Protein AF-A0AAD4G7G6-F1 (afdb_monomer_lite)

pLDDT: mean 73.54, std 20.73, range [22.58, 97.88]

Secondary structure (DSSP, 8-state):
-HHHHHHHHHTS--TT-EEETTEEE----TT-EEEEGGGTEEEEHHHHHHHHHHHHHT----GGG---SSSEEETTEEEETTTTEEE--HHHHHHHHHHHHHH--TT-EEEHHHHHHHHHHHHHHTTT-TT-GGGGHHHHHHHTT---TTSEEEPPHHHHHHHHHHHHHHHH---EE--HHHHTTT--S----------------S----STTTT-HHHHHHHHHHHHHTPPSP--PPP--HHHHHHHHHHHHT---HHHHHHHHHHHHHHHTT-----SSEEEEEES--TT--SS--EEEEEE--TTS--HHHHHHHHHHHHHHHSTT---SS--TTS-PPPHHHHHHHHHHHH-TT--HHHHHHHHHHHHHHTT--HHHHHHHHT-SSGGGHHHHTT-HHHHHHHHH-PPPPP-

Radius of gyration: 29.93 Å; chains: 1; bounding box: 80×58×83 Å

InterPro domains:
  IPR011010 DNA breaking-rejoining enzyme, catalytic core [SSF56349] (236-392)
  IPR013762 Integrase-like, catalytic domain superfamily [G3DSA:1.10.443.10] (236-400)
  IPR052925 Phage Integrase-like Recombinase [PTHR34605] (215-407)

Structure (mmCIF, N/CA/C/O backbone):
data_AF-A0AAD4G7G6-F1
#
_entry.id   AF-A0AAD4G7G6-F1
#
loop_
_atom_site.group_PDB
_atom_site.id
_atom_site.type_symbol
_atom_site.label_atom_id
_atom_site.label_alt_id
_atom_site.label_comp_id
_atom_site.label_asym_id
_atom_site.label_entity_id
_atom_site.label_seq_id
_atom_site.pdbx_PDB_ins_code
_atom_site.Cartn_x
_atom_site.Cartn_y
_atom_site.Cartn_z
_atom_site.occupancy
_atom_site.B_iso_or_equiv
_atom_site.auth_seq_id
_atom_site.auth_comp_id
_atom_site.auth_asym_id
_atom_site.auth_atom_id
_atom_site.pdbx_PDB_model_num
ATOM 1 N N . MET A 1 1 ? -0.158 5.950 -28.546 1.00 71.12 1 MET A N 1
ATOM 2 C CA . MET A 1 1 ? 0.795 4.850 -28.262 1.00 71.12 1 MET A CA 1
ATOM 3 C C . MET A 1 1 ? 0.152 3.533 -27.817 1.00 71.12 1 MET A C 1
ATOM 5 O O . MET A 1 1 ? 0.529 2.503 -28.357 1.00 71.12 1 MET A O 1
ATOM 9 N N . SER A 1 2 ? -0.831 3.497 -26.907 1.00 77.06 2 SER A N 1
ATOM 10 C CA . SER A 1 2 ? -1.337 2.230 -26.328 1.00 77.06 2 SER A CA 1
ATOM 11 C C . SER A 1 2 ? -1.834 1.177 -27.335 1.00 77.06 2 SER A C 1
ATOM 13 O O . SER A 1 2 ? -1.520 0.001 -27.172 1.00 77.06 2 SER A O 1
ATOM 15 N N . LEU A 1 3 ? -2.556 1.577 -28.391 1.00 83.56 3 LEU A N 1
ATOM 16 C CA . LEU A 1 3 ? -3.006 0.653 -29.444 1.00 83.56 3 LEU A CA 1
ATOM 17 C C . LEU A 1 3 ? -1.832 0.090 -30.263 1.00 83.56 3 LEU A C 1
ATOM 19 O O . LEU A 1 3 ? -1.790 -1.103 -30.537 1.00 83.56 3 LEU A O 1
ATOM 23 N N . VAL A 1 4 ? -0.849 0.927 -30.601 1.00 85.56 4 VAL A N 1
ATOM 24 C CA . VAL A 1 4 ? 0.355 0.516 -31.344 1.00 85.56 4 VAL A CA 1
ATOM 25 C C . VAL A 1 4 ? 1.158 -0.511 -30.544 1.00 85.56 4 VAL A C 1
ATOM 27 O O . VAL A 1 4 ? 1.571 -1.533 -31.083 1.00 85.56 4 VAL A O 1
ATOM 30 N N . ILE A 1 5 ? 1.307 -0.290 -29.235 1.00 85.44 5 ILE A N 1
ATOM 31 C CA . ILE A 1 5 ? 1.969 -1.238 -28.328 1.00 85.44 5 ILE A CA 1
ATOM 32 C C . ILE A 1 5 ? 1.173 -2.540 -28.202 1.00 85.44 5 ILE A C 1
ATOM 34 O O . ILE A 1 5 ? 1.760 -3.619 -28.158 1.00 85.44 5 ILE A O 1
ATOM 38 N N . TRP A 1 6 ? -0.160 -2.469 -28.189 1.00 87.88 6 TRP A N 1
ATOM 39 C CA . TRP A 1 6 ? -0.999 -3.665 -28.215 1.00 87.88 6 TRP A CA 1
ATOM 40 C C . TRP A 1 6 ? -0.767 -4.482 -29.495 1.00 87.88 6 TRP A C 1
ATOM 42 O O . TRP A 1 6 ? -0.528 -5.683 -29.408 1.00 87.88 6 TRP A O 1
ATOM 52 N N . ILE A 1 7 ? -0.740 -3.838 -30.667 1.00 85.31 7 ILE A N 1
ATOM 53 C CA . ILE A 1 7 ? -0.442 -4.500 -31.949 1.00 85.31 7 ILE A CA 1
ATOM 54 C C . ILE A 1 7 ? 0.959 -5.123 -31.912 1.00 85.31 7 ILE A C 1
ATOM 56 O O . ILE A 1 7 ? 1.126 -6.292 -32.259 1.00 85.31 7 ILE A O 1
ATOM 60 N N . ALA A 1 8 ? 1.958 -4.378 -31.439 1.00 87.50 8 ALA A N 1
ATOM 61 C CA . ALA A 1 8 ? 3.325 -4.866 -31.301 1.00 87.50 8 ALA A CA 1
ATOM 62 C C . ALA A 1 8 ? 3.398 -6.161 -30.471 1.00 87.50 8 ALA A C 1
ATOM 64 O O . ALA A 1 8 ? 4.030 -7.130 -30.889 1.00 87.50 8 ALA A O 1
ATOM 65 N N . ILE A 1 9 ? 2.709 -6.211 -29.328 1.00 85.25 9 ILE A N 1
ATOM 66 C CA . ILE A 1 9 ? 2.754 -7.356 -28.407 1.00 85.25 9 ILE A CA 1
ATOM 67 C C . ILE A 1 9 ? 1.906 -8.531 -28.906 1.00 85.25 9 ILE A C 1
ATOM 69 O O . ILE A 1 9 ? 2.376 -9.665 -28.883 1.00 85.25 9 ILE A O 1
ATOM 73 N N . TYR A 1 10 ? 0.664 -8.285 -29.324 1.00 87.56 10 TYR A N 1
ATOM 74 C CA . TYR A 1 10 ? -0.320 -9.350 -29.562 1.00 87.56 10 TYR A CA 1
ATOM 75 C C . TYR A 1 10 ? -0.447 -9.770 -31.026 1.00 87.56 10 TYR A C 1
ATOM 77 O O . TYR A 1 10 ? -0.895 -10.879 -31.292 1.00 87.56 10 TYR A O 1
ATOM 85 N N . VAL A 1 11 ? -0.055 -8.909 -31.969 1.00 86.75 11 VAL A N 1
ATOM 86 C CA . VAL A 1 11 ? -0.132 -9.194 -33.412 1.00 86.75 11 VAL A CA 1
ATOM 87 C C . VAL A 1 11 ? 1.255 -9.454 -33.990 1.00 86.75 11 VAL A C 1
ATOM 89 O O . VAL A 1 11 ? 1.435 -10.381 -34.773 1.00 86.75 11 VAL A O 1
ATOM 92 N N . LYS A 1 12 ? 2.251 -8.646 -33.605 1.00 86.19 12 LYS A N 1
ATOM 93 C CA . LYS A 1 12 ? 3.649 -8.816 -34.040 1.00 86.19 12 LYS A CA 1
ATOM 94 C C . LYS A 1 12 ? 4.487 -9.664 -33.081 1.00 86.19 12 LYS A C 1
ATOM 96 O O . LYS A 1 12 ? 5.656 -9.898 -33.363 1.00 86.19 12 LYS A O 1
ATOM 101 N N . PHE A 1 13 ? 3.899 -10.138 -31.980 1.00 88.00 13 PHE A N 1
ATOM 102 C CA . PHE A 1 13 ? 4.538 -11.019 -30.996 1.00 88.00 13 PHE A CA 1
ATOM 103 C C . PHE A 1 13 ? 5.866 -10.481 -30.430 1.00 88.00 13 PHE A C 1
ATOM 105 O O . PHE A 1 13 ? 6.757 -11.249 -30.060 1.00 88.00 13 PHE A O 1
ATOM 112 N N . LEU A 1 14 ? 5.998 -9.155 -30.306 1.00 87.69 14 LEU A N 1
ATOM 113 C CA . LEU A 1 14 ? 7.155 -8.500 -29.691 1.00 87.69 14 LEU A CA 1
ATOM 114 C C . LEU A 1 14 ? 7.093 -8.635 -28.166 1.00 87.69 14 LEU A C 1
ATOM 116 O O . LEU A 1 14 ? 6.662 -7.743 -27.430 1.00 87.69 14 LEU A O 1
ATOM 120 N N . ALA A 1 15 ? 7.513 -9.806 -27.690 1.00 78.69 15 ALA A N 1
ATOM 121 C CA . ALA A 1 15 ? 7.515 -10.146 -26.279 1.00 78.69 15 ALA A CA 1
ATOM 122 C C . ALA A 1 15 ? 8.395 -9.190 -25.460 1.00 78.69 15 ALA A C 1
ATOM 124 O O . ALA A 1 15 ? 9.472 -8.766 -25.880 1.00 78.69 15 ALA A O 1
ATOM 125 N N . HIS A 1 16 ? 7.949 -8.913 -24.233 1.00 82.25 16 HIS A N 1
ATOM 126 C CA . HIS A 1 16 ? 8.643 -8.067 -23.255 1.00 82.25 16 HIS A CA 1
ATOM 127 C C . HIS A 1 16 ? 8.787 -6.589 -23.640 1.00 82.25 16 HIS A C 1
ATOM 129 O O . HIS A 1 16 ? 9.499 -5.865 -22.944 1.00 82.25 16 HIS A O 1
ATOM 135 N N . LEU A 1 17 ? 8.099 -6.115 -24.682 1.00 82.44 17 LEU A N 1
ATOM 136 C CA . LEU A 1 17 ? 7.983 -4.685 -24.947 1.00 82.44 17 LEU A CA 1
ATOM 137 C C . LEU A 1 17 ? 7.253 -3.994 -23.786 1.00 82.44 17 LEU A C 1
ATOM 139 O O . LEU A 1 17 ? 6.213 -4.462 -23.308 1.00 82.44 17 LEU A O 1
ATOM 143 N N . LYS A 1 18 ? 7.825 -2.892 -23.309 1.00 80.19 18 LYS A N 1
ATOM 144 C CA . LYS A 1 18 ? 7.266 -2.028 -22.272 1.00 80.19 18 LYS A CA 1
ATOM 145 C C . LYS A 1 18 ? 7.080 -0.633 -22.841 1.00 80.19 18 LYS A C 1
ATOM 147 O O . LYS A 1 18 ? 7.835 -0.215 -23.711 1.00 80.19 18 LYS A O 1
ATOM 152 N N . ALA A 1 19 ? 6.079 0.065 -22.326 1.00 76.69 19 ALA A N 1
ATOM 153 C CA . ALA A 1 19 ? 5.813 1.450 -22.665 1.00 76.69 19 ALA A CA 1
ATOM 154 C C . ALA A 1 19 ? 5.515 2.238 -21.390 1.00 76.69 19 ALA A C 1
ATOM 156 O O . ALA A 1 19 ? 4.780 1.760 -20.518 1.00 76.69 19 ALA A O 1
ATOM 157 N N . TYR A 1 20 ? 6.083 3.433 -21.287 1.00 72.06 20 TYR A N 1
ATOM 158 C CA . TYR A 1 20 ? 5.800 4.398 -20.238 1.00 72.06 20 TYR A CA 1
ATOM 159 C C . TYR A 1 20 ? 5.608 5.774 -20.871 1.00 72.06 20 TYR A C 1
ATOM 161 O O . TYR A 1 20 ? 6.558 6.367 -21.364 1.00 72.06 20 TYR A O 1
ATOM 169 N N . VAL A 1 21 ? 4.368 6.269 -20.844 1.00 74.62 21 VAL A N 1
ATOM 170 C CA . VAL A 1 21 ? 3.959 7.492 -21.555 1.00 74.62 21 VAL A CA 1
ATOM 171 C C . VAL A 1 21 ? 4.319 7.374 -23.044 1.00 74.62 21 VAL A C 1
ATOM 173 O O . VAL A 1 21 ? 3.666 6.592 -23.741 1.00 74.62 21 VAL A O 1
ATOM 176 N N . ASP A 1 22 ? 5.366 8.064 -23.494 1.00 74.44 22 ASP A N 1
ATOM 177 C CA . ASP A 1 22 ? 5.825 8.082 -24.885 1.00 74.44 22 ASP A CA 1
ATOM 178 C C . ASP A 1 22 ? 7.075 7.213 -25.117 1.00 74.44 22 ASP A C 1
ATOM 180 O O . ASP A 1 22 ? 7.408 6.904 -26.260 1.00 74.44 22 ASP A O 1
ATOM 184 N N . ASP A 1 23 ? 7.719 6.730 -24.048 1.00 76.88 23 ASP A N 1
ATOM 185 C CA . ASP A 1 23 ? 8.935 5.921 -24.131 1.00 76.88 23 ASP A CA 1
ATOM 186 C C . ASP A 1 23 ? 8.603 4.434 -24.252 1.00 76.88 23 ASP A C 1
ATOM 188 O O . ASP A 1 23 ? 7.831 3.881 -23.462 1.00 76.88 23 ASP A O 1
ATOM 192 N N . SER A 1 24 ? 9.229 3.755 -25.214 1.00 82.94 24 SER A N 1
ATOM 193 C CA . SER A 1 24 ? 9.120 2.305 -25.407 1.00 82.94 24 SER A CA 1
ATOM 194 C C . SER A 1 24 ? 10.483 1.644 -25.233 1.00 82.94 24 SER A C 1
ATOM 196 O O . SER A 1 24 ? 11.472 2.116 -25.780 1.00 82.94 24 SER A O 1
ATOM 198 N N . TYR A 1 25 ? 10.546 0.548 -24.477 1.00 84.31 25 TYR A N 1
ATOM 199 C CA . TYR A 1 25 ? 11.803 -0.138 -24.170 1.00 84.31 25 TYR A CA 1
ATOM 200 C C . TYR A 1 25 ? 11.618 -1.654 -24.073 1.00 84.31 25 TYR A C 1
ATOM 202 O O . TYR A 1 25 ? 10.544 -2.167 -23.747 1.00 84.31 25 TYR A O 1
ATOM 210 N N . SER A 1 26 ? 12.681 -2.393 -24.378 1.00 87.50 26 SER A N 1
ATOM 211 C CA . SER A 1 26 ? 12.734 -3.851 -24.281 1.00 87.50 26 SER A CA 1
ATOM 212 C C . SER A 1 26 ? 14.184 -4.312 -24.110 1.00 87.50 26 SER A C 1
ATOM 214 O O . SER A 1 26 ? 15.081 -3.495 -23.930 1.00 87.50 26 SER A O 1
ATOM 216 N N . PHE A 1 27 ? 14.406 -5.622 -24.156 1.00 88.88 27 PHE A N 1
ATOM 217 C CA . PHE A 1 27 ? 15.732 -6.227 -24.151 1.00 88.88 27 PHE A CA 1
ATOM 218 C C . PHE A 1 27 ? 15.837 -7.273 -25.260 1.00 88.88 27 PHE A C 1
ATOM 220 O O . PHE A 1 27 ? 14.840 -7.878 -25.675 1.00 88.88 27 PHE A O 1
ATOM 227 N N . GLU A 1 28 ? 17.062 -7.518 -25.699 1.00 89.88 28 GLU A N 1
ATOM 228 C CA . GLU A 1 28 ? 17.402 -8.500 -26.718 1.00 89.88 28 GLU A CA 1
ATOM 229 C C . GLU A 1 28 ? 18.791 -9.068 -26.425 1.00 89.88 28 GLU A C 1
ATOM 231 O O . GLU A 1 28 ? 19.580 -8.438 -25.719 1.00 89.88 28 GLU A O 1
ATOM 236 N N . ARG A 1 29 ? 19.087 -10.263 -26.938 1.00 90.44 29 ARG A N 1
ATOM 237 C CA . ARG A 1 29 ? 20.449 -10.797 -26.869 1.00 90.44 29 ARG A CA 1
ATOM 238 C C . ARG A 1 29 ? 21.372 -10.017 -27.809 1.00 90.44 29 ARG A C 1
ATOM 240 O O . ARG A 1 29 ? 20.962 -9.661 -28.910 1.00 90.44 29 ARG A O 1
ATOM 247 N N . ALA A 1 30 ? 22.623 -9.807 -27.401 1.00 88.81 30 ALA A N 1
ATOM 248 C CA . ALA A 1 30 ? 23.607 -9.045 -28.179 1.00 88.81 30 ALA A CA 1
ATOM 249 C C . ALA A 1 30 ? 23.897 -9.647 -29.570 1.00 88.81 30 ALA A C 1
ATOM 251 O O . ALA A 1 30 ? 24.231 -8.922 -30.500 1.00 88.81 30 ALA A O 1
ATOM 252 N N . ASP A 1 31 ? 23.733 -10.964 -29.725 1.00 92.69 31 ASP A N 1
ATOM 253 C CA . ASP A 1 31 ? 23.892 -11.681 -30.995 1.00 92.69 31 ASP A CA 1
ATOM 254 C C . ASP A 1 31 ? 22.656 -11.594 -31.910 1.00 92.69 31 ASP A C 1
ATOM 256 O O . ASP A 1 31 ? 22.734 -11.926 -33.093 1.00 92.69 31 ASP A O 1
ATOM 260 N N . ASN A 1 32 ? 21.514 -11.122 -31.405 1.00 94.75 32 ASN A N 1
ATOM 261 C CA . ASN A 1 32 ? 20.256 -11.080 -32.144 1.00 94.75 32 ASN A CA 1
ATOM 262 C C . ASN A 1 32 ? 19.974 -9.682 -32.715 1.00 94.75 32 ASN A C 1
ATOM 264 O O . ASN A 1 32 ? 19.102 -8.938 -32.252 1.00 94.75 32 ASN A O 1
ATOM 268 N N . MET A 1 33 ? 20.725 -9.347 -33.760 1.00 96.12 33 MET A N 1
ATOM 269 C CA . MET A 1 33 ? 20.655 -8.068 -34.464 1.00 96.12 33 MET A CA 1
ATOM 270 C C . MET A 1 33 ? 19.923 -8.205 -35.805 1.00 96.12 33 MET A C 1
ATOM 272 O O . MET A 1 33 ? 19.897 -9.268 -36.431 1.00 96.12 33 MET A O 1
ATOM 276 N N . LYS A 1 34 ? 19.322 -7.111 -36.273 1.00 97.62 34 LYS A N 1
ATOM 277 C CA . LYS A 1 34 ? 18.680 -7.013 -37.585 1.00 97.62 34 LYS A CA 1
ATOM 278 C C . LYS A 1 34 ? 19.015 -5.661 -38.214 1.00 97.62 34 LYS A C 1
ATOM 280 O O . LYS A 1 34 ? 19.033 -4.633 -37.542 1.00 97.62 34 LYS A O 1
ATOM 285 N N . PHE A 1 35 ? 19.322 -5.677 -39.505 1.00 97.56 35 PHE A N 1
ATOM 286 C CA . PHE A 1 35 ? 19.605 -4.463 -40.258 1.00 97.56 35 PHE A CA 1
ATOM 287 C C . PHE A 1 35 ? 18.307 -3.698 -40.525 1.00 97.56 35 PHE A C 1
ATOM 289 O O . PHE A 1 35 ? 17.315 -4.293 -40.957 1.00 97.56 35 PHE A O 1
ATOM 296 N N . TYR A 1 36 ? 18.322 -2.390 -40.273 1.00 97.88 36 TYR A N 1
ATOM 297 C CA . TYR A 1 36 ? 17.206 -1.487 -40.516 1.00 97.88 36 TYR A CA 1
ATOM 298 C C . TYR A 1 36 ? 17.554 -0.522 -41.665 1.00 97.88 36 TYR A C 1
ATOM 300 O O . TYR A 1 36 ? 18.318 0.426 -41.454 1.00 97.88 36 TYR A O 1
ATOM 308 N N . PRO A 1 37 ? 17.017 -0.749 -42.882 1.00 96.06 37 PRO A N 1
ATOM 309 C CA . PRO A 1 37 ? 17.389 0.021 -44.068 1.00 96.06 37 PRO A CA 1
ATOM 310 C C . PRO A 1 37 ? 17.162 1.537 -43.975 1.00 96.06 37 PRO A C 1
ATOM 312 O O . PRO A 1 37 ? 18.062 2.258 -44.401 1.00 96.06 37 PRO A O 1
ATOM 315 N N . PRO A 1 38 ? 16.049 2.054 -43.402 1.00 96.50 38 PRO A N 1
ATOM 316 C CA . PRO A 1 38 ? 15.795 3.499 -43.374 1.00 96.50 38 PRO A CA 1
ATOM 317 C C . PRO A 1 38 ? 16.870 4.321 -42.656 1.00 96.50 38 PRO A C 1
ATOM 319 O O . PRO A 1 38 ? 17.096 5.468 -43.027 1.00 96.50 38 PRO A O 1
ATOM 322 N N . TYR A 1 39 ? 17.563 3.732 -41.677 1.00 97.06 39 TYR A N 1
ATOM 323 C CA . TYR A 1 39 ? 18.690 4.366 -40.979 1.00 97.06 39 TYR A CA 1
ATOM 324 C C . TYR A 1 39 ? 20.051 3.769 -41.345 1.00 97.06 39 TYR A C 1
ATOM 326 O O . TYR A 1 39 ? 21.056 4.137 -40.749 1.00 97.06 39 TYR A O 1
ATOM 334 N N . ASN A 1 40 ? 20.103 2.832 -42.300 1.00 96.50 40 ASN A N 1
ATOM 335 C CA . ASN A 1 40 ? 21.328 2.139 -42.710 1.00 96.50 40 ASN A CA 1
ATOM 336 C C . ASN A 1 40 ? 22.147 1.591 -41.516 1.00 96.50 40 ASN A C 1
ATOM 338 O O . ASN A 1 40 ? 23.372 1.717 -41.462 1.00 96.50 40 ASN A O 1
ATOM 342 N N . LYS A 1 41 ? 21.464 1.013 -40.518 1.00 96.44 41 LYS A N 1
ATOM 343 C CA . LYS A 1 41 ? 22.069 0.664 -39.224 1.00 96.44 41 LYS A CA 1
ATOM 344 C C . LYS A 1 41 ? 21.537 -0.650 -38.671 1.00 96.44 41 LYS A C 1
ATOM 346 O O . LYS A 1 41 ? 20.385 -1.020 -38.890 1.00 96.44 41 LYS A O 1
ATOM 351 N N . TRP A 1 42 ? 22.389 -1.363 -37.942 1.00 96.94 42 TRP A N 1
ATOM 352 C CA . TRP A 1 42 ? 22.007 -2.572 -37.217 1.00 96.94 42 TRP A CA 1
ATOM 353 C C . TRP A 1 42 ? 21.444 -2.214 -35.846 1.00 96.94 42 TRP A C 1
ATOM 355 O O . TRP A 1 42 ? 22.093 -1.516 -35.068 1.00 96.94 42 TRP A O 1
ATOM 365 N N . PHE A 1 43 ? 20.261 -2.742 -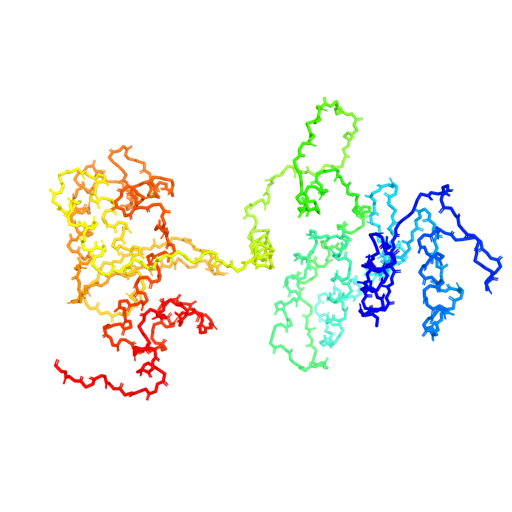35.544 1.00 96.75 43 PHE A N 1
ATOM 366 C CA . PHE A 1 43 ? 19.613 -2.621 -34.242 1.00 96.75 43 PHE A CA 1
ATOM 367 C C . PHE A 1 43 ? 19.289 -4.011 -33.685 1.00 96.75 43 PHE A C 1
ATOM 369 O O . PHE A 1 43 ? 19.215 -4.983 -34.443 1.00 96.75 43 PHE A O 1
ATOM 376 N N . PRO A 1 44 ? 19.031 -4.129 -32.374 1.00 95.75 44 PRO A N 1
ATOM 377 C CA . PRO A 1 44 ? 18.390 -5.306 -31.807 1.00 95.75 44 PRO A CA 1
ATOM 378 C C . PRO A 1 44 ? 17.156 -5.723 -32.613 1.00 95.75 44 PRO A C 1
ATOM 380 O O . PRO A 1 44 ? 16.366 -4.874 -33.047 1.00 95.75 44 PRO A O 1
ATOM 383 N N . ARG A 1 45 ? 16.957 -7.030 -32.815 1.00 94.69 45 ARG A N 1
ATOM 384 C CA . ARG A 1 45 ? 15.879 -7.541 -33.676 1.00 94.69 45 ARG A CA 1
ATOM 385 C C . ARG A 1 45 ? 14.501 -7.005 -33.285 1.00 94.69 45 ARG A C 1
ATOM 387 O O . ARG A 1 45 ? 13.813 -6.464 -34.146 1.00 94.69 45 ARG A O 1
ATOM 394 N N . LYS A 1 46 ? 14.124 -7.064 -32.002 1.00 93.19 46 LYS A N 1
ATOM 395 C CA . LYS A 1 46 ? 12.837 -6.517 -31.526 1.00 93.19 46 LYS A CA 1
ATOM 396 C C . LYS A 1 46 ? 12.680 -5.017 -31.766 1.00 93.19 46 LYS A C 1
ATOM 398 O O . LYS A 1 46 ? 11.574 -4.572 -32.051 1.00 93.19 46 LYS A O 1
ATOM 403 N N . GLN A 1 47 ? 13.760 -4.244 -31.639 1.00 94.50 47 GLN A N 1
ATOM 404 C CA . GLN A 1 47 ? 13.729 -2.808 -31.922 1.00 94.50 47 GLN A CA 1
ATOM 405 C C . GLN A 1 47 ? 13.501 -2.572 -33.415 1.00 94.50 47 GLN A C 1
ATOM 407 O O . GLN A 1 47 ? 12.623 -1.804 -33.784 1.00 94.50 47 GLN A O 1
ATOM 412 N N . THR A 1 48 ? 14.209 -3.308 -34.272 1.00 96.06 48 THR A N 1
ATOM 413 C CA . THR A 1 48 ? 14.017 -3.243 -35.728 1.00 96.06 48 THR A CA 1
ATOM 414 C C . THR A 1 48 ? 12.598 -3.631 -36.134 1.00 96.06 48 THR A C 1
ATOM 416 O O . THR A 1 48 ? 11.980 -2.965 -36.956 1.00 96.06 48 THR A O 1
ATOM 419 N N . ASP A 1 49 ? 12.053 -4.699 -35.553 1.00 94.81 49 ASP A N 1
ATOM 420 C CA . ASP A 1 49 ? 10.695 -5.160 -35.850 1.00 94.81 49 ASP A CA 1
ATOM 421 C C . ASP A 1 49 ? 9.626 -4.162 -35.368 1.00 94.81 49 ASP A C 1
ATOM 423 O O . ASP A 1 49 ? 8.570 -4.042 -35.992 1.00 94.81 49 ASP A O 1
ATOM 427 N N . LEU A 1 50 ? 9.908 -3.408 -34.300 1.00 94.56 50 LEU A N 1
ATOM 428 C CA . LEU A 1 50 ? 9.062 -2.305 -33.848 1.00 94.56 50 LEU A CA 1
ATOM 429 C C . LEU A 1 50 ? 9.124 -1.108 -34.807 1.00 94.56 50 LEU A C 1
ATOM 431 O O . LEU A 1 50 ? 8.075 -0.566 -35.145 1.00 94.56 50 LEU A O 1
ATOM 435 N N . LEU A 1 51 ? 10.317 -0.736 -35.283 1.00 95.12 51 LEU A N 1
ATOM 436 C CA . LEU A 1 51 ? 10.489 0.330 -36.278 1.00 95.12 51 LEU A CA 1
ATOM 437 C C . LEU A 1 51 ? 9.761 -0.010 -37.584 1.00 95.12 51 LEU A C 1
ATOM 439 O O . LEU A 1 51 ? 8.985 0.793 -38.085 1.00 95.12 51 LEU A O 1
ATOM 443 N N . LEU A 1 52 ? 9.898 -1.245 -38.075 1.00 94.94 52 LEU A N 1
ATOM 444 C CA . LEU A 1 52 ? 9.168 -1.717 -39.258 1.00 94.94 52 LEU A CA 1
ATOM 445 C C . LEU A 1 52 ? 7.643 -1.706 -39.063 1.00 94.94 52 LEU A C 1
ATOM 447 O O . LEU A 1 52 ? 6.897 -1.473 -40.014 1.00 94.94 52 LEU A O 1
ATOM 451 N N . LEU A 1 53 ? 7.156 -1.968 -37.843 1.00 93.31 53 LEU A N 1
ATOM 452 C CA . LEU A 1 53 ? 5.737 -1.804 -37.526 1.00 93.31 53 LEU A CA 1
ATOM 453 C C . LEU A 1 53 ? 5.324 -0.332 -37.615 1.00 93.31 53 LEU A C 1
ATOM 455 O O . LEU A 1 53 ? 4.258 -0.053 -38.157 1.00 93.31 53 LEU A O 1
ATOM 459 N N . TRP A 1 54 ? 6.137 0.581 -37.080 1.00 94.31 54 TRP A N 1
ATOM 460 C CA . TRP A 1 54 ? 5.893 2.022 -37.143 1.00 94.31 54 TRP A CA 1
ATOM 461 C C . TRP A 1 54 ? 5.871 2.530 -38.583 1.00 94.31 54 TRP A C 1
ATOM 463 O O . TRP A 1 54 ? 4.924 3.226 -38.942 1.00 94.31 54 TRP A O 1
ATOM 473 N N . ASP A 1 55 ? 6.804 2.081 -39.424 1.00 95.00 55 ASP A N 1
ATOM 474 C CA . ASP A 1 55 ? 6.808 2.388 -40.859 1.00 95.00 55 ASP A CA 1
ATOM 475 C C . ASP A 1 55 ? 5.513 1.914 -41.528 1.00 95.00 55 ASP A C 1
ATOM 477 O O . ASP A 1 55 ? 4.859 2.665 -42.248 1.00 95.00 55 ASP A O 1
ATOM 481 N N . GLY A 1 56 ? 5.093 0.679 -41.231 1.00 93.25 56 GLY A N 1
ATOM 482 C CA . GLY A 1 56 ? 3.889 0.082 -41.808 1.00 93.25 56 GLY A CA 1
ATOM 483 C C . GLY A 1 56 ? 2.583 0.797 -41.447 1.00 93.25 56 GLY A C 1
ATOM 484 O O . GLY A 1 56 ? 1.603 0.657 -42.174 1.00 93.25 56 GLY A O 1
ATOM 485 N N . ILE A 1 57 ? 2.552 1.557 -40.347 1.00 92.00 57 ILE A N 1
ATOM 486 C CA . ILE A 1 57 ? 1.384 2.350 -39.924 1.00 92.00 57 ILE A CA 1
ATOM 487 C C . ILE A 1 57 ? 1.579 3.861 -40.122 1.00 92.00 57 ILE A C 1
ATOM 489 O O . ILE A 1 57 ? 0.702 4.634 -39.737 1.00 92.00 57 ILE A O 1
ATOM 493 N N . GLY A 1 58 ? 2.717 4.289 -40.677 1.00 91.94 58 GLY A N 1
ATOM 494 C CA . GLY A 1 58 ? 3.057 5.701 -40.861 1.00 91.94 58 GLY A CA 1
ATOM 495 C C . GLY A 1 58 ? 3.287 6.476 -39.557 1.00 91.94 58 GLY A C 1
ATOM 496 O O . GLY A 1 58 ? 3.018 7.675 -39.506 1.00 91.94 58 GLY A O 1
ATOM 497 N N . LEU A 1 59 ? 3.742 5.816 -38.484 1.00 89.69 59 LEU A N 1
ATOM 498 C CA . LEU A 1 59 ? 4.086 6.493 -37.231 1.00 89.69 59 LEU A CA 1
ATOM 499 C C . LEU A 1 59 ? 5.481 7.136 -37.362 1.00 89.69 59 LEU A C 1
ATOM 501 O O . LEU A 1 59 ? 6.433 6.413 -37.644 1.00 89.69 59 LEU A O 1
ATOM 505 N N . PRO A 1 60 ? 5.638 8.454 -37.135 1.00 91.81 60 PRO A N 1
ATOM 506 C CA . PRO A 1 60 ? 6.931 9.118 -37.262 1.00 91.81 60 PRO A CA 1
ATOM 507 C C . PRO A 1 60 ? 7.895 8.697 -36.149 1.00 91.81 60 PRO A C 1
ATOM 509 O O . PRO A 1 60 ? 7.506 8.552 -34.987 1.00 91.81 60 PRO A O 1
ATOM 512 N N . HIS A 1 61 ? 9.169 8.546 -36.504 1.00 93.00 61 HIS A N 1
ATOM 513 C CA . HIS A 1 61 ? 10.250 8.214 -35.581 1.00 93.00 61 HIS A CA 1
ATOM 514 C C . HIS A 1 61 ? 11.588 8.780 -36.084 1.00 93.00 61 HIS A C 1
ATOM 516 O O . HIS A 1 61 ? 11.762 8.996 -37.284 1.00 93.00 61 HIS A O 1
ATOM 522 N N . ASP A 1 62 ? 12.509 9.049 -35.151 1.00 93.25 62 ASP A N 1
ATOM 523 C CA . ASP A 1 62 ? 13.811 9.674 -35.432 1.00 93.25 62 ASP A CA 1
ATOM 524 C C . ASP A 1 62 ? 14.972 8.793 -34.945 1.00 93.25 62 ASP A C 1
ATOM 526 O O . ASP A 1 62 ? 14.930 8.285 -33.816 1.00 93.25 62 ASP A O 1
ATOM 530 N N . GLU A 1 63 ? 16.042 8.688 -35.745 1.00 93.69 63 GLU A N 1
ATOM 531 C CA . GLU A 1 63 ? 17.220 7.859 -35.444 1.00 93.69 63 GLU A CA 1
ATOM 532 C C . GLU A 1 63 ? 17.892 8.220 -34.108 1.00 93.69 63 GLU A C 1
ATOM 534 O O . GLU A 1 63 ? 18.166 7.303 -33.331 1.00 93.69 63 GLU A O 1
ATOM 539 N N . PRO A 1 64 ? 18.108 9.506 -33.749 1.00 93.50 64 PRO A N 1
ATOM 540 C CA . PRO A 1 64 ? 18.787 9.853 -32.498 1.00 93.50 64 PRO A CA 1
ATOM 541 C C . PRO A 1 64 ? 18.054 9.382 -31.235 1.00 93.50 64 PRO A C 1
ATOM 543 O O . PRO A 1 64 ? 18.664 9.269 -30.175 1.00 93.50 64 PRO A O 1
ATOM 546 N N . LYS A 1 65 ? 16.748 9.097 -31.336 1.00 90.25 65 LYS A N 1
ATOM 547 C CA . LYS A 1 65 ? 15.931 8.568 -30.233 1.00 90.25 65 LYS A CA 1
ATOM 548 C C . LYS A 1 65 ? 15.988 7.038 -30.141 1.00 90.25 65 LYS A C 1
ATOM 550 O O . LYS A 1 65 ? 15.544 6.473 -29.145 1.00 90.25 65 LYS A O 1
ATOM 555 N N . GLN A 1 66 ? 16.540 6.361 -31.151 1.00 93.19 66 GLN A N 1
ATOM 556 C CA . GLN A 1 66 ? 16.655 4.904 -31.210 1.00 93.19 66 GLN A CA 1
ATOM 557 C C . GLN A 1 66 ? 17.946 4.438 -30.532 1.00 93.19 66 GLN A C 1
ATOM 559 O O . GLN A 1 66 ? 18.926 4.069 -31.178 1.00 93.19 66 GLN A O 1
ATOM 564 N N . VAL A 1 67 ? 17.950 4.452 -29.202 1.00 92.56 67 VAL A N 1
ATOM 565 C CA . VAL A 1 67 ? 19.116 4.070 -28.393 1.00 92.56 67 VAL A CA 1
ATOM 566 C C . VAL A 1 67 ? 19.086 2.588 -28.005 1.00 92.56 67 VAL A C 1
ATOM 568 O O . VAL A 1 67 ? 18.032 2.039 -27.690 1.00 92.56 67 VAL A O 1
ATOM 571 N N . PHE A 1 68 ? 20.251 1.936 -28.017 1.00 92.81 68 PHE A N 1
ATOM 572 C CA . PHE A 1 68 ? 20.452 0.584 -27.489 1.00 92.81 68 PHE A CA 1
ATOM 573 C C . PHE A 1 68 ? 21.891 0.405 -26.993 1.00 92.81 68 PHE A C 1
ATOM 575 O O . PHE A 1 68 ? 22.794 1.123 -27.419 1.00 92.81 68 PHE A O 1
ATOM 582 N N . GLY A 1 69 ? 22.103 -0.548 -26.087 1.00 91.62 69 GLY A N 1
ATOM 583 C CA . GLY A 1 69 ? 23.415 -0.859 -25.528 1.00 91.62 69 GLY A CA 1
ATOM 584 C C . GLY A 1 69 ? 23.311 -1.746 -24.290 1.00 91.62 69 GLY A C 1
ATOM 585 O O . GLY A 1 69 ? 22.212 -2.040 -23.818 1.00 91.62 69 GLY A O 1
ATOM 586 N N . ASP A 1 70 ? 24.463 -2.141 -23.746 1.00 87.94 70 ASP A N 1
ATOM 587 C CA . ASP A 1 70 ? 24.545 -2.968 -22.532 1.00 87.94 70 ASP A CA 1
ATOM 588 C C . ASP A 1 70 ? 24.078 -2.234 -21.269 1.00 87.94 70 ASP A C 1
ATOM 590 O O . ASP A 1 70 ? 23.793 -2.850 -20.242 1.00 87.94 70 ASP A O 1
ATOM 594 N N . THR A 1 71 ? 24.037 -0.904 -21.315 1.00 88.44 71 THR A N 1
ATOM 595 C CA . THR A 1 71 ? 23.537 -0.034 -20.253 1.00 88.44 71 THR A CA 1
ATOM 596 C C . THR A 1 71 ? 22.882 1.185 -20.891 1.00 88.44 71 THR A C 1
ATOM 598 O O . THR A 1 71 ? 23.445 1.771 -21.814 1.00 88.44 71 THR A O 1
ATOM 601 N N . LEU A 1 72 ? 21.693 1.560 -20.418 1.00 86.81 72 LEU A N 1
ATOM 602 C CA . LEU A 1 72 ? 20.912 2.670 -20.972 1.00 86.81 72 LEU A CA 1
ATOM 603 C C . LEU A 1 72 ? 20.363 3.572 -19.876 1.00 86.81 72 LEU A C 1
ATOM 605 O O . LEU A 1 72 ? 19.988 3.099 -18.805 1.00 86.81 72 LEU A O 1
ATOM 609 N N . GLU A 1 73 ? 20.251 4.863 -20.174 1.00 83.12 73 GLU A N 1
ATOM 610 C CA . GLU A 1 73 ? 19.480 5.780 -19.344 1.00 83.12 73 GLU A CA 1
ATOM 611 C C . GLU A 1 73 ? 17.981 5.616 -19.643 1.00 83.12 73 GLU A C 1
ATOM 613 O O . GLU A 1 73 ? 17.523 5.876 -20.752 1.00 83.12 73 GLU A O 1
ATOM 618 N N . VAL A 1 74 ? 17.207 5.166 -18.654 1.00 77.62 74 VAL A N 1
ATOM 619 C CA . VAL A 1 74 ? 15.756 4.957 -18.750 1.00 77.62 74 VAL A CA 1
ATOM 620 C C . VAL A 1 74 ? 15.072 5.783 -17.669 1.00 77.62 74 VAL A C 1
ATOM 622 O O . VAL A 1 74 ? 15.279 5.553 -16.477 1.00 77.62 74 VAL A O 1
ATOM 625 N N . ILE A 1 75 ? 14.252 6.758 -18.078 1.00 75.12 75 ILE A N 1
ATOM 626 C CA . ILE A 1 75 ? 13.541 7.685 -17.172 1.00 75.12 75 ILE A CA 1
ATOM 627 C C . ILE A 1 75 ? 14.534 8.405 -16.220 1.00 75.12 75 ILE A C 1
ATOM 629 O O . ILE A 1 75 ? 14.248 8.689 -15.054 1.00 75.12 75 ILE A O 1
ATOM 633 N N . GLY A 1 76 ? 15.742 8.685 -16.722 1.00 77.19 76 GLY A N 1
ATOM 634 C CA . GLY A 1 76 ? 16.799 9.359 -15.971 1.00 77.19 76 GLY A CA 1
ATOM 635 C C . GLY A 1 76 ? 17.623 8.465 -15.032 1.00 77.19 76 GLY A C 1
ATOM 636 O O . GLY A 1 76 ? 18.351 8.977 -14.183 1.00 77.19 76 GLY A O 1
ATOM 637 N N . PHE A 1 77 ? 17.507 7.138 -15.142 1.00 82.44 77 PHE A N 1
ATOM 638 C CA . PHE A 1 77 ? 18.315 6.182 -14.377 1.00 82.44 77 PHE A CA 1
ATOM 639 C C . PHE A 1 77 ? 19.173 5.325 -15.290 1.00 82.44 77 PHE A C 1
ATOM 641 O O . PHE A 1 77 ? 18.712 4.881 -16.332 1.00 82.44 77 PHE A O 1
ATOM 648 N N . ILE A 1 78 ? 20.388 5.012 -14.857 1.00 83.94 78 ILE A N 1
ATOM 649 C CA . ILE A 1 78 ? 21.306 4.141 -15.589 1.00 83.94 78 ILE A CA 1
ATOM 650 C C . ILE A 1 78 ? 20.919 2.689 -15.290 1.00 83.94 78 ILE A C 1
ATOM 652 O O . ILE A 1 78 ? 21.091 2.212 -14.168 1.00 83.94 78 ILE A O 1
ATOM 656 N N . VAL A 1 79 ? 20.367 1.990 -16.277 1.00 83.44 79 VAL A N 1
ATOM 657 C CA . VAL A 1 79 ? 19.888 0.609 -16.163 1.00 83.44 79 VAL A CA 1
ATOM 658 C C . VAL A 1 79 ? 20.869 -0.332 -16.851 1.00 83.44 79 VAL A C 1
ATOM 660 O O . VAL A 1 79 ? 21.042 -0.270 -18.067 1.00 83.44 79 VAL A O 1
ATOM 663 N N . GLY A 1 80 ? 21.478 -1.224 -16.069 1.00 83.94 80 GLY A N 1
ATOM 664 C CA . GLY A 1 80 ? 22.363 -2.285 -16.544 1.00 83.94 80 GLY A CA 1
ATOM 665 C C . GLY A 1 80 ? 21.683 -3.649 -16.410 1.00 83.94 80 GLY A C 1
ATOM 666 O O . GLY A 1 80 ? 21.780 -4.255 -15.340 1.00 83.94 80 GLY A O 1
ATOM 667 N N . PRO A 1 81 ? 20.991 -4.164 -17.445 1.00 78.31 81 PRO A N 1
ATOM 668 C CA . PRO A 1 81 ? 20.279 -5.441 -17.363 1.00 78.31 81 PRO A CA 1
ATOM 669 C C . PRO A 1 81 ? 21.209 -6.630 -17.091 1.00 78.31 81 PRO A C 1
ATOM 671 O O . PRO A 1 81 ? 20.834 -7.524 -16.343 1.00 78.31 81 PRO A O 1
ATOM 674 N N . ASN A 1 82 ? 22.438 -6.619 -17.616 1.00 82.31 82 ASN A N 1
ATOM 675 C CA . ASN A 1 82 ? 23.405 -7.703 -17.402 1.00 82.31 82 ASN A CA 1
ATOM 676 C C . ASN A 1 82 ? 23.927 -7.736 -15.956 1.00 82.31 82 ASN A C 1
ATOM 678 O O . ASN A 1 82 ? 24.041 -8.798 -15.351 1.00 82.31 82 ASN A O 1
ATOM 682 N N . ALA A 1 83 ? 24.190 -6.561 -15.380 1.00 75.94 83 ALA A N 1
ATOM 683 C CA . ALA A 1 83 ? 24.594 -6.412 -13.982 1.00 75.94 83 ALA A CA 1
ATOM 684 C C . ALA A 1 83 ? 23.402 -6.452 -13.009 1.00 75.94 83 ALA A C 1
ATOM 686 O O . ALA A 1 83 ? 23.594 -6.370 -11.795 1.00 75.94 83 ALA A O 1
ATOM 687 N N . MET A 1 84 ? 22.174 -6.539 -13.536 1.00 76.44 84 MET A N 1
ATOM 688 C CA . MET A 1 84 ? 20.933 -6.426 -12.780 1.00 76.44 84 MET A CA 1
ATOM 689 C C . MET A 1 84 ? 20.953 -5.201 -11.851 1.00 76.44 84 MET A C 1
ATOM 691 O O . MET A 1 84 ? 20.645 -5.300 -10.666 1.00 76.44 84 MET A O 1
ATOM 695 N N . SER A 1 85 ? 21.324 -4.031 -12.376 1.00 74.25 85 SER A N 1
ATOM 696 C CA . SER A 1 85 ? 21.482 -2.800 -11.595 1.00 74.25 85 SER A CA 1
ATOM 697 C C . SER A 1 85 ? 20.651 -1.640 -12.146 1.00 74.25 85 SER A C 1
ATOM 699 O O . SER A 1 85 ? 20.426 -1.513 -13.350 1.00 74.25 85 SER A O 1
ATOM 701 N N . VAL A 1 86 ? 20.193 -0.781 -11.233 1.00 76.44 86 VAL A N 1
ATOM 702 C CA . VAL A 1 86 ? 19.665 0.551 -11.546 1.00 76.44 86 VAL A CA 1
ATOM 703 C C . VAL A 1 86 ? 20.433 1.551 -10.701 1.00 76.44 86 VAL A C 1
ATOM 705 O O . VAL A 1 86 ? 20.360 1.549 -9.467 1.00 76.44 86 VAL A O 1
ATOM 708 N N . LEU A 1 87 ? 21.191 2.399 -11.380 1.00 80.12 87 LEU A N 1
ATOM 709 C CA . LEU A 1 87 ? 22.045 3.399 -10.774 1.00 80.12 87 LEU A CA 1
ATOM 710 C C . LEU A 1 87 ? 21.466 4.789 -11.009 1.00 80.12 87 LEU A C 1
ATOM 712 O O . LEU A 1 87 ? 20.817 5.083 -12.013 1.00 80.12 87 LEU A O 1
ATOM 716 N N . PHE A 1 88 ? 21.710 5.651 -10.036 1.00 81.88 88 PHE A N 1
ATOM 717 C CA . PHE A 1 88 ? 21.368 7.057 -10.133 1.00 81.88 88 PHE A CA 1
ATOM 718 C C . PHE A 1 88 ? 22.562 7.805 -10.737 1.00 81.88 88 PHE A C 1
ATOM 720 O O . PHE A 1 88 ? 23.648 7.666 -10.154 1.00 81.88 88 PHE A O 1
ATOM 727 N N . PRO A 1 89 ? 22.384 8.566 -11.837 1.00 84.94 89 PRO A N 1
ATOM 728 C CA . PRO A 1 89 ? 23.470 9.303 -12.477 1.00 84.94 89 PRO A CA 1
ATOM 729 C C . PRO A 1 89 ? 24.236 10.168 -11.471 1.00 84.94 89 PRO A C 1
ATOM 731 O O . PRO A 1 89 ? 23.642 10.813 -10.600 1.00 84.94 89 PRO A O 1
ATOM 734 N N . GLU A 1 90 ? 25.563 10.131 -11.537 1.00 84.19 90 GLU A N 1
ATOM 735 C CA . GLU A 1 90 ? 26.429 10.731 -10.518 1.00 84.19 90 GLU A CA 1
ATOM 736 C C . GLU A 1 90 ? 26.405 12.267 -10.562 1.00 84.19 90 GLU A C 1
ATOM 738 O O . GLU A 1 90 ? 26.373 12.922 -9.519 1.00 84.19 90 GLU A O 1
ATOM 743 N N . ASP A 1 91 ? 26.281 12.840 -11.758 1.00 87.25 91 ASP A N 1
ATOM 744 C CA . ASP A 1 91 ? 26.052 14.267 -11.993 1.00 87.25 91 ASP A CA 1
ATOM 745 C C . ASP A 1 91 ? 24.741 14.740 -11.340 1.00 87.25 91 ASP A C 1
ATOM 747 O O . ASP A 1 91 ? 24.720 15.714 -10.581 1.00 87.25 91 ASP A O 1
ATOM 751 N N . LYS A 1 92 ? 23.648 13.990 -11.540 1.00 85.94 92 LYS A N 1
ATOM 752 C CA . LYS A 1 92 ? 22.340 14.277 -10.934 1.00 85.94 92 LYS A CA 1
ATOM 753 C C . LYS A 1 92 ? 22.374 14.103 -9.423 1.00 85.94 92 LYS A C 1
ATOM 755 O O . LYS A 1 92 ? 21.696 14.840 -8.702 1.00 85.94 92 LYS A O 1
ATOM 760 N N . ARG A 1 93 ? 23.166 13.145 -8.926 1.00 85.06 93 ARG A N 1
ATOM 761 C CA . ARG A 1 93 ? 23.384 12.932 -7.488 1.00 85.06 93 ARG A CA 1
ATOM 762 C C . ARG A 1 93 ? 24.047 14.155 -6.873 1.00 85.06 93 ARG A C 1
ATOM 764 O O . ARG A 1 93 ? 23.541 14.681 -5.882 1.00 85.06 93 ARG A O 1
ATOM 771 N N . ALA A 1 94 ? 25.137 14.621 -7.477 1.00 88.56 94 ALA A N 1
ATOM 772 C CA . ALA A 1 94 ? 25.857 15.803 -7.028 1.00 88.56 94 ALA A CA 1
ATOM 773 C C . ALA A 1 94 ? 24.948 17.043 -7.036 1.00 88.56 94 ALA A C 1
ATOM 775 O O . ALA A 1 94 ? 24.874 17.758 -6.033 1.00 88.56 94 ALA A O 1
ATOM 776 N N . GLU A 1 95 ? 24.180 17.247 -8.111 1.00 90.94 95 GLU A N 1
ATOM 777 C CA . GLU A 1 95 ? 23.241 18.367 -8.219 1.00 90.94 95 GLU A CA 1
ATOM 778 C C . GLU A 1 95 ? 22.174 18.339 -7.108 1.00 90.94 95 GLU A C 1
ATOM 780 O O . GLU A 1 95 ? 21.914 19.357 -6.456 1.00 90.94 95 GLU A O 1
ATOM 785 N N . LEU A 1 96 ? 21.576 17.173 -6.842 1.00 88.12 96 LEU A N 1
ATOM 786 C CA . LEU A 1 96 ? 20.572 17.016 -5.788 1.00 88.12 96 LEU A CA 1
ATOM 787 C C . LEU A 1 96 ? 21.160 17.264 -4.391 1.00 88.12 96 LEU A C 1
ATOM 789 O O . LEU A 1 96 ? 20.543 17.957 -3.578 1.00 88.12 96 LEU A O 1
ATOM 793 N N . LEU A 1 97 ? 22.365 16.759 -4.113 1.00 90.25 97 LEU A N 1
ATOM 794 C CA . LEU A 1 97 ? 23.043 16.979 -2.832 1.00 90.25 97 LEU A CA 1
ATOM 795 C C . LEU A 1 97 ? 23.330 18.464 -2.583 1.00 90.25 97 LEU A C 1
ATOM 797 O O . LEU A 1 97 ? 23.091 18.956 -1.476 1.00 90.25 97 LEU A O 1
ATOM 801 N N . VAL A 1 98 ? 23.788 19.192 -3.606 1.00 92.62 98 VAL A N 1
ATOM 802 C CA . VAL A 1 98 ? 23.994 20.646 -3.522 1.00 92.62 98 VAL A CA 1
ATOM 803 C C . VAL A 1 98 ? 22.676 21.349 -3.203 1.00 92.62 98 VAL A C 1
ATOM 805 O O . VAL A 1 98 ? 22.606 22.115 -2.241 1.00 92.62 98 VAL A O 1
ATOM 808 N N . ARG A 1 99 ? 21.598 21.028 -3.929 1.00 92.44 99 ARG A N 1
ATOM 809 C CA . ARG A 1 99 ? 20.274 21.633 -3.706 1.00 92.44 99 ARG A CA 1
ATOM 810 C C . ARG A 1 99 ? 19.743 21.392 -2.297 1.00 92.44 99 ARG A C 1
ATOM 812 O O . ARG A 1 99 ? 19.226 22.321 -1.675 1.00 92.44 99 ARG A O 1
ATOM 819 N N . ILE A 1 100 ? 19.896 20.175 -1.775 1.00 91.94 100 ILE A N 1
ATOM 820 C CA . ILE A 1 100 ? 19.473 19.836 -0.412 1.00 91.94 100 ILE A CA 1
ATOM 821 C C . ILE A 1 100 ? 20.242 20.668 0.611 1.00 91.94 100 ILE A C 1
ATOM 823 O O . ILE A 1 100 ? 19.619 21.262 1.489 1.00 91.94 100 ILE A O 1
ATOM 827 N N . ARG A 1 101 ? 21.569 20.776 0.472 1.00 91.19 101 ARG A N 1
ATOM 828 C CA . ARG A 1 101 ? 22.408 21.578 1.377 1.00 91.19 101 ARG A CA 1
ATOM 829 C C . ARG A 1 101 ? 22.042 23.063 1.339 1.00 91.19 101 ARG A C 1
ATOM 831 O O . ARG A 1 101 ? 21.950 23.693 2.387 1.00 91.19 101 ARG A O 1
ATOM 838 N N . THR A 1 102 ? 21.762 23.620 0.160 1.00 93.12 102 THR A N 1
ATOM 839 C CA . THR A 1 102 ? 21.337 25.025 0.015 1.00 93.12 102 THR A CA 1
ATOM 840 C C . THR A 1 102 ? 19.958 25.297 0.627 1.00 93.12 102 THR A C 1
ATOM 842 O O . THR A 1 102 ? 19.690 26.411 1.102 1.00 93.12 102 THR A O 1
ATOM 845 N N . PHE A 1 103 ? 19.068 24.303 0.594 1.00 94.19 103 PHE A N 1
ATOM 846 C CA . PHE A 1 103 ? 17.710 24.402 1.118 1.00 94.19 103 PHE A CA 1
ATOM 847 C C . PHE A 1 103 ? 17.628 24.192 2.629 1.00 94.19 103 PHE A C 1
ATOM 849 O O . PHE A 1 103 ? 16.933 24.954 3.305 1.00 94.19 103 PHE A O 1
ATOM 856 N N . ALA A 1 104 ? 18.334 23.185 3.147 1.00 93.25 104 ALA A N 1
ATOM 857 C CA . ALA A 1 104 ? 18.269 22.696 4.521 1.00 93.25 104 ALA A CA 1
ATOM 858 C C . ALA A 1 104 ? 19.051 23.584 5.510 1.00 93.25 104 ALA A C 1
ATOM 860 O O . ALA A 1 104 ? 19.917 23.114 6.243 1.00 93.25 104 ALA A O 1
ATOM 861 N N . VAL A 1 105 ? 18.717 24.874 5.554 1.00 93.81 105 VAL A N 1
ATOM 862 C CA . VAL A 1 105 ? 19.286 25.853 6.490 1.00 93.81 105 VAL A CA 1
ATOM 863 C C . VAL A 1 105 ? 18.210 26.283 7.482 1.00 93.81 105 VAL A C 1
ATOM 865 O O . VAL A 1 105 ? 17.140 26.742 7.082 1.00 93.81 105 VAL A O 1
ATOM 868 N N . VAL A 1 106 ? 18.482 26.133 8.781 1.00 93.62 106 VAL A N 1
ATOM 869 C CA . VAL A 1 106 ? 17.530 26.481 9.850 1.00 93.62 106 VAL A CA 1
ATOM 870 C C . VAL A 1 106 ? 17.148 27.960 9.755 1.00 93.62 106 VAL A C 1
ATOM 872 O O . VAL A 1 106 ? 18.000 28.820 9.564 1.00 93.62 106 VAL A O 1
ATOM 875 N N . GLY A 1 107 ? 15.853 28.258 9.865 1.00 89.12 107 GLY A N 1
ATOM 876 C CA . GLY A 1 107 ? 15.330 29.627 9.819 1.00 89.12 107 GLY A CA 1
ATOM 877 C C . GLY A 1 107 ? 15.129 30.185 8.406 1.00 89.12 107 GLY A C 1
ATOM 878 O O . GLY A 1 107 ? 14.357 31.130 8.235 1.00 89.12 107 GLY A O 1
ATOM 879 N N . LYS A 1 108 ? 15.720 29.568 7.373 1.00 93.81 108 LYS A N 1
ATOM 880 C CA . LYS A 1 108 ? 15.507 29.972 5.978 1.00 93.81 108 LYS A CA 1
ATOM 881 C C . LYS A 1 108 ? 14.050 29.749 5.571 1.00 93.81 108 LYS A C 1
ATOM 883 O O . LYS A 1 108 ? 13.424 28.752 5.947 1.00 93.81 108 LYS A O 1
ATOM 888 N N . ARG A 1 109 ? 13.499 30.685 4.797 1.00 94.75 109 ARG A N 1
ATOM 889 C CA . ARG A 1 109 ? 12.139 30.600 4.251 1.00 94.75 109 ARG A CA 1
ATOM 890 C C . ARG A 1 109 ? 12.192 30.421 2.745 1.00 94.75 109 ARG A C 1
ATOM 892 O O . ARG A 1 109 ? 12.916 31.137 2.063 1.00 94.75 109 ARG A O 1
ATOM 899 N N . TRP A 1 110 ? 11.380 29.500 2.246 1.00 95.94 110 TRP A N 1
ATOM 900 C CA . TRP A 1 110 ? 11.271 29.205 0.822 1.00 95.94 110 TRP A CA 1
ATOM 901 C C . TRP A 1 110 ? 9.818 29.288 0.369 1.00 95.94 110 TRP A C 1
ATOM 903 O O . TRP A 1 110 ? 8.946 28.834 1.111 1.00 95.94 110 TRP A O 1
ATOM 913 N N . PRO A 1 111 ? 9.526 29.817 -0.829 1.00 95.94 111 PRO A N 1
ATOM 914 C CA . PRO A 1 111 ? 8.201 29.688 -1.423 1.00 95.94 111 PRO A CA 1
ATOM 915 C C . PRO A 1 111 ? 7.772 28.218 -1.471 1.00 95.94 111 PRO A C 1
ATOM 917 O O . PRO A 1 111 ? 8.596 27.349 -1.772 1.00 95.94 111 PRO A O 1
ATOM 920 N N . LEU A 1 112 ? 6.494 27.928 -1.213 1.00 90.19 112 LEU A N 1
ATOM 921 C CA . LEU A 1 112 ? 5.953 26.565 -1.233 1.00 90.19 112 LEU A CA 1
ATOM 922 C C . LEU A 1 112 ? 6.323 25.810 -2.520 1.00 90.19 112 LEU A C 1
ATOM 924 O O . LEU A 1 112 ? 6.687 24.638 -2.446 1.00 90.19 112 LEU A O 1
ATOM 928 N N . ARG A 1 113 ? 6.325 26.482 -3.679 1.00 92.00 113 ARG A N 1
ATOM 929 C CA . ARG A 1 113 ? 6.764 25.884 -4.951 1.00 92.00 113 ARG A CA 1
ATOM 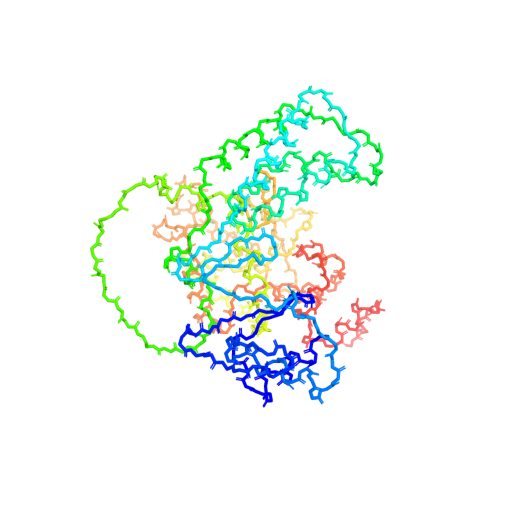930 C C . ARG A 1 113 ? 8.191 25.320 -4.906 1.00 92.00 113 ARG A C 1
ATOM 932 O O . ARG A 1 113 ? 8.425 24.248 -5.448 1.00 92.00 113 ARG A O 1
ATOM 939 N N . GLU A 1 114 ? 9.129 25.992 -4.235 1.00 92.75 114 GLU A N 1
ATOM 940 C CA . GLU A 1 114 ? 10.527 25.541 -4.141 1.00 92.75 114 GLU A CA 1
ATOM 941 C C . GLU A 1 114 ? 10.653 24.355 -3.182 1.00 92.75 114 GLU A C 1
ATOM 943 O O . GLU A 1 114 ? 11.399 23.411 -3.441 1.00 92.75 114 GLU A O 1
ATOM 948 N N . VAL A 1 115 ? 9.853 24.352 -2.109 1.00 89.94 115 VAL A N 1
ATOM 949 C CA . VAL A 1 115 ? 9.752 23.211 -1.189 1.00 89.94 115 VAL A CA 1
ATOM 950 C C . VAL A 1 115 ? 9.231 21.971 -1.918 1.00 89.94 115 VAL A C 1
ATOM 952 O O . VAL A 1 115 ? 9.805 20.888 -1.797 1.00 89.94 115 VAL A O 1
ATOM 955 N N . LEU A 1 116 ? 8.166 22.131 -2.710 1.00 87.31 116 LEU A N 1
ATOM 956 C CA . LEU A 1 116 ? 7.597 21.053 -3.519 1.00 87.31 116 LEU A CA 1
ATOM 957 C C . LEU A 1 116 ? 8.559 20.598 -4.622 1.00 87.31 116 LEU A C 1
ATOM 959 O O . LEU A 1 116 ? 8.632 19.403 -4.901 1.00 87.31 116 LEU A O 1
ATOM 963 N N . ARG A 1 117 ? 9.340 21.515 -5.207 1.00 89.88 117 ARG A N 1
ATOM 964 C CA . ARG A 1 117 ? 10.364 21.192 -6.210 1.00 89.88 117 ARG A CA 1
ATOM 965 C C . ARG A 1 117 ? 11.443 20.274 -5.639 1.00 89.88 117 ARG A C 1
ATOM 967 O O . ARG A 1 117 ? 11.782 19.279 -6.275 1.00 89.88 117 ARG A O 1
ATOM 974 N N . ILE A 1 118 ? 11.927 20.554 -4.428 1.00 90.81 118 ILE A N 1
ATOM 975 C CA . ILE A 1 118 ? 12.895 19.682 -3.745 1.00 90.81 118 ILE A CA 1
ATOM 976 C C . ILE A 1 118 ? 12.269 18.350 -3.345 1.00 90.81 118 ILE A C 1
ATOM 978 O O . ILE A 1 118 ? 12.875 17.309 -3.583 1.00 90.81 118 ILE A O 1
ATOM 982 N N . ALA A 1 119 ? 11.042 18.353 -2.819 1.00 86.12 119 ALA A N 1
ATOM 983 C CA . ALA A 1 119 ? 10.332 17.110 -2.524 1.00 86.12 119 ALA A CA 1
ATOM 984 C C . ALA A 1 119 ? 10.160 16.234 -3.782 1.00 86.12 119 ALA A C 1
ATOM 986 O O . ALA A 1 119 ? 10.339 15.019 -3.720 1.00 86.12 119 ALA A O 1
ATOM 987 N N . GLY A 1 120 ? 9.866 16.847 -4.933 1.00 82.00 120 GLY A N 1
ATOM 988 C CA . GLY A 1 120 ? 9.766 16.170 -6.226 1.00 82.00 120 GLY A CA 1
ATOM 989 C C . GLY A 1 120 ? 11.088 15.553 -6.681 1.00 82.00 120 GLY A C 1
ATOM 990 O O . GLY A 1 120 ? 11.114 14.388 -7.069 1.00 82.00 120 GLY A O 1
ATOM 991 N N . TRP A 1 121 ? 12.193 16.293 -6.568 1.00 84.19 121 TRP A N 1
ATOM 992 C CA . TRP A 1 121 ? 13.528 15.780 -6.890 1.00 84.19 121 TRP A CA 1
ATOM 993 C C . TRP A 1 121 ? 13.936 14.610 -5.989 1.00 84.19 121 TRP A C 1
ATOM 995 O O . TRP A 1 121 ? 14.429 13.594 -6.477 1.00 84.19 121 TRP A O 1
ATOM 1005 N N . CYS A 1 122 ? 13.669 14.709 -4.686 1.00 84.25 122 CYS A N 1
ATOM 1006 C CA . CYS A 1 122 ? 13.918 13.610 -3.762 1.00 84.25 122 CYS A CA 1
ATOM 1007 C C . CYS A 1 122 ? 13.056 12.378 -4.090 1.00 84.25 122 CYS A C 1
ATOM 1009 O O . CYS A 1 122 ? 13.567 11.260 -4.106 1.00 84.25 122 CYS A O 1
ATOM 1011 N N . ASN A 1 123 ? 11.775 12.571 -4.426 1.00 78.38 123 ASN A N 1
ATOM 1012 C CA . ASN A 1 123 ? 10.892 11.485 -4.865 1.00 78.38 123 ASN A CA 1
ATOM 1013 C C . ASN A 1 123 ? 11.372 10.794 -6.136 1.00 78.38 123 ASN A C 1
ATOM 1015 O O . ASN A 1 123 ? 11.253 9.575 -6.244 1.00 78.38 123 ASN A O 1
ATOM 1019 N N . TRP A 1 124 ? 11.913 11.552 -7.089 1.00 77.56 124 TRP A N 1
ATOM 1020 C CA . TRP A 1 124 ? 12.511 10.973 -8.284 1.00 77.56 124 TRP A CA 1
ATOM 1021 C C . TRP A 1 124 ? 13.671 10.043 -7.905 1.00 77.56 124 TRP A C 1
ATOM 1023 O O . TRP A 1 124 ? 13.663 8.874 -8.287 1.00 77.56 124 TRP A O 1
ATOM 1033 N N . ALA A 1 125 ? 14.576 10.482 -7.031 1.00 77.94 125 ALA A N 1
ATOM 1034 C CA . ALA A 1 125 ? 15.671 9.645 -6.544 1.00 77.94 125 ALA A CA 1
ATOM 1035 C C . ALA A 1 125 ? 15.218 8.408 -5.737 1.00 77.94 125 ALA A C 1
ATOM 1037 O O . ALA A 1 125 ? 15.875 7.365 -5.786 1.00 77.94 125 ALA A O 1
ATOM 1038 N N . PHE A 1 126 ? 14.066 8.439 -5.060 1.00 77.69 126 PHE A N 1
ATOM 1039 C CA . PHE A 1 126 ? 13.547 7.268 -4.334 1.00 77.69 126 PHE A CA 1
ATOM 1040 C C . PHE A 1 126 ? 13.177 6.071 -5.214 1.00 77.69 126 PHE A C 1
ATOM 1042 O O . PHE A 1 126 ? 13.036 4.970 -4.683 1.00 77.69 126 PHE A O 1
ATOM 1049 N N . ASN A 1 127 ? 13.078 6.233 -6.537 1.00 71.00 127 ASN A N 1
ATOM 1050 C CA . ASN A 1 127 ? 12.937 5.088 -7.444 1.00 71.00 127 ASN A CA 1
ATOM 1051 C C . ASN A 1 127 ? 14.159 4.155 -7.387 1.00 71.00 127 ASN A C 1
ATOM 1053 O O . ASN A 1 127 ? 14.006 2.944 -7.519 1.00 71.00 127 ASN A O 1
ATOM 1057 N N . VAL A 1 128 ? 15.349 4.705 -7.121 1.00 71.00 128 VAL A N 1
ATOM 1058 C CA . VAL A 1 128 ? 16.582 3.932 -6.890 1.00 71.00 128 VAL A CA 1
ATOM 1059 C C . VAL A 1 128 ? 16.799 3.692 -5.401 1.00 71.00 128 VAL A C 1
ATOM 1061 O O . VAL A 1 128 ? 17.225 2.614 -4.997 1.00 71.00 128 VAL A O 1
ATOM 1064 N N . PHE A 1 129 ? 16.465 4.673 -4.565 1.00 70.88 129 PHE A N 1
ATOM 1065 C CA . PHE A 1 129 ? 16.723 4.643 -3.128 1.00 70.88 129 PHE A CA 1
ATOM 1066 C C . PHE A 1 129 ? 15.425 4.514 -2.328 1.00 70.88 129 PHE A C 1
ATOM 1068 O O . PHE A 1 129 ? 15.033 5.398 -1.564 1.00 70.88 129 PHE A O 1
ATOM 1075 N N . TYR A 1 130 ? 14.749 3.383 -2.511 1.00 66.88 130 TYR A N 1
ATOM 1076 C CA . TYR A 1 130 ? 13.391 3.123 -2.017 1.00 66.88 130 TYR A CA 1
ATOM 1077 C C . TYR A 1 130 ? 13.237 3.146 -0.485 1.00 66.88 130 TYR A C 1
ATOM 1079 O O . TYR A 1 130 ? 12.112 3.195 0.015 1.00 66.88 130 TYR A O 1
ATOM 1087 N N . LEU A 1 131 ? 14.341 3.119 0.270 1.00 65.56 131 LEU A N 1
ATOM 1088 C CA . LEU A 1 131 ? 14.354 3.195 1.737 1.00 65.56 131 LEU A CA 1
ATOM 1089 C C . LEU A 1 131 ? 14.505 4.619 2.290 1.00 65.56 131 LEU A C 1
ATOM 1091 O O . LEU A 1 131 ? 14.306 4.821 3.485 1.00 65.56 131 LEU A O 1
ATOM 1095 N N . LEU A 1 132 ? 14.820 5.603 1.444 1.00 73.62 132 LEU A N 1
ATOM 1096 C CA . LEU A 1 132 ? 15.028 6.998 1.845 1.00 73.62 132 LEU A CA 1
ATOM 1097 C C . LEU A 1 132 ? 13.778 7.910 1.906 1.00 73.62 132 LEU A C 1
ATOM 1099 O O . LEU A 1 132 ? 13.917 9.001 2.468 1.00 73.62 132 LEU A O 1
ATOM 1103 N N . PRO A 1 133 ? 12.552 7.510 1.478 1.00 75.38 133 PRO A N 1
ATOM 1104 C CA . PRO A 1 133 ? 11.343 8.317 1.674 1.00 75.38 133 PRO A CA 1
ATOM 1105 C C . PRO A 1 133 ? 11.087 8.883 3.081 1.00 75.38 133 PRO A C 1
ATOM 1107 O O . PRO A 1 133 ? 10.540 9.985 3.161 1.00 75.38 133 PRO A O 1
ATOM 1110 N N . PRO A 1 134 ? 11.478 8.222 4.195 1.00 79.25 134 PRO A N 1
ATOM 1111 C CA . PRO A 1 134 ? 11.334 8.804 5.529 1.00 79.25 134 PRO A CA 1
ATOM 1112 C C . PRO A 1 134 ? 12.013 10.169 5.702 1.00 79.25 134 PRO A C 1
ATOM 1114 O O . PRO A 1 134 ? 11.537 10.960 6.513 1.00 79.25 134 PRO A O 1
ATOM 1117 N N . GLY A 1 135 ? 13.049 10.481 4.913 1.00 75.88 135 GLY A N 1
ATOM 1118 C CA . GLY A 1 135 ? 13.770 11.757 4.963 1.00 75.88 135 GLY A CA 1
ATOM 1119 C C . GLY A 1 135 ? 12.980 12.980 4.468 1.00 75.88 135 GLY A C 1
ATOM 1120 O O . GLY A 1 135 ? 13.513 14.085 4.492 1.00 75.88 135 GLY A O 1
ATOM 1121 N N . LEU A 1 136 ? 11.733 12.808 4.007 1.00 81.44 136 LEU A N 1
ATOM 1122 C CA . LEU A 1 136 ? 10.824 13.909 3.649 1.00 81.44 136 LEU A CA 1
ATOM 1123 C C . LEU A 1 136 ? 9.636 14.069 4.610 1.00 81.44 136 LEU A C 1
ATOM 1125 O O . LEU A 1 136 ? 8.748 14.878 4.341 1.00 81.44 136 LEU A O 1
ATOM 1129 N N . SER A 1 137 ? 9.567 13.310 5.704 1.00 81.38 137 SER A N 1
ATOM 1130 C CA . SER A 1 137 ? 8.371 13.257 6.561 1.00 81.38 137 SER A CA 1
ATOM 1131 C C . SER A 1 137 ? 8.034 14.619 7.173 1.00 81.38 137 SER A C 1
ATOM 1133 O O . SER A 1 137 ? 6.918 15.117 7.003 1.00 81.38 137 SER A O 1
ATOM 1135 N N . ALA A 1 138 ? 9.016 15.264 7.799 1.00 79.12 138 ALA A N 1
ATOM 1136 C CA . ALA A 1 138 ? 8.886 16.598 8.369 1.00 79.12 138 ALA A CA 1
ATOM 1137 C C . ALA A 1 138 ? 8.637 17.657 7.293 1.00 79.12 138 ALA A C 1
ATOM 1139 O O . ALA A 1 138 ? 7.929 18.633 7.541 1.00 79.12 138 ALA A O 1
ATOM 1140 N N . LEU A 1 139 ? 9.187 17.471 6.086 1.00 82.62 139 LEU A N 1
ATOM 1141 C CA . LEU A 1 139 ? 8.939 18.369 4.959 1.00 82.62 139 LEU A CA 1
ATOM 1142 C C . LEU A 1 139 ? 7.468 18.307 4.529 1.00 82.62 139 LEU A C 1
ATOM 1144 O O . LEU A 1 139 ? 6.840 19.352 4.359 1.00 82.62 139 LEU A O 1
ATOM 1148 N N . TYR A 1 140 ? 6.907 17.098 4.413 1.00 83.81 140 TYR A N 1
ATOM 1149 C CA . TYR A 1 140 ? 5.505 16.880 4.060 1.00 83.81 140 TYR A CA 1
ATOM 1150 C C . TYR A 1 140 ? 4.534 17.383 5.119 1.00 83.81 140 TYR A C 1
ATOM 1152 O O . TYR A 1 140 ? 3.547 18.033 4.781 1.00 83.81 140 TYR A O 1
ATOM 1160 N N . GLU A 1 141 ? 4.835 17.151 6.395 1.00 81.50 141 GLU A N 1
ATOM 1161 C CA . GLU A 1 141 ? 4.068 17.723 7.500 1.00 81.50 141 GLU A CA 1
ATOM 1162 C C . GLU A 1 141 ? 4.052 19.255 7.416 1.00 81.50 141 GLU A C 1
ATOM 1164 O O . GLU A 1 141 ? 2.997 19.881 7.524 1.00 81.50 141 GLU A O 1
ATOM 1169 N N . LYS A 1 142 ? 5.203 19.865 7.102 1.00 81.62 142 LYS A N 1
ATOM 1170 C CA . LYS A 1 142 ? 5.334 21.318 6.960 1.00 81.62 142 LYS A CA 1
ATOM 1171 C C . LYS A 1 142 ? 4.517 21.895 5.805 1.00 81.62 142 LYS A C 1
ATOM 1173 O O . LYS A 1 142 ? 4.143 23.067 5.880 1.00 81.62 142 LYS A O 1
ATOM 1178 N N . VAL A 1 143 ? 4.305 21.148 4.721 1.00 84.50 143 VAL A N 1
ATOM 1179 C CA . VAL A 1 143 ? 3.530 21.615 3.554 1.00 84.50 143 VAL A CA 1
ATOM 1180 C C . VAL A 1 143 ? 2.064 21.188 3.586 1.00 84.50 143 VAL A C 1
ATOM 1182 O O . VAL A 1 143 ? 1.280 21.667 2.771 1.00 84.50 143 VAL A O 1
ATOM 1185 N N . SER A 1 144 ? 1.680 20.333 4.534 1.00 82.69 144 SER A N 1
ATOM 1186 C CA . SER A 1 144 ? 0.309 19.853 4.687 1.00 82.69 144 SER A CA 1
ATOM 1187 C C . SER A 1 144 ? -0.683 21.013 4.807 1.00 82.69 144 SER A C 1
ATOM 1189 O O . SER A 1 144 ? -0.476 21.952 5.575 1.00 82.69 144 SER A O 1
ATOM 1191 N N . GLY A 1 145 ? -1.754 20.962 4.012 1.00 79.81 145 GLY A N 1
ATOM 1192 C CA . GLY A 1 145 ? -2.813 21.976 4.000 1.00 79.81 145 GLY A CA 1
ATOM 1193 C C . GLY A 1 145 ? -2.439 23.319 3.362 1.00 79.81 145 GLY A C 1
ATOM 1194 O O . GLY A 1 145 ? -3.283 24.210 3.311 1.00 79.81 145 GLY A O 1
ATOM 1195 N N . LYS A 1 146 ? -1.212 23.495 2.850 1.00 83.12 146 LYS A N 1
ATOM 1196 C CA . LYS A 1 146 ? -0.798 24.739 2.184 1.00 83.12 146 LYS A CA 1
ATOM 1197 C C . LYS A 1 146 ? -1.119 24.693 0.694 1.00 83.12 146 LYS A C 1
ATOM 1199 O O . LYS A 1 146 ? -0.713 23.769 -0.002 1.00 83.12 146 LYS A O 1
ATOM 1204 N N . THR A 1 147 ? -1.800 25.724 0.204 1.00 86.00 147 THR A N 1
ATOM 1205 C CA . THR A 1 147 ? -2.236 25.832 -1.200 1.00 86.00 147 THR A CA 1
ATOM 1206 C C . THR A 1 147 ? -1.593 27.002 -1.946 1.00 86.00 147 THR A C 1
ATOM 1208 O O . THR A 1 147 ? -1.417 26.933 -3.159 1.00 86.00 147 THR A O 1
ATOM 1211 N N . ASN A 1 148 ? -1.183 28.066 -1.243 1.00 90.44 148 ASN A N 1
ATOM 1212 C CA . ASN A 1 148 ? -0.532 29.220 -1.862 1.00 90.44 148 ASN A CA 1
ATOM 1213 C C . ASN A 1 148 ? 0.937 28.913 -2.207 1.00 90.44 148 ASN A C 1
ATOM 1215 O O . ASN A 1 148 ? 1.795 28.835 -1.326 1.00 90.44 148 ASN A O 1
ATOM 1219 N N . MET A 1 149 ? 1.228 28.808 -3.505 1.00 89.38 149 MET A N 1
ATOM 1220 C CA . MET A 1 149 ? 2.546 28.457 -4.051 1.00 89.38 149 MET A CA 1
ATOM 1221 C C . MET A 1 149 ? 3.663 29.460 -3.723 1.00 89.38 149 MET A C 1
ATOM 1223 O O . MET A 1 149 ? 4.837 29.080 -3.697 1.00 89.38 149 MET A O 1
ATOM 1227 N N . PHE A 1 150 ? 3.318 30.720 -3.447 1.00 92.75 150 PHE A N 1
ATOM 1228 C CA . PHE A 1 150 ? 4.270 31.785 -3.119 1.00 92.75 150 PHE A CA 1
ATOM 1229 C C . PHE A 1 150 ? 4.457 31.971 -1.610 1.00 92.75 150 PHE A C 1
ATOM 1231 O O . PHE A 1 150 ? 5.364 32.684 -1.184 1.00 92.75 150 PHE A O 1
ATOM 1238 N N . ALA A 1 151 ? 3.636 31.312 -0.786 1.00 88.88 151 ALA A N 1
ATOM 1239 C CA . ALA A 1 151 ? 3.737 31.423 0.660 1.00 88.88 151 ALA A CA 1
ATOM 1240 C C . ALA A 1 151 ? 5.075 30.865 1.162 1.00 88.88 151 ALA A C 1
ATOM 1242 O O . ALA A 1 151 ? 5.471 29.745 0.832 1.00 88.88 151 ALA A O 1
ATOM 1243 N N . GLY A 1 152 ? 5.763 31.646 1.996 1.00 92.44 152 GLY A N 1
ATOM 1244 C CA . GLY A 1 152 ? 7.040 31.252 2.577 1.00 92.44 152 GLY A CA 1
ATOM 1245 C C . GLY A 1 152 ? 6.876 30.168 3.644 1.00 92.44 152 GLY A C 1
ATOM 1246 O O . GLY A 1 152 ? 6.245 30.394 4.677 1.00 92.44 152 GLY A O 1
ATOM 1247 N N . VAL A 1 153 ? 7.508 29.020 3.443 1.00 92.62 153 VAL A N 1
ATOM 1248 C CA . VAL A 1 153 ? 7.605 27.899 4.379 1.00 92.62 153 VAL A CA 1
ATOM 1249 C C . VAL A 1 153 ? 8.958 27.956 5.085 1.00 92.62 153 VAL A C 1
ATOM 1251 O O . VAL A 1 153 ? 9.998 27.986 4.431 1.00 92.62 153 VAL A O 1
ATOM 1254 N N . SER A 1 154 ? 8.953 27.978 6.419 1.00 93.69 154 SER A N 1
ATOM 1255 C CA . SER A 1 154 ? 10.184 27.992 7.213 1.00 93.69 154 SER A CA 1
ATOM 1256 C C . SER A 1 154 ? 10.791 26.599 7.365 1.00 93.69 154 SER A C 1
ATOM 1258 O O . SER A 1 154 ? 10.099 25.623 7.676 1.00 93.69 154 SER A O 1
ATOM 1260 N N . VAL A 1 155 ? 12.106 26.514 7.222 1.00 94.44 155 VAL A N 1
ATOM 1261 C CA . VAL A 1 155 ? 12.884 25.302 7.480 1.00 94.44 155 VAL A CA 1
ATOM 1262 C C . VAL A 1 155 ? 13.224 25.244 8.974 1.00 94.44 155 VAL A C 1
ATOM 1264 O O . VAL A 1 155 ? 13.816 26.173 9.520 1.00 94.44 155 VAL A O 1
ATOM 1267 N N . ASN A 1 156 ? 12.797 24.179 9.662 1.00 90.88 156 ASN A N 1
ATOM 1268 C CA . ASN A 1 156 ? 13.119 23.944 11.078 1.00 90.88 156 ASN A CA 1
ATOM 1269 C C . ASN A 1 156 ? 14.222 22.888 11.225 1.00 90.88 156 ASN A C 1
ATOM 1271 O O . ASN A 1 156 ? 14.601 22.222 10.263 1.00 90.88 156 ASN A O 1
ATOM 1275 N N . THR A 1 157 ? 14.703 22.716 12.452 1.00 91.88 157 THR A N 1
ATOM 1276 C CA . THR A 1 157 ? 15.729 21.731 12.816 1.00 91.88 157 THR A CA 1
ATOM 1277 C C . THR A 1 157 ? 15.357 20.305 12.407 1.00 91.88 157 THR A C 1
ATOM 1279 O O . THR A 1 157 ? 16.220 19.575 11.931 1.00 91.88 157 THR A O 1
ATOM 1282 N N . THR A 1 158 ? 14.080 19.916 12.500 1.00 84.88 158 THR A N 1
ATOM 1283 C CA . THR A 1 158 ? 13.602 18.595 12.057 1.00 84.88 158 THR A CA 1
ATOM 1284 C C . THR A 1 158 ? 13.783 18.387 10.553 1.00 84.88 158 THR A C 1
ATOM 1286 O O . THR A 1 158 ? 14.325 17.362 10.149 1.00 84.88 158 THR A O 1
ATOM 1289 N N . VAL A 1 159 ? 13.397 19.368 9.727 1.00 88.06 159 VAL A N 1
ATOM 1290 C CA . VAL A 1 159 ? 13.584 19.313 8.267 1.00 88.06 159 VAL A CA 1
ATOM 1291 C C . VAL A 1 159 ? 15.069 19.262 7.907 1.00 88.06 159 VAL A C 1
ATOM 1293 O O . VAL A 1 159 ? 15.453 18.470 7.051 1.00 88.06 159 VAL A O 1
ATOM 1296 N N . VAL A 1 160 ? 15.913 20.055 8.577 1.00 91.19 160 VAL A N 1
ATOM 1297 C CA . VAL A 1 160 ? 17.370 20.013 8.355 1.00 91.19 160 VAL A CA 1
ATOM 1298 C C . VAL A 1 160 ? 17.947 18.648 8.712 1.00 91.19 160 VAL A C 1
ATOM 1300 O O . VAL A 1 160 ? 18.718 18.091 7.938 1.00 91.19 160 VAL A O 1
ATOM 1303 N N . ARG A 1 161 ? 17.545 18.078 9.852 1.00 88.69 161 ARG A N 1
ATOM 1304 C CA . ARG A 1 161 ? 18.005 16.761 10.302 1.00 88.69 161 ARG A CA 1
ATOM 1305 C C . ARG A 1 161 ? 17.619 15.654 9.322 1.00 88.69 161 ARG A C 1
ATOM 1307 O O . ARG A 1 161 ? 18.465 14.837 8.979 1.00 88.69 161 ARG A O 1
ATOM 1314 N N . GLU A 1 162 ? 16.365 15.619 8.878 1.00 87.88 162 GLU A N 1
ATOM 1315 C CA . GLU A 1 162 ? 15.882 14.579 7.962 1.00 87.88 162 GLU A CA 1
ATOM 1316 C C . GLU A 1 162 ? 16.523 14.683 6.578 1.00 87.88 162 GLU A C 1
ATOM 1318 O O . GLU A 1 162 ? 17.024 13.684 6.067 1.00 87.88 162 GLU A O 1
ATOM 1323 N N . LEU A 1 163 ? 16.586 15.887 6.003 1.00 87.44 163 LEU A N 1
ATOM 1324 C CA . LEU A 1 163 ? 17.241 16.105 4.713 1.00 87.44 163 LEU A CA 1
ATOM 1325 C C . LEU A 1 163 ? 18.760 15.899 4.789 1.00 87.44 163 LEU A C 1
ATOM 1327 O O . LEU A 1 163 ? 19.360 15.406 3.836 1.00 87.44 163 LEU A O 1
ATOM 1331 N N . GLY A 1 164 ? 19.380 16.229 5.924 1.00 86.31 164 GLY A N 1
ATOM 1332 C CA . GLY A 1 164 ? 20.790 15.957 6.195 1.00 86.31 164 GLY A CA 1
ATOM 1333 C C . GLY A 1 164 ? 21.084 14.459 6.271 1.00 8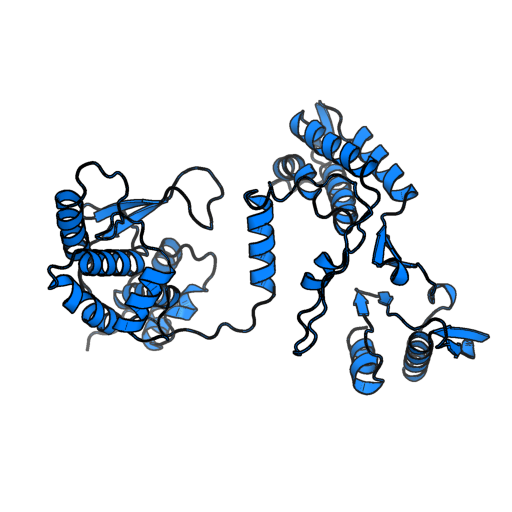6.31 164 GLY A C 1
ATOM 1334 O O . GLY A 1 164 ? 22.006 13.989 5.607 1.00 86.31 164 GLY A O 1
ATOM 1335 N N . TRP A 1 165 ? 20.263 13.693 6.999 1.00 86.75 165 TRP A N 1
ATOM 1336 C CA . TRP A 1 165 ? 20.333 12.226 7.007 1.00 86.75 165 TRP A CA 1
ATOM 1337 C C . TRP A 1 165 ? 20.201 11.656 5.593 1.00 86.75 165 TRP A C 1
ATOM 1339 O O . TRP A 1 165 ? 20.981 10.792 5.189 1.00 86.75 165 TRP A O 1
ATOM 1349 N N . LEU A 1 166 ? 19.250 12.185 4.826 1.00 83.19 166 LEU A N 1
ATOM 1350 C CA . LEU A 1 166 ? 18.995 11.769 3.458 1.00 83.19 166 LEU A CA 1
ATOM 1351 C C . LEU A 1 166 ? 20.237 12.016 2.570 1.00 83.19 166 LEU A C 1
ATOM 1353 O O . LEU A 1 166 ? 20.709 11.106 1.892 1.00 83.19 166 LEU A O 1
ATOM 1357 N N . ALA A 1 167 ? 20.831 13.211 2.646 1.00 86.25 167 ALA A N 1
ATOM 1358 C CA . ALA A 1 167 ? 22.035 13.572 1.899 1.00 86.25 167 ALA A CA 1
ATOM 1359 C C . ALA A 1 167 ? 23.259 12.711 2.267 1.00 86.25 167 ALA A C 1
ATOM 1361 O O . ALA A 1 167 ? 24.000 12.287 1.381 1.00 86.25 167 ALA A O 1
ATOM 1362 N N . VAL A 1 168 ? 23.464 12.423 3.558 1.00 81.25 168 VAL A N 1
ATOM 1363 C CA . VAL A 1 168 ? 24.549 11.536 4.017 1.00 81.25 168 VAL A CA 1
ATOM 1364 C C . VAL A 1 168 ? 24.347 10.121 3.483 1.00 81.25 168 VAL A C 1
ATOM 1366 O O . VAL A 1 168 ? 25.277 9.534 2.937 1.00 81.25 168 VAL A O 1
ATOM 1369 N N . THR A 1 169 ? 23.123 9.598 3.581 1.00 77.00 169 THR A N 1
ATOM 1370 C CA . THR A 1 169 ? 22.805 8.230 3.150 1.00 77.00 169 THR A CA 1
ATOM 1371 C C . THR A 1 169 ? 22.903 8.070 1.630 1.00 77.00 169 THR A C 1
ATOM 1373 O O . THR A 1 169 ? 23.326 7.024 1.145 1.00 77.00 169 THR A O 1
ATOM 1376 N N . TRP A 1 170 ? 22.578 9.113 0.857 1.00 76.94 170 TRP A N 1
ATOM 1377 C CA . TRP A 1 170 ? 22.770 9.108 -0.597 1.00 76.94 170 TRP A CA 1
ATOM 1378 C C . TRP A 1 170 ? 24.230 9.053 -1.020 1.00 76.94 170 TRP A C 1
ATOM 1380 O O . TRP A 1 170 ? 24.547 8.429 -2.028 1.00 76.94 170 TRP A O 1
ATOM 1390 N N . ASN A 1 171 ? 25.112 9.702 -0.264 1.00 71.25 171 ASN A N 1
ATOM 1391 C CA . ASN A 1 171 ? 26.531 9.724 -0.590 1.00 71.25 171 ASN A CA 1
ATOM 1392 C C . ASN A 1 171 ? 27.208 8.370 -0.321 1.00 71.25 171 ASN A C 1
ATOM 1394 O O . ASN A 1 171 ? 28.199 8.038 -0.959 1.00 71.25 171 ASN A O 1
ATOM 1398 N N . THR A 1 172 ? 26.671 7.584 0.615 1.00 69.19 172 THR A N 1
ATOM 1399 C CA . THR A 1 172 ? 27.239 6.290 1.021 1.00 69.19 172 THR A CA 1
ATOM 1400 C C . THR A 1 172 ? 26.601 5.086 0.324 1.00 69.19 172 THR A C 1
ATOM 1402 O O . THR A 1 172 ? 27.150 3.989 0.395 1.00 69.19 172 THR A O 1
ATOM 1405 N N . CYS A 1 173 ? 25.472 5.261 -0.372 1.00 66.31 173 CYS A N 1
ATOM 1406 C CA . CYS A 1 173 ? 24.791 4.185 -1.093 1.00 66.31 173 CYS A CA 1
ATOM 1407 C C . CYS A 1 173 ? 25.086 4.255 -2.607 1.00 66.31 173 CYS A C 1
ATOM 1409 O O . CYS A 1 173 ? 24.645 5.200 -3.262 1.00 66.31 173 CYS A O 1
ATOM 1411 N N . PRO A 1 174 ? 25.757 3.253 -3.210 1.00 56.81 174 PRO A N 1
ATOM 1412 C CA . PRO A 1 174 ? 26.146 3.307 -4.624 1.00 56.81 174 PRO A CA 1
ATOM 1413 C C . PRO A 1 174 ? 24.961 3.232 -5.609 1.00 56.81 174 PRO A C 1
ATOM 1415 O O . PRO A 1 174 ? 25.079 3.701 -6.741 1.00 56.81 174 PRO A O 1
ATOM 1418 N N . GLY A 1 175 ? 23.805 2.717 -5.183 1.00 58.31 175 GLY A N 1
ATOM 1419 C CA . GLY A 1 175 ? 22.607 2.518 -6.006 1.00 58.31 175 GLY A CA 1
ATOM 1420 C C . GLY A 1 175 ? 21.913 1.204 -5.648 1.00 58.31 175 GLY A C 1
ATOM 1421 O O . GLY A 1 175 ? 22.283 0.558 -4.665 1.00 58.31 175 GLY A O 1
ATOM 1422 N N . SER A 1 176 ? 20.912 0.796 -6.430 1.00 59.00 176 SER A N 1
ATOM 1423 C CA . SER A 1 176 ? 20.235 -0.490 -6.234 1.00 59.00 176 SER A CA 1
ATOM 1424 C C . SER A 1 176 ? 20.779 -1.535 -7.204 1.00 59.00 176 SER A C 1
ATOM 1426 O O . SER A 1 176 ? 20.582 -1.436 -8.413 1.00 59.00 176 SER A O 1
ATOM 1428 N N . VAL A 1 177 ? 21.422 -2.575 -6.671 1.00 51.09 177 VAL A N 1
ATOM 1429 C CA . VAL A 1 177 ? 21.640 -3.836 -7.393 1.00 51.09 177 VAL A CA 1
ATOM 1430 C C . VAL A 1 177 ? 20.466 -4.750 -7.055 1.00 51.09 177 VAL A C 1
ATOM 1432 O O . VAL A 1 177 ? 20.167 -4.974 -5.878 1.00 51.09 177 VAL A O 1
ATOM 1435 N N . PHE A 1 178 ? 19.768 -5.267 -8.065 1.00 46.59 178 PHE A N 1
ATOM 1436 C CA . PHE A 1 178 ? 18.768 -6.308 -7.875 1.00 46.59 178 PHE A CA 1
ATOM 1437 C C . PHE A 1 178 ? 19.493 -7.584 -7.437 1.00 46.59 178 PHE A C 1
ATOM 1439 O O . PHE A 1 178 ? 19.873 -8.425 -8.245 1.00 46.59 178 PHE A O 1
ATOM 1446 N N . SER A 1 179 ? 19.677 -7.748 -6.127 1.00 36.47 179 SER A N 1
ATOM 1447 C CA . SER A 1 179 ? 19.961 -9.063 -5.558 1.00 36.47 179 SER A CA 1
ATOM 1448 C C . SER A 1 179 ? 18.856 -10.020 -6.012 1.00 36.47 179 SER A C 1
ATOM 1450 O O . SER A 1 179 ? 17.688 -9.629 -6.084 1.00 36.47 179 SER A O 1
ATOM 1452 N N . THR A 1 180 ? 19.192 -11.275 -6.296 1.00 36.09 180 THR A N 1
ATOM 1453 C CA . THR A 1 180 ? 18.243 -12.339 -6.672 1.00 36.09 180 THR A CA 1
ATOM 1454 C C . THR A 1 180 ? 17.046 -12.460 -5.711 1.00 36.09 180 THR A C 1
ATOM 1456 O O . THR A 1 180 ? 15.969 -12.898 -6.111 1.00 36.09 180 THR A O 1
ATOM 1459 N N . HIS A 1 181 ? 17.157 -11.948 -4.480 1.00 32.72 181 HIS A N 1
ATOM 1460 C CA . HIS A 1 181 ? 16.047 -11.800 -3.531 1.00 32.72 181 HIS A CA 1
ATOM 1461 C C . HIS A 1 181 ? 14.980 -10.745 -3.899 1.00 32.72 181 HIS A C 1
ATOM 1463 O O . HIS A 1 181 ? 13.837 -10.847 -3.451 1.00 32.72 181 HIS A O 1
ATOM 1469 N N . VAL A 1 182 ? 15.303 -9.740 -4.715 1.00 31.59 182 VAL A N 1
ATOM 1470 C CA . VAL A 1 182 ? 14.362 -8.704 -5.182 1.00 31.59 182 VAL A CA 1
ATOM 1471 C C . VAL A 1 182 ? 13.564 -9.186 -6.404 1.00 31.59 182 VAL A C 1
ATOM 1473 O O . VAL A 1 182 ? 12.407 -8.792 -6.570 1.00 31.59 182 VAL A O 1
ATOM 1476 N N . LEU A 1 183 ? 14.100 -10.127 -7.193 1.00 30.16 183 LEU A N 1
ATOM 1477 C CA . LEU A 1 183 ? 13.387 -10.758 -8.318 1.00 30.16 183 LEU A CA 1
ATOM 1478 C C . LEU A 1 183 ? 12.177 -11.597 -7.879 1.00 30.16 183 LEU A C 1
ATOM 1480 O O . LEU A 1 183 ? 11.180 -11.647 -8.602 1.00 30.16 183 LEU A O 1
ATOM 1484 N N . GLY A 1 184 ? 12.185 -12.130 -6.651 1.00 27.53 184 GLY A N 1
ATOM 1485 C CA . GLY A 1 184 ? 11.013 -12.783 -6.049 1.00 27.53 184 GLY A CA 1
ATOM 1486 C C . GLY A 1 184 ? 9.795 -11.858 -5.892 1.00 27.53 184 GLY A C 1
ATOM 1487 O O . GLY A 1 184 ? 8.680 -12.323 -5.683 1.00 27.53 184 GLY A O 1
ATOM 1488 N N . ASN A 1 185 ? 9.977 -10.539 -6.030 1.00 29.69 185 ASN A N 1
ATOM 1489 C CA . ASN A 1 185 ? 8.891 -9.562 -6.001 1.00 29.69 185 ASN A CA 1
ATOM 1490 C C . ASN A 1 185 ? 8.423 -9.094 -7.388 1.00 29.69 185 ASN A C 1
ATOM 1492 O O . ASN A 1 185 ? 7.425 -8.372 -7.446 1.00 29.69 185 ASN A O 1
ATOM 1496 N N . LEU A 1 186 ? 9.089 -9.494 -8.476 1.00 30.44 186 LEU A N 1
ATOM 1497 C CA . LEU A 1 186 ? 8.684 -9.193 -9.859 1.00 30.44 186 LEU A CA 1
ATOM 1498 C C . LEU A 1 186 ? 8.163 -10.428 -10.616 1.00 30.44 186 LEU A C 1
ATOM 1500 O O . LEU A 1 186 ? 7.470 -10.271 -11.619 1.00 30.44 186 LEU A O 1
ATOM 1504 N N . GLN A 1 187 ? 8.386 -11.642 -10.102 1.00 28.33 187 GLN A N 1
ATOM 1505 C CA . GLN A 1 187 ? 7.789 -12.875 -10.622 1.00 28.33 187 GLN A CA 1
ATOM 1506 C C . GLN A 1 187 ? 6.514 -13.258 -9.857 1.00 28.33 187 GLN A C 1
ATOM 1508 O O . GLN A 1 187 ? 6.524 -14.031 -8.908 1.00 28.33 187 GLN A O 1
ATOM 1513 N N . THR A 1 188 ? 5.376 -12.737 -10.311 1.00 27.89 188 THR A N 1
ATOM 1514 C CA . THR A 1 188 ? 4.085 -13.443 -10.188 1.00 27.89 188 THR A CA 1
ATOM 1515 C C . THR A 1 188 ? 3.422 -13.514 -11.561 1.00 27.89 188 THR A C 1
ATOM 1517 O O . THR A 1 188 ? 2.287 -13.096 -11.765 1.00 27.89 188 THR A O 1
ATOM 1520 N N . LEU A 1 189 ? 4.165 -14.055 -12.530 1.00 26.75 189 LEU A N 1
ATOM 1521 C CA . LEU A 1 189 ? 3.576 -14.761 -13.661 1.00 26.75 189 LEU A CA 1
ATOM 1522 C C . LEU A 1 189 ? 3.608 -16.249 -13.313 1.00 26.75 189 LEU A C 1
ATOM 1524 O O . LEU A 1 189 ? 4.637 -16.796 -12.931 1.00 26.75 189 LEU A O 1
ATOM 1528 N N . LYS A 1 190 ? 2.424 -16.851 -13.356 1.00 27.58 190 LYS A N 1
ATOM 1529 C CA . LYS A 1 190 ? 2.146 -18.252 -13.057 1.00 27.58 190 LYS A CA 1
ATOM 1530 C C . LYS A 1 190 ? 2.973 -19.179 -13.962 1.00 27.58 190 LYS A C 1
ATOM 1532 O O . LYS A 1 190 ? 2.782 -19.125 -15.169 1.00 27.58 190 LYS A O 1
ATOM 1537 N N . SER A 1 191 ? 3.799 -20.051 -13.384 1.00 24.69 191 SER A N 1
ATOM 1538 C CA . SER A 1 191 ? 3.859 -21.494 -13.694 1.00 24.69 191 SER A CA 1
ATOM 1539 C C . SER A 1 191 ? 4.792 -22.216 -12.704 1.00 24.69 191 SER A C 1
ATOM 1541 O O . SER A 1 191 ? 5.692 -21.567 -12.167 1.00 24.69 191 SER A O 1
ATOM 1543 N N . PRO A 1 192 ? 4.567 -23.510 -12.403 1.00 31.73 192 PRO A N 1
ATOM 1544 C CA . PRO A 1 192 ? 5.328 -24.258 -11.412 1.00 31.73 192 PRO A CA 1
ATOM 1545 C C . PRO A 1 192 ? 6.569 -24.913 -12.033 1.00 31.73 192 PRO A C 1
ATOM 1547 O O . PRO A 1 192 ? 6.650 -25.068 -13.250 1.00 31.73 192 PRO A O 1
ATOM 1550 N N . SER A 1 193 ? 7.463 -25.363 -11.150 1.00 29.64 193 SER A N 1
ATOM 1551 C CA . SER A 1 193 ? 8.658 -26.180 -11.412 1.00 29.64 193 SER A CA 1
ATOM 1552 C C . SER A 1 193 ? 9.918 -25.368 -11.683 1.00 29.64 193 SER A C 1
ATOM 1554 O O . SER A 1 193 ? 10.146 -24.960 -12.805 1.00 29.64 193 SER A O 1
ATOM 1556 N N . PHE A 1 194 ? 10.732 -25.154 -10.646 1.00 23.09 194 PHE A N 1
ATOM 1557 C CA . PHE A 1 194 ? 12.190 -25.347 -10.664 1.00 23.09 194 PHE A CA 1
ATOM 1558 C C . PHE A 1 194 ? 12.710 -25.166 -9.229 1.00 23.09 194 PHE A C 1
ATOM 1560 O O . PHE A 1 194 ? 12.688 -24.070 -8.672 1.00 23.09 194 PHE A O 1
ATOM 1567 N N . SER A 1 195 ? 13.135 -26.268 -8.613 1.00 29.77 195 SER A N 1
ATOM 1568 C CA . SER A 1 195 ? 13.953 -26.255 -7.399 1.00 29.77 195 SER A CA 1
ATOM 1569 C C . SER A 1 195 ? 15.396 -25.987 -7.814 1.00 29.77 195 SER A C 1
ATOM 1571 O O . SER A 1 195 ? 15.887 -26.675 -8.708 1.00 29.77 195 SER A O 1
ATOM 1573 N N . LEU A 1 196 ? 16.091 -25.038 -7.177 1.00 22.58 196 LEU A N 1
ATOM 1574 C CA . LEU A 1 196 ? 17.546 -24.960 -7.301 1.00 22.58 196 LEU A CA 1
ATOM 1575 C C . LEU A 1 196 ? 18.227 -24.687 -5.958 1.00 22.58 196 LEU A C 1
ATOM 1577 O O . LEU A 1 196 ? 17.847 -23.810 -5.183 1.00 22.58 196 LEU A O 1
ATOM 1581 N N . THR A 1 197 ? 19.220 -25.531 -5.733 1.00 24.41 197 THR A N 1
ATOM 1582 C CA . THR A 1 197 ? 20.050 -25.779 -4.563 1.00 24.41 197 THR A CA 1
ATOM 1583 C C . THR A 1 197 ? 20.969 -24.601 -4.224 1.00 24.41 197 THR A C 1
ATOM 1585 O O . THR A 1 197 ? 21.514 -23.943 -5.107 1.00 24.41 197 THR A O 1
ATOM 1588 N N . LEU A 1 198 ? 21.153 -24.363 -2.922 1.00 26.58 198 LEU A N 1
ATOM 1589 C CA . LEU A 1 198 ? 22.110 -23.422 -2.333 1.00 26.58 198 LEU A CA 1
ATOM 1590 C C . LEU A 1 198 ? 23.558 -23.776 -2.711 1.00 26.58 198 LEU A C 1
ATOM 1592 O O . LEU A 1 198 ? 24.004 -24.885 -2.427 1.00 26.58 198 LEU A O 1
ATOM 1596 N N . LEU A 1 199 ? 24.314 -22.806 -3.233 1.00 24.67 199 LEU A N 1
ATOM 1597 C CA . LEU A 1 199 ? 25.778 -22.833 -3.243 1.00 24.67 199 LEU A CA 1
ATOM 1598 C C . LEU A 1 199 ? 26.348 -21.517 -2.685 1.00 24.67 199 LEU A C 1
ATOM 1600 O O . LEU A 1 199 ? 26.131 -20.442 -3.228 1.00 24.67 199 LEU A O 1
ATOM 1604 N N . HIS A 1 200 ? 27.024 -21.700 -1.550 1.00 26.00 200 HIS A N 1
ATOM 1605 C CA . HIS A 1 200 ? 28.099 -20.968 -0.870 1.00 26.00 200 HIS A CA 1
ATOM 1606 C C . HIS A 1 200 ? 28.161 -19.413 -0.835 1.00 26.00 200 HIS A C 1
ATOM 1608 O O . HIS A 1 200 ? 28.206 -18.757 -1.874 1.00 26.00 200 HIS A O 1
ATOM 1614 N N . PRO A 1 201 ? 28.312 -18.809 0.368 1.00 32.28 201 PRO A N 1
ATOM 1615 C CA . PRO A 1 201 ? 28.514 -17.376 0.572 1.00 32.28 201 PRO A CA 1
ATOM 1616 C C . PRO A 1 201 ? 30.009 -17.025 0.620 1.00 32.28 201 PRO A C 1
ATOM 1618 O O . PRO A 1 201 ? 30.726 -17.491 1.501 1.00 32.28 201 PRO A O 1
ATOM 1621 N N . ALA A 1 202 ? 30.495 -16.181 -0.288 1.00 28.50 202 ALA A N 1
ATOM 1622 C CA . ALA A 1 202 ? 31.818 -15.565 -0.147 1.00 28.50 202 ALA A CA 1
ATOM 1623 C C . ALA A 1 202 ? 31.932 -14.273 -0.971 1.00 28.50 202 ALA A C 1
ATOM 1625 O O . ALA A 1 202 ? 32.637 -14.241 -1.965 1.00 28.50 202 ALA A O 1
ATOM 1626 N N . THR A 1 203 ? 31.218 -13.227 -0.541 1.00 27.02 203 THR A N 1
ATOM 1627 C CA . THR A 1 203 ? 31.594 -11.799 -0.675 1.00 27.02 203 THR A CA 1
ATOM 1628 C C . THR A 1 203 ? 30.637 -10.979 0.200 1.00 27.02 203 THR A C 1
ATOM 1630 O O . THR A 1 203 ? 29.659 -10.389 -0.252 1.00 27.02 203 THR A O 1
ATOM 1633 N N . LEU A 1 204 ? 30.885 -11.037 1.507 1.00 29.59 204 LEU A N 1
ATOM 1634 C CA . LEU A 1 204 ? 30.480 -10.040 2.506 1.00 29.59 204 LEU A CA 1
ATOM 1635 C C . LEU A 1 204 ? 31.332 -8.771 2.238 1.00 29.59 204 LEU A C 1
ATOM 1637 O O . LEU A 1 204 ? 32.451 -8.908 1.767 1.00 29.59 204 LEU A O 1
ATOM 1641 N N . THR A 1 205 ? 30.955 -7.508 2.426 1.00 28.61 205 THR A N 1
ATOM 1642 C CA . THR A 1 205 ? 30.089 -6.843 3.402 1.00 28.61 205 THR A CA 1
ATOM 1643 C C . THR A 1 205 ? 29.825 -5.417 2.891 1.00 28.61 205 THR A C 1
ATOM 1645 O O . THR A 1 205 ? 30.716 -4.571 2.924 1.00 28.61 205 THR A O 1
ATOM 1648 N N . CYS A 1 206 ? 28.592 -5.091 2.516 1.00 26.22 206 CYS A N 1
ATOM 1649 C CA . CYS A 1 206 ? 28.046 -3.788 2.887 1.00 26.22 206 CYS A CA 1
ATOM 1650 C C . CYS A 1 206 ? 26.963 -4.116 3.903 1.00 26.22 206 CYS A C 1
ATOM 1652 O O . CYS A 1 206 ? 25.964 -4.757 3.573 1.00 26.22 206 CYS A O 1
ATOM 1654 N N . ALA A 1 207 ? 27.273 -3.828 5.163 1.00 28.47 207 ALA A N 1
ATOM 1655 C CA . ALA A 1 207 ? 26.520 -4.223 6.336 1.00 28.47 207 ALA A CA 1
ATOM 1656 C C . ALA A 1 207 ? 25.102 -3.637 6.309 1.00 28.47 207 ALA A C 1
ATOM 1658 O O . ALA A 1 207 ? 24.829 -2.590 6.886 1.00 28.47 207 ALA A O 1
ATOM 1659 N N . TRP A 1 208 ? 24.171 -4.341 5.674 1.00 27.33 208 TRP A N 1
ATOM 1660 C CA . TRP A 1 208 ? 22.768 -4.202 6.011 1.00 27.33 208 TRP A CA 1
ATOM 1661 C C . TRP A 1 208 ? 22.548 -5.049 7.245 1.00 27.33 208 TRP A C 1
ATOM 1663 O O . TRP A 1 208 ? 22.444 -6.274 7.172 1.00 27.33 208 TRP A O 1
ATOM 1673 N N . TYR A 1 209 ? 22.517 -4.364 8.385 1.00 27.12 209 TYR A N 1
ATOM 1674 C CA . TYR A 1 209 ? 21.851 -4.851 9.575 1.00 27.12 209 TYR A CA 1
ATOM 1675 C C . TYR A 1 209 ? 20.546 -5.535 9.155 1.00 27.12 209 TYR A C 1
ATOM 1677 O O . TYR A 1 209 ? 19.605 -4.929 8.637 1.00 27.12 209 TYR A O 1
ATOM 1685 N N . THR A 1 210 ? 20.579 -6.850 9.312 1.00 30.81 210 THR A N 1
ATOM 1686 C CA . THR A 1 210 ? 19.464 -7.750 9.543 1.00 30.81 210 THR A CA 1
ATOM 1687 C C . THR A 1 210 ? 18.190 -7.018 9.958 1.00 30.81 210 THR A C 1
ATOM 1689 O O . THR A 1 210 ? 18.183 -6.315 10.953 1.00 30.81 210 THR A O 1
ATOM 1692 N N . TRP A 1 211 ? 17.095 -7.221 9.219 1.00 32.72 211 TRP A N 1
ATOM 1693 C CA . TRP A 1 211 ? 15.770 -7.547 9.773 1.00 32.72 211 TRP A CA 1
ATOM 1694 C C . TRP A 1 211 ? 15.170 -6.701 10.931 1.00 32.72 211 TRP A C 1
ATOM 1696 O O . TRP A 1 211 ? 14.137 -7.085 11.471 1.00 32.72 211 TRP A O 1
ATOM 1706 N N . GLN A 1 212 ? 15.704 -5.524 11.269 1.00 34.38 212 GLN A N 1
ATOM 1707 C CA . GLN A 1 212 ? 15.307 -4.718 12.437 1.00 34.38 212 GLN A CA 1
ATOM 1708 C C . GLN A 1 212 ? 14.150 -3.740 12.163 1.00 34.38 212 GLN A C 1
ATOM 1710 O O . GLN A 1 212 ? 13.700 -3.027 13.058 1.00 34.38 212 GLN A O 1
ATOM 1715 N N . HIS A 1 213 ? 13.612 -3.700 10.938 1.00 39.38 213 HIS A N 1
ATOM 1716 C CA . HIS A 1 213 ? 12.589 -2.715 10.555 1.00 39.38 213 HIS A CA 1
ATOM 1717 C C . HIS A 1 213 ? 11.283 -3.303 10.006 1.00 39.38 213 HIS A C 1
ATOM 1719 O O . HIS A 1 213 ? 10.431 -2.546 9.539 1.00 39.38 213 HIS A O 1
ATOM 1725 N N . ARG A 1 214 ? 11.040 -4.621 10.124 1.00 40.56 214 ARG A N 1
ATOM 1726 C CA . ARG A 1 214 ? 9.695 -5.180 9.854 1.00 40.56 214 ARG A CA 1
ATOM 1727 C C . ARG A 1 214 ? 8.624 -4.568 10.756 1.00 40.56 214 ARG A C 1
ATOM 1729 O O . ARG A 1 214 ? 7.472 -4.471 10.338 1.00 40.56 214 ARG A O 1
ATOM 1736 N N . ASP A 1 215 ? 9.009 -4.121 11.947 1.00 39.75 215 ASP A N 1
ATOM 1737 C CA . ASP A 1 215 ? 8.130 -3.414 12.874 1.00 39.75 215 ASP A CA 1
ATOM 1738 C C . ASP A 1 215 ? 8.019 -1.913 12.627 1.00 39.75 215 ASP A C 1
ATOM 1740 O O . ASP A 1 215 ? 7.150 -1.270 13.217 1.00 39.75 215 ASP A O 1
ATOM 1744 N N . ASN A 1 216 ? 8.795 -1.362 11.688 1.00 43.47 216 ASN A N 1
ATOM 1745 C CA . ASN A 1 216 ? 8.694 0.042 11.334 1.00 43.47 216 ASN A CA 1
ATOM 1746 C C . ASN A 1 216 ? 7.299 0.322 10.718 1.00 43.47 216 ASN A C 1
ATOM 1748 O O . ASN A 1 216 ? 6.935 -0.286 9.699 1.00 43.47 216 ASN A O 1
ATOM 1752 N N . PRO A 1 217 ? 6.498 1.237 11.304 1.00 43.44 217 PRO A N 1
ATOM 1753 C CA . PRO A 1 217 ? 5.130 1.525 10.864 1.00 43.44 217 PRO A CA 1
ATOM 1754 C C . PRO A 1 217 ? 5.020 1.880 9.377 1.00 43.44 217 PRO A C 1
ATOM 1756 O O . PRO A 1 217 ? 3.994 1.614 8.745 1.00 43.44 217 PRO A O 1
ATOM 1759 N N . VAL A 1 218 ? 6.080 2.459 8.811 1.00 42.31 218 VAL A N 1
ATOM 1760 C CA . VAL A 1 218 ? 6.158 2.865 7.405 1.00 42.31 218 VAL A CA 1
ATOM 1761 C C . VAL A 1 218 ? 6.245 1.643 6.488 1.00 42.31 218 VAL A C 1
ATOM 1763 O O . VAL A 1 218 ? 5.464 1.528 5.545 1.00 42.31 218 VAL A O 1
ATOM 1766 N N . VAL A 1 219 ? 7.098 0.669 6.819 1.00 43.03 219 VAL A N 1
ATOM 1767 C CA . VAL A 1 219 ? 7.259 -0.585 6.058 1.00 43.03 219 VAL A CA 1
ATOM 1768 C C . VAL A 1 219 ? 5.951 -1.385 6.048 1.00 43.03 219 VAL A C 1
ATOM 1770 O O . VAL A 1 219 ? 5.504 -1.851 4.995 1.00 43.03 219 VAL A O 1
ATOM 1773 N N . LYS A 1 220 ? 5.261 -1.461 7.197 1.00 44.16 220 LYS A N 1
ATOM 1774 C CA . LYS A 1 220 ? 3.948 -2.125 7.310 1.00 44.16 220 LYS A CA 1
ATOM 1775 C C . LYS A 1 220 ? 2.872 -1.454 6.443 1.00 44.16 220 LYS A C 1
ATOM 1777 O O . LYS A 1 220 ? 2.085 -2.148 5.793 1.00 44.16 220 LYS A O 1
ATOM 1782 N N . ARG A 1 221 ? 2.831 -0.116 6.393 1.00 44.72 221 ARG A N 1
ATOM 1783 C CA . ARG A 1 221 ? 1.850 0.646 5.591 1.00 44.72 221 ARG A CA 1
ATOM 1784 C C . ARG A 1 221 ? 2.089 0.503 4.085 1.00 44.72 221 ARG A C 1
ATOM 1786 O O . ARG A 1 221 ? 1.125 0.316 3.340 1.00 44.72 221 ARG A O 1
ATOM 1793 N N . THR A 1 222 ? 3.345 0.517 3.644 1.00 45.16 222 THR A N 1
ATOM 1794 C CA . THR A 1 222 ? 3.717 0.367 2.227 1.00 45.16 222 THR A CA 1
ATOM 1795 C C . THR A 1 222 ? 3.367 -1.023 1.688 1.00 45.16 222 THR A C 1
ATOM 1797 O O . THR A 1 222 ? 2.735 -1.140 0.633 1.00 45.16 222 THR A O 1
ATOM 1800 N N . LEU A 1 223 ? 3.659 -2.084 2.450 1.00 45.66 223 LEU A N 1
ATOM 1801 C CA . LEU A 1 223 ? 3.267 -3.455 2.096 1.00 45.66 223 LEU A CA 1
ATOM 1802 C C . LEU A 1 223 ? 1.739 -3.625 2.050 1.00 45.66 223 LEU A C 1
ATOM 1804 O O . LEU A 1 223 ? 1.206 -4.240 1.122 1.00 45.66 223 LEU A O 1
ATOM 1808 N N . ALA A 1 224 ? 1.014 -3.011 2.992 1.00 47.75 224 ALA A N 1
ATOM 1809 C CA . ALA A 1 224 ? -0.448 -3.013 2.992 1.00 47.75 224 ALA A CA 1
ATOM 1810 C C . ALA A 1 224 ? -1.049 -2.292 1.768 1.00 47.75 224 ALA A C 1
ATOM 1812 O O . ALA A 1 224 ? -2.095 -2.709 1.269 1.00 47.75 224 ALA A O 1
ATOM 1813 N N . GLY A 1 225 ? -0.401 -1.236 1.265 1.00 43.38 225 GLY A N 1
ATOM 1814 C CA . GLY A 1 225 ? -0.817 -0.512 0.059 1.00 43.38 225 GLY A CA 1
ATOM 1815 C C . GLY A 1 225 ? -0.616 -1.312 -1.233 1.00 43.38 225 GLY A C 1
ATOM 1816 O O . GLY A 1 225 ? -1.508 -1.342 -2.083 1.00 43.38 225 GLY A O 1
ATOM 1817 N N . ARG A 1 226 ? 0.514 -2.020 -1.362 1.00 43.28 226 ARG A N 1
ATOM 1818 C CA . ARG A 1 226 ? 0.819 -2.885 -2.518 1.00 43.28 226 ARG A CA 1
ATOM 1819 C C . ARG A 1 226 ? -0.172 -4.048 -2.638 1.00 43.28 226 ARG A C 1
ATOM 1821 O O . ARG A 1 226 ? -0.714 -4.288 -3.713 1.00 43.28 226 ARG A O 1
ATOM 1828 N N . LEU A 1 227 ? -0.496 -4.695 -1.515 1.00 43.78 227 LEU A N 1
ATOM 1829 C CA . LEU A 1 227 ? -1.481 -5.785 -1.450 1.00 43.78 227 LEU A CA 1
ATOM 1830 C C . LEU A 1 227 ? -2.919 -5.340 -1.773 1.00 43.78 227 LEU A C 1
ATOM 1832 O O . LEU A 1 227 ? -3.750 -6.175 -2.126 1.00 43.78 227 LEU A O 1
ATOM 1836 N N . ARG A 1 228 ? -3.237 -4.042 -1.656 1.00 46.78 228 ARG A N 1
ATOM 1837 C CA . ARG A 1 228 ? -4.546 -3.493 -2.052 1.00 46.78 228 ARG A CA 1
ATOM 1838 C C . ARG A 1 228 ? -4.660 -3.271 -3.561 1.00 46.78 22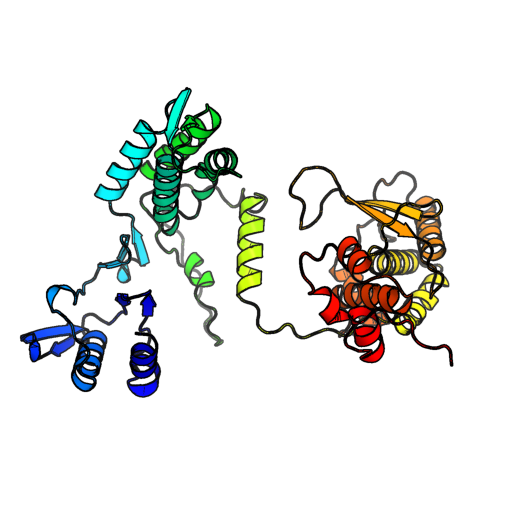8 ARG A C 1
ATOM 1840 O O . ARG A 1 228 ? -5.739 -3.492 -4.096 1.00 46.78 228 ARG A O 1
ATOM 1847 N N . ARG A 1 229 ? -3.572 -2.872 -4.237 1.00 37.31 229 ARG A N 1
ATOM 1848 C CA . ARG A 1 229 ? -3.554 -2.598 -5.689 1.00 37.31 229 ARG A CA 1
ATOM 1849 C C . ARG A 1 229 ? -3.588 -3.856 -6.564 1.00 37.31 229 ARG A C 1
ATOM 1851 O O . ARG A 1 229 ? -4.078 -3.787 -7.679 1.00 37.31 229 ARG A O 1
ATOM 1858 N N . ALA A 1 230 ? -3.119 -4.997 -6.061 1.00 40.06 230 ALA A N 1
ATOM 1859 C CA . ALA A 1 230 ? -3.028 -6.248 -6.824 1.00 40.06 230 ALA A CA 1
ATOM 1860 C C . ALA A 1 230 ? -4.274 -7.162 -6.735 1.00 40.06 230 ALA A C 1
ATOM 1862 O O . ALA A 1 230 ? -4.207 -8.333 -7.104 1.00 40.06 230 ALA A O 1
ATOM 1863 N N . ARG A 1 231 ? -5.410 -6.691 -6.197 1.00 36.75 231 ARG A N 1
ATOM 1864 C CA . ARG A 1 231 ? -6.582 -7.558 -5.979 1.00 36.75 231 ARG A CA 1
ATOM 1865 C C . ARG A 1 231 ? -7.402 -7.765 -7.257 1.00 36.75 231 ARG A C 1
ATOM 1867 O O . ARG A 1 231 ? -8.007 -6.827 -7.763 1.00 36.75 231 ARG A O 1
ATOM 1874 N N . GLN A 1 232 ? -7.512 -9.026 -7.684 1.00 40.53 232 GLN A N 1
ATOM 1875 C CA . GLN A 1 232 ? -8.669 -9.530 -8.437 1.00 40.53 232 GLN A CA 1
ATOM 1876 C C . GLN A 1 232 ? -9.969 -9.270 -7.655 1.00 40.53 232 GLN A C 1
ATOM 1878 O O . GLN A 1 232 ? -9.930 -9.085 -6.432 1.00 40.53 232 GLN A O 1
ATOM 1883 N N . GLN A 1 233 ? -11.120 -9.274 -8.345 1.00 37.34 233 GLN A N 1
ATOM 1884 C CA . GLN A 1 233 ? -12.424 -9.161 -7.685 1.00 37.34 233 GLN A CA 1
ATOM 1885 C C . GLN A 1 233 ? -12.491 -10.152 -6.507 1.00 37.34 233 GLN A C 1
ATOM 1887 O O . GLN A 1 233 ? -12.275 -11.347 -6.706 1.00 37.34 233 GLN A O 1
ATOM 1892 N N . PRO A 1 234 ? -12.733 -9.685 -5.270 1.00 46.06 234 PRO A N 1
ATOM 1893 C CA . PRO A 1 234 ? -12.712 -10.566 -4.116 1.00 46.06 234 PRO A CA 1
ATOM 1894 C C . PRO A 1 234 ? -13.811 -11.621 -4.254 1.00 46.06 234 PRO A C 1
ATOM 1896 O O . PRO A 1 234 ? -14.978 -11.264 -4.399 1.00 46.06 234 PRO A O 1
ATOM 1899 N N . SER A 1 235 ? -13.439 -12.902 -4.161 1.00 45.66 235 SER A N 1
ATOM 1900 C CA . SER A 1 235 ? -14.366 -14.008 -3.895 1.00 45.66 235 SER A CA 1
ATOM 1901 C C . SER A 1 235 ? -15.182 -13.654 -2.650 1.00 45.66 235 SER A C 1
ATOM 1903 O O . SER A 1 235 ? -14.650 -13.635 -1.535 1.00 45.66 235 SER A O 1
ATOM 1905 N N . ARG A 1 236 ? -16.456 -13.298 -2.834 1.00 60.56 236 ARG A N 1
ATOM 1906 C CA . ARG A 1 236 ? -17.288 -12.720 -1.772 1.00 60.56 236 ARG A CA 1
ATOM 1907 C C . ARG A 1 236 ? -17.818 -13.838 -0.884 1.00 60.56 236 ARG A C 1
ATOM 1909 O O . ARG A 1 236 ? -18.578 -14.682 -1.341 1.00 60.56 236 ARG A O 1
ATOM 1916 N N . LYS A 1 237 ? -17.390 -13.849 0.378 1.00 68.88 237 LYS A N 1
ATOM 1917 C CA . LYS A 1 237 ? -17.884 -14.800 1.380 1.00 68.88 237 LYS A CA 1
ATOM 1918 C C . LYS A 1 237 ? -19.314 -14.418 1.804 1.00 68.88 237 LYS A C 1
ATOM 1920 O O . LYS A 1 237 ? -19.599 -13.218 1.863 1.00 68.88 237 LYS A O 1
ATOM 1925 N N . PRO A 1 238 ? -20.204 -15.388 2.077 1.00 74.25 238 PRO A N 1
ATOM 1926 C CA . PRO A 1 238 ? -21.578 -15.105 2.490 1.00 74.25 238 PRO A CA 1
ATOM 1927 C C . PRO A 1 238 ? -21.613 -14.306 3.806 1.00 74.25 238 PRO A C 1
ATOM 1929 O O . PRO A 1 238 ? -20.708 -14.476 4.632 1.00 74.25 238 PRO A O 1
ATOM 1932 N N . PRO A 1 239 ? -22.608 -13.418 4.009 1.00 78.81 239 PRO A N 1
ATOM 1933 C CA . PRO A 1 239 ? -22.811 -12.759 5.295 1.00 78.81 239 PRO A CA 1
ATOM 1934 C C . PRO A 1 239 ? -23.233 -13.790 6.342 1.00 78.81 239 PRO A C 1
ATOM 1936 O O . PRO A 1 239 ? -23.986 -14.709 6.034 1.00 78.81 239 PRO A O 1
ATOM 1939 N N . LEU A 1 240 ? -22.744 -13.628 7.570 1.00 83.19 240 LEU A N 1
ATOM 1940 C CA . LEU A 1 240 ? -23.276 -14.357 8.716 1.00 83.19 240 LEU A CA 1
ATOM 1941 C C . LEU A 1 240 ? -24.598 -13.677 9.094 1.00 83.19 240 LEU A C 1
ATOM 1943 O O . LEU A 1 240 ? -24.562 -12.556 9.579 1.00 83.19 240 LEU A O 1
ATOM 1947 N N . ASP A 1 241 ? -25.751 -14.259 8.789 1.00 83.56 241 ASP A N 1
ATOM 1948 C CA . ASP A 1 241 ? -27.032 -13.657 9.180 1.00 83.56 241 ASP A CA 1
ATOM 1949 C C . ASP A 1 241 ? -27.366 -13.941 10.658 1.00 83.56 241 ASP A C 1
ATOM 1951 O O . ASP A 1 241 ? -26.669 -14.698 11.342 1.00 83.56 241 ASP A O 1
ATOM 1955 N N . LEU A 1 242 ? -28.422 -13.300 11.167 1.00 82.81 242 LEU A N 1
ATOM 1956 C CA . LEU A 1 242 ? -28.859 -13.460 12.557 1.00 82.81 242 LEU A CA 1
ATOM 1957 C C . LEU A 1 242 ? -29.331 -14.892 12.861 1.00 82.81 242 LEU A C 1
ATOM 1959 O O . LEU A 1 242 ? -29.172 -15.359 13.987 1.00 82.81 242 LEU A O 1
ATOM 1963 N N . THR A 1 243 ? -29.851 -15.613 11.865 1.00 83.88 243 THR A N 1
ATOM 1964 C CA . THR A 1 243 ? -30.311 -16.999 12.009 1.00 83.88 243 THR A CA 1
ATOM 1965 C C . THR A 1 243 ? -29.136 -17.954 12.217 1.00 83.88 243 THR A C 1
ATOM 1967 O O . THR A 1 243 ? -29.158 -18.789 13.124 1.00 83.88 243 THR A O 1
ATOM 1970 N N . ILE A 1 244 ? -28.081 -17.815 11.412 1.00 84.44 244 ILE A N 1
ATOM 1971 C CA . ILE A 1 244 ? -26.840 -18.578 11.552 1.00 84.44 244 ILE A CA 1
ATOM 1972 C C . ILE A 1 244 ? -26.141 -18.174 12.849 1.00 84.44 244 ILE A C 1
ATOM 1974 O O . ILE A 1 244 ? -25.679 -19.047 13.578 1.00 84.44 244 ILE A O 1
ATOM 1978 N N . LEU A 1 245 ? -26.104 -16.880 13.182 1.00 86.81 245 LEU A N 1
ATOM 1979 C CA . LEU A 1 245 ? -25.519 -16.408 14.437 1.00 86.81 245 LEU A CA 1
ATOM 1980 C C . LEU A 1 245 ? -26.204 -17.045 15.654 1.00 86.81 245 LEU A C 1
ATOM 1982 O O . LEU A 1 245 ? -25.513 -17.571 16.522 1.00 86.81 245 LEU A O 1
ATOM 1986 N N . HIS A 1 246 ? -27.540 -17.066 15.687 1.00 86.19 246 HIS A N 1
ATOM 1987 C CA . HIS A 1 246 ? -28.299 -17.723 16.751 1.00 86.19 246 HIS A CA 1
ATOM 1988 C C . HIS A 1 246 ? -27.953 -19.212 16.854 1.00 86.19 246 HIS A C 1
ATOM 1990 O O . HIS A 1 246 ? -27.636 -19.706 17.934 1.00 86.19 246 HIS A O 1
ATOM 1996 N N . ARG A 1 247 ? -27.935 -19.925 15.721 1.00 85.69 247 ARG A N 1
ATOM 1997 C CA . ARG A 1 247 ? -27.582 -21.352 15.677 1.00 85.69 247 ARG A CA 1
ATOM 1998 C C . ARG A 1 247 ? -26.172 -21.630 16.200 1.00 85.69 247 ARG A C 1
ATOM 2000 O O . ARG A 1 247 ? -25.952 -22.663 16.818 1.00 85.69 247 ARG A O 1
ATOM 2007 N N . VAL A 1 248 ? -25.226 -20.734 15.937 1.00 85.62 248 VAL A N 1
ATOM 2008 C CA . VAL A 1 248 ? -23.813 -20.912 16.299 1.00 85.62 248 VAL A CA 1
ATOM 2009 C C . VAL A 1 248 ? -23.542 -20.528 17.752 1.00 85.62 248 VAL A C 1
ATOM 2011 O O . VAL A 1 248 ? -22.680 -21.137 18.377 1.00 85.62 248 VAL A O 1
ATOM 2014 N N . LEU A 1 249 ? -24.258 -19.540 18.293 1.00 87.00 249 LEU A N 1
ATOM 2015 C CA . LEU A 1 249 ? -24.106 -19.108 19.685 1.00 87.00 249 LEU A CA 1
ATOM 2016 C C . LEU A 1 249 ? -24.872 -19.997 20.671 1.00 87.00 249 LEU A C 1
ATOM 2018 O O . LEU A 1 249 ? -24.403 -20.183 21.790 1.00 87.00 249 LEU A O 1
ATOM 2022 N N . HIS A 1 250 ? -25.998 -20.587 20.262 1.00 85.06 250 HIS A N 1
ATOM 2023 C CA . HIS A 1 250 ? -26.854 -21.362 21.161 1.00 85.06 250 HIS A CA 1
ATOM 2024 C C . HIS A 1 250 ? -26.146 -22.564 21.831 1.00 85.06 250 HIS A C 1
ATOM 2026 O O . HIS A 1 250 ? -26.227 -22.668 23.054 1.00 85.06 250 HIS A O 1
ATOM 2032 N N . PRO A 1 251 ? -25.414 -23.452 21.119 1.00 84.25 251 PRO A N 1
ATOM 2033 C CA . PRO A 1 251 ? -24.734 -24.573 21.773 1.00 84.25 251 PRO A CA 1
ATOM 2034 C C . PRO A 1 251 ? -23.626 -24.133 22.748 1.00 84.25 251 PRO A C 1
ATOM 2036 O O . PRO A 1 251 ? -23.624 -24.610 23.881 1.00 84.25 251 PRO A O 1
ATOM 2039 N N . PRO A 1 252 ? -22.718 -23.201 22.386 1.00 81.06 252 PRO A N 1
ATOM 2040 C CA . PRO A 1 252 ? -21.725 -22.679 23.320 1.00 81.06 252 PRO A CA 1
ATOM 2041 C C . PRO A 1 252 ? -22.301 -22.017 24.575 1.00 81.06 252 PRO A C 1
ATOM 2043 O O . PRO A 1 252 ? -21.730 -22.191 25.642 1.00 81.06 252 PRO A O 1
ATOM 2046 N N . MET A 1 253 ? -23.427 -21.300 24.474 1.00 78.06 253 MET A N 1
ATOM 2047 C CA . MET A 1 253 ? -24.088 -20.676 25.635 1.00 78.06 253 MET A CA 1
ATOM 2048 C C . MET A 1 253 ? -24.594 -21.704 26.657 1.00 78.06 253 MET A C 1
ATOM 2050 O O . MET A 1 253 ? -24.724 -21.398 27.840 1.00 78.06 253 MET A O 1
ATOM 2054 N N . GLN A 1 254 ? -24.870 -22.929 26.213 1.00 84.00 254 GLN A N 1
ATOM 2055 C CA . GLN A 1 254 ? -25.279 -24.041 27.073 1.00 84.00 254 GLN A CA 1
ATOM 2056 C C . GLN A 1 254 ? -24.096 -24.917 27.513 1.00 84.00 254 GLN A C 1
ATOM 2058 O O . GLN A 1 254 ? -24.275 -25.844 28.301 1.00 84.00 254 GLN A O 1
ATOM 2063 N N . SER A 1 255 ? -22.888 -24.643 27.014 1.00 84.75 255 SER A N 1
ATOM 2064 C CA . SER A 1 255 ? -21.694 -25.416 27.339 1.00 84.75 255 SER A CA 1
ATOM 2065 C C . SER A 1 255 ? -21.109 -24.987 28.683 1.00 84.75 255 SER A C 1
ATOM 2067 O O . SER A 1 255 ? -20.971 -23.801 28.976 1.00 84.75 255 SER A O 1
ATOM 2069 N N . ALA A 1 256 ? -20.691 -25.966 29.484 1.00 85.25 256 ALA A N 1
ATOM 2070 C CA . ALA A 1 256 ? -19.885 -25.725 30.680 1.00 85.25 256 ALA A CA 1
ATOM 2071 C C . ALA A 1 256 ? -18.392 -25.515 30.351 1.00 85.25 256 ALA A C 1
ATOM 2073 O O . ALA A 1 256 ? -17.598 -25.184 31.233 1.00 85.25 256 ALA A O 1
ATOM 2074 N N . LEU A 1 257 ? -17.980 -25.732 29.094 1.00 92.44 257 LEU A N 1
ATOM 2075 C CA . LEU A 1 257 ? -16.581 -25.633 28.689 1.00 92.44 257 LEU A CA 1
ATOM 2076 C C . LEU A 1 257 ? -16.176 -24.175 28.463 1.00 92.44 257 LEU A C 1
ATOM 2078 O O . LEU A 1 257 ? -16.715 -23.478 27.604 1.00 92.44 257 LEU A O 1
ATOM 2082 N N . HIS A 1 258 ? -15.134 -23.750 29.176 1.00 93.19 258 HIS A N 1
ATOM 2083 C CA . HIS A 1 258 ? -14.599 -22.391 29.104 1.00 93.19 258 HIS A CA 1
ATOM 2084 C C . HIS A 1 258 ? -14.276 -21.927 27.672 1.00 93.19 258 HIS A C 1
ATOM 2086 O O . HIS A 1 258 ? -14.626 -20.819 27.273 1.00 93.19 258 HIS A O 1
ATOM 2092 N N . ASP A 1 259 ? -13.648 -22.787 26.867 1.00 94.25 259 ASP A N 1
ATOM 2093 C CA . ASP A 1 259 ? -13.261 -22.452 25.493 1.00 94.25 259 ASP A CA 1
ATOM 2094 C C . ASP A 1 259 ? -14.461 -22.252 24.545 1.00 94.25 259 ASP A C 1
ATOM 2096 O O . ASP A 1 259 ? -14.335 -21.571 23.520 1.00 94.25 259 ASP A O 1
ATOM 2100 N N . ASP A 1 260 ? -15.613 -22.850 24.856 1.00 93.12 260 ASP A N 1
ATOM 2101 C CA . ASP A 1 260 ? -16.843 -22.655 24.086 1.00 93.12 260 ASP A CA 1
ATOM 2102 C C . ASP A 1 260 ? -17.445 -21.287 24.403 1.00 93.12 260 ASP A C 1
ATOM 2104 O O . ASP A 1 260 ? -17.745 -20.525 23.481 1.00 93.12 260 ASP A O 1
ATOM 2108 N N . LEU A 1 261 ? -17.499 -20.929 25.690 1.00 92.75 261 LEU A N 1
ATOM 2109 C CA . LEU A 1 261 ? -17.893 -19.594 26.147 1.00 92.75 261 LEU A CA 1
ATOM 2110 C C . LEU A 1 261 ? -16.975 -18.513 25.560 1.00 92.75 261 LEU A C 1
ATOM 2112 O O . LEU A 1 261 ? -17.456 -17.505 25.040 1.00 92.75 261 LEU A O 1
ATOM 2116 N N . LEU A 1 262 ? -15.658 -18.756 25.540 1.00 93.94 262 LEU A N 1
ATOM 2117 C CA . LEU A 1 262 ? -14.679 -17.876 24.895 1.00 93.94 262 LEU A CA 1
ATOM 2118 C C . LEU A 1 262 ? -14.993 -17.674 23.412 1.00 93.94 262 LEU A C 1
ATOM 2120 O O . LEU A 1 262 ? -14.965 -16.550 22.906 1.00 93.94 262 LEU A O 1
ATOM 2124 N N . PHE A 1 263 ? -15.271 -18.762 22.691 1.00 93.81 263 PHE A N 1
ATOM 2125 C CA . PHE A 1 263 ? -15.608 -18.689 21.274 1.00 93.81 263 PHE A CA 1
ATOM 2126 C C . PHE A 1 263 ? -16.895 -17.888 21.041 1.00 93.81 263 PHE A C 1
ATOM 2128 O O . PHE A 1 263 ? -16.914 -17.026 20.158 1.00 93.81 263 PHE A O 1
ATOM 2135 N N . ALA A 1 264 ? -17.927 -18.125 21.853 1.00 91.69 264 ALA A N 1
ATOM 2136 C CA . ALA A 1 264 ? -19.200 -17.416 21.785 1.00 91.69 264 ALA A CA 1
ATOM 2137 C C . ALA A 1 264 ? -19.026 -15.913 22.037 1.00 91.69 264 ALA A C 1
ATOM 2139 O O . ALA A 1 264 ? -19.468 -15.095 21.229 1.00 91.69 264 ALA A O 1
ATOM 2140 N N . ALA A 1 265 ? -18.301 -15.548 23.096 1.00 90.75 265 ALA A N 1
ATOM 2141 C CA . ALA A 1 265 ? -18.031 -14.161 23.453 1.00 90.75 265 ALA A CA 1
ATOM 2142 C C . ALA A 1 265 ? -17.196 -13.438 22.383 1.00 90.75 265 ALA A C 1
ATOM 2144 O O . ALA A 1 265 ? -17.493 -12.289 22.043 1.00 90.75 265 ALA A O 1
ATOM 2145 N N . LEU A 1 266 ? -16.203 -14.107 21.781 1.00 90.25 266 LEU A N 1
ATOM 2146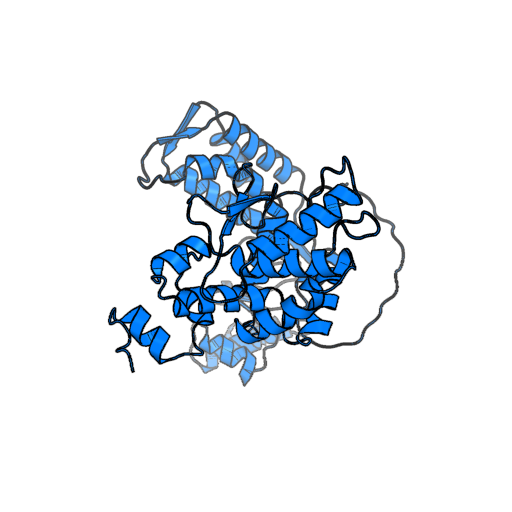 C CA . LEU A 1 266 ? -15.426 -13.564 20.660 1.00 90.25 266 LEU A CA 1
ATOM 2147 C C . LEU A 1 266 ? -16.272 -13.378 19.395 1.00 90.25 266 LEU A C 1
ATOM 2149 O O . LEU A 1 266 ? -16.117 -12.371 18.699 1.00 90.25 266 LEU A O 1
ATOM 2153 N N . LEU A 1 267 ? -17.151 -14.333 19.083 1.00 89.69 267 LEU A N 1
ATOM 2154 C CA . LEU A 1 267 ? -18.039 -14.265 17.924 1.00 89.69 267 LEU A CA 1
ATOM 2155 C C . LEU A 1 267 ? -19.077 -13.149 18.089 1.00 89.69 267 LEU A C 1
ATOM 2157 O O . LEU A 1 267 ? -19.215 -12.317 17.191 1.00 89.69 267 LEU A O 1
ATOM 2161 N N . ALA A 1 268 ? -19.739 -13.083 19.247 1.00 88.19 268 ALA A N 1
ATOM 2162 C CA . ALA A 1 268 ? -20.691 -12.032 19.596 1.00 88.19 268 ALA A CA 1
ATOM 2163 C C . ALA A 1 268 ? -20.014 -10.653 19.579 1.00 88.19 268 ALA A C 1
ATOM 2165 O O . ALA A 1 268 ? -20.471 -9.742 18.888 1.00 88.19 268 ALA A O 1
ATOM 2166 N N . SER A 1 269 ? -18.850 -10.520 20.223 1.00 86.12 269 SER A N 1
ATOM 2167 C CA . SER A 1 269 ? -18.060 -9.286 20.179 1.00 86.12 269 SER A CA 1
ATOM 2168 C C . SER A 1 269 ? -17.674 -8.913 18.747 1.00 86.12 269 SER A C 1
ATOM 2170 O O . SER A 1 269 ? -17.804 -7.761 18.351 1.00 86.12 269 SER A O 1
ATOM 2172 N N . GLY A 1 270 ? -17.224 -9.866 17.927 1.00 83.25 270 GLY A N 1
ATOM 2173 C CA . GLY A 1 270 ? -16.820 -9.618 16.541 1.00 83.25 270 GLY A CA 1
ATOM 2174 C C . GLY A 1 270 ? -17.970 -9.207 15.617 1.00 83.25 270 GLY A C 1
ATOM 2175 O O . GLY A 1 270 ? -17.762 -8.386 14.718 1.00 83.25 270 GLY A O 1
ATOM 2176 N N . PHE A 1 271 ? -19.163 -9.758 15.842 1.00 84.81 271 PHE A N 1
ATOM 2177 C CA . PHE A 1 271 ? -20.379 -9.451 15.092 1.00 84.81 271 PHE A CA 1
ATOM 2178 C C . PHE A 1 271 ? -20.959 -8.084 15.481 1.00 84.81 271 PHE A C 1
ATOM 2180 O O . PHE A 1 271 ? -21.192 -7.242 14.609 1.00 84.81 271 PHE A O 1
ATOM 2187 N N . TYR A 1 272 ? -21.113 -7.833 16.786 1.00 79.75 272 TYR A N 1
ATOM 2188 C CA . TYR A 1 272 ? -21.784 -6.647 17.330 1.00 79.75 272 TYR A CA 1
ATOM 2189 C C . TYR A 1 272 ? -20.855 -5.455 17.617 1.00 79.75 272 TYR A C 1
ATOM 2191 O O . TYR A 1 272 ? -21.339 -4.346 17.823 1.00 79.75 272 TYR A O 1
ATOM 2199 N N . ALA A 1 273 ? -19.523 -5.591 17.531 1.00 69.38 273 ALA A N 1
ATOM 2200 C CA . ALA A 1 273 ? -18.577 -4.462 17.665 1.00 69.38 273 ALA A CA 1
ATOM 2201 C C . ALA A 1 273 ? -18.716 -3.366 16.578 1.00 69.38 273 ALA A C 1
ATOM 2203 O O . ALA A 1 273 ? -17.995 -2.357 16.603 1.00 69.38 273 ALA A O 1
ATOM 2204 N N . LEU A 1 274 ? -19.621 -3.569 15.612 1.00 58.56 274 LEU A N 1
ATOM 2205 C CA . LEU A 1 274 ? -20.144 -2.567 14.681 1.00 58.56 274 LEU A CA 1
ATOM 2206 C C . LEU A 1 274 ? -21.285 -1.719 15.286 1.00 58.56 274 LEU A C 1
ATOM 2208 O O . LEU A 1 274 ? -21.961 -1.040 14.527 1.00 58.56 274 LEU A O 1
ATOM 2212 N N . MET A 1 275 ? -21.515 -1.724 16.604 1.00 53.22 275 MET A N 1
ATOM 2213 C CA . MET A 1 275 ? -22.564 -0.942 17.282 1.00 53.22 275 MET A CA 1
ATOM 2214 C C . MET A 1 275 ? -21.954 -0.080 18.403 1.00 53.22 275 MET A C 1
ATOM 2216 O O . MET A 1 275 ? -21.886 -0.502 19.549 1.00 53.22 275 MET A O 1
ATOM 2220 N N . ARG A 1 276 ? -21.447 1.120 18.079 1.00 51.75 276 ARG A N 1
ATOM 2221 C CA . ARG A 1 276 ? -20.599 1.940 18.981 1.00 51.75 276 ARG A CA 1
ATOM 2222 C C . ARG A 1 276 ? -21.216 3.255 19.465 1.00 51.75 276 ARG A C 1
ATOM 2224 O O . ARG A 1 276 ? -20.486 4.206 19.732 1.00 51.75 276 ARG A O 1
ATOM 2231 N N . LEU A 1 277 ? -22.534 3.366 19.516 1.00 43.19 277 LEU A N 1
ATOM 2232 C CA . LEU A 1 277 ? -23.140 4.564 20.103 1.00 43.19 277 LEU A CA 1
ATOM 2233 C C . LEU A 1 277 ? -22.952 4.528 21.638 1.00 43.19 277 LEU A C 1
ATOM 2235 O O . LEU A 1 277 ? -22.767 3.454 22.209 1.00 43.19 277 LEU A O 1
ATOM 2239 N N . VAL A 1 278 ? -23.020 5.667 22.330 1.00 35.53 278 VAL A N 1
ATOM 2240 C CA . VAL A 1 278 ? -22.863 5.776 23.800 1.00 35.53 278 VAL A CA 1
ATOM 2241 C C . VAL A 1 278 ? -24.238 5.786 24.482 1.00 35.53 278 VAL A C 1
ATOM 2243 O O . VAL A 1 278 ? -25.043 6.615 24.099 1.00 35.53 278 VAL A O 1
ATOM 2246 N N . ASP A 1 279 ? -24.553 4.787 25.327 1.00 39.97 279 ASP A N 1
ATOM 2247 C CA . ASP A 1 279 ? -25.711 4.740 26.261 1.00 39.97 279 ASP A CA 1
ATOM 2248 C C . ASP A 1 279 ? -25.573 3.563 27.255 1.00 39.97 279 ASP A C 1
ATOM 2250 O O . ASP A 1 279 ? -24.747 2.672 27.055 1.00 39.97 279 ASP A O 1
ATOM 2254 N N . ALA A 1 280 ? -26.390 3.590 28.315 1.00 43.94 280 ALA A N 1
ATOM 2255 C CA . ALA A 1 280 ? -26.161 3.067 29.670 1.00 43.94 280 ALA A CA 1
ATOM 2256 C C . ALA A 1 280 ? -25.895 1.556 29.889 1.00 43.94 280 ALA A C 1
ATOM 2258 O O . ALA A 1 280 ? -25.422 1.208 30.968 1.00 43.94 280 ALA A O 1
ATOM 2259 N N . ALA A 1 281 ? -26.142 0.658 28.926 1.00 60.53 281 ALA A N 1
ATOM 2260 C CA . ALA A 1 281 ? -25.893 -0.786 29.084 1.00 60.53 281 ALA A CA 1
ATOM 2261 C C . ALA A 1 281 ? -24.972 -1.320 27.978 1.00 60.53 281 ALA A C 1
ATOM 2263 O O . ALA A 1 281 ? -25.401 -1.612 26.856 1.00 60.53 281 ALA A O 1
ATOM 2264 N N . SER A 1 282 ? -23.680 -1.429 28.288 1.00 69.25 282 SER A N 1
ATOM 2265 C CA . SER A 1 282 ? -22.681 -1.877 27.322 1.00 69.25 282 SER A CA 1
ATOM 2266 C C . SER A 1 282 ? -21.502 -2.583 27.967 1.00 69.25 282 SER A C 1
ATOM 2268 O O . SER A 1 282 ? -20.939 -2.090 28.944 1.00 69.25 282 SER A O 1
ATOM 2270 N N . PHE A 1 283 ? -21.047 -3.653 27.328 1.00 78.19 283 PHE A N 1
ATOM 2271 C CA . PHE A 1 283 ? -19.718 -4.189 27.559 1.00 78.19 283 PHE A CA 1
ATOM 2272 C C . PHE A 1 283 ? -18.705 -3.373 26.755 1.00 78.19 283 PHE A C 1
ATOM 2274 O O . PHE A 1 283 ? -18.913 -3.110 25.567 1.00 78.19 283 PHE A O 1
ATOM 2281 N N . SER A 1 284 ? -17.595 -2.975 27.374 1.00 78.44 284 SER A N 1
ATOM 2282 C CA . SER A 1 284 ? -16.533 -2.278 26.655 1.00 78.44 284 SER A CA 1
ATOM 2283 C C . SER A 1 284 ? -15.151 -2.779 27.034 1.00 78.44 284 SER A C 1
ATOM 2285 O O . SER A 1 284 ? -14.892 -3.153 28.173 1.00 78.44 284 SER A O 1
ATOM 2287 N N . PHE A 1 285 ? -14.252 -2.792 26.056 1.00 78.88 285 PHE A N 1
ATOM 2288 C CA . PHE A 1 285 ? -12.857 -3.143 26.273 1.00 78.88 285 PHE A CA 1
ATOM 2289 C C . PHE A 1 285 ? -11.945 -2.339 25.355 1.00 78.88 285 PHE A C 1
ATOM 2291 O O . PHE A 1 285 ? -12.303 -1.970 24.233 1.00 78.88 285 PHE A O 1
ATOM 2298 N N . ASN A 1 286 ? -10.730 -2.077 25.826 1.00 72.38 286 ASN A N 1
ATOM 2299 C CA . ASN A 1 286 ? -9.746 -1.313 25.074 1.00 72.38 286 ASN A CA 1
ATOM 2300 C C . ASN A 1 286 ? -8.922 -2.238 24.180 1.00 72.38 286 ASN A C 1
ATOM 2302 O O . ASN A 1 286 ? -8.284 -3.171 24.655 1.00 72.38 286 ASN A O 1
ATOM 2306 N N . LEU A 1 287 ? -8.893 -1.949 22.879 1.00 67.75 287 LEU A N 1
ATOM 2307 C CA . LEU A 1 287 ? -7.899 -2.508 21.968 1.00 67.75 287 LEU A CA 1
ATOM 2308 C C . LEU A 1 287 ? -6.668 -1.599 21.966 1.00 67.75 287 LEU A C 1
ATOM 2310 O O . LEU A 1 287 ? -6.749 -0.491 21.420 1.00 67.75 287 LEU A O 1
ATOM 2314 N N . PRO A 1 288 ? -5.515 -2.051 22.491 1.00 61.38 288 PRO A N 1
ATOM 2315 C CA . PRO A 1 288 ? -4.311 -1.224 22.551 1.00 61.38 288 PRO A CA 1
ATOM 2316 C C . PRO A 1 288 ? -3.817 -0.812 21.158 1.00 61.38 288 PRO A C 1
ATOM 2318 O O . PRO A 1 288 ? -3.263 0.268 20.979 1.00 61.38 288 PRO A O 1
ATOM 2321 N N . THR A 1 289 ? -4.045 -1.654 20.140 1.00 55.69 289 THR A N 1
ATOM 2322 C CA . THR A 1 289 ? -3.601 -1.414 18.760 1.00 55.69 289 THR A CA 1
ATOM 2323 C C . THR A 1 289 ? -4.641 -1.872 17.732 1.00 55.69 289 THR A C 1
ATOM 2325 O O . THR A 1 289 ? -5.431 -2.783 17.974 1.00 55.69 289 THR A O 1
ATOM 2328 N N . HIS A 1 290 ? -4.676 -1.235 16.553 1.00 57.81 290 HIS A N 1
ATOM 2329 C CA . HIS A 1 290 ? -5.519 -1.674 15.433 1.00 57.81 290 HIS A CA 1
ATOM 2330 C C . HIS A 1 290 ? -4.942 -1.261 14.066 1.00 57.81 290 HIS A C 1
ATOM 2332 O O . HIS A 1 290 ? -4.145 -0.335 13.956 1.00 57.81 290 HIS A O 1
ATOM 2338 N N . LYS A 1 291 ? -5.377 -1.921 12.981 1.00 45.91 291 LYS A N 1
ATOM 2339 C CA . LYS A 1 291 ? -4.802 -1.778 11.620 1.00 45.91 291 LYS A CA 1
ATOM 2340 C C . LYS A 1 291 ? -4.885 -0.379 10.977 1.00 45.91 291 LYS A C 1
ATOM 2342 O O . LYS A 1 291 ? -4.295 -0.169 9.922 1.00 45.91 291 LYS A O 1
ATOM 2347 N N . THR A 1 292 ? -5.652 0.547 11.552 1.00 44.16 292 THR A N 1
ATOM 2348 C CA . THR A 1 292 ? -5.791 1.940 11.077 1.00 44.16 292 THR A CA 1
ATOM 2349 C C . THR A 1 292 ? -5.234 2.964 12.067 1.00 44.16 292 THR A C 1
ATOM 2351 O O . THR A 1 292 ? -5.441 4.158 11.870 1.00 44.16 292 THR A O 1
ATOM 2354 N N . LEU A 1 293 ? -4.520 2.517 13.107 1.00 48.31 293 LEU A N 1
ATOM 2355 C CA . LEU A 1 293 ? -3.925 3.380 14.124 1.00 48.31 293 LEU A CA 1
ATOM 2356 C C . LEU A 1 293 ? -2.901 4.333 13.473 1.00 48.31 293 LEU A C 1
ATOM 2358 O O . LEU A 1 293 ? -1.878 3.910 12.920 1.00 48.31 293 LEU A O 1
ATOM 2362 N N . LYS A 1 294 ? -3.215 5.633 13.490 1.00 45.94 294 LYS A N 1
ATOM 2363 C CA . LYS A 1 294 ? -2.314 6.711 13.049 1.00 45.94 294 LYS A CA 1
ATOM 2364 C C . LYS A 1 294 ? -1.695 7.476 14.227 1.00 45.94 294 LYS A C 1
ATOM 2366 O O . LYS A 1 294 ? -0.615 8.019 14.042 1.00 45.94 294 LYS A O 1
ATOM 2371 N N . VAL A 1 295 ? -2.338 7.460 15.402 1.00 43.62 295 VAL A N 1
ATOM 2372 C CA . VAL A 1 295 ? -1.960 8.180 16.635 1.00 43.62 295 VAL A CA 1
ATOM 2373 C C . VAL A 1 295 ? -2.173 7.240 17.834 1.00 43.62 295 VAL A C 1
ATOM 2375 O O . VAL A 1 295 ? -3.109 6.443 17.808 1.00 43.62 295 VAL A O 1
ATOM 2378 N N . GLY A 1 296 ? -1.292 7.288 18.838 1.00 39.44 296 GLY A N 1
ATOM 2379 C CA . GLY A 1 296 ? -1.109 6.290 19.909 1.00 39.44 296 GLY A CA 1
ATOM 2380 C C . GLY A 1 296 ? -2.208 6.144 20.972 1.00 39.44 296 GLY A C 1
ATOM 2381 O O . GLY A 1 296 ? -1.910 5.680 22.065 1.00 39.44 296 GLY A O 1
ATOM 2382 N N . HIS A 1 297 ? -3.459 6.499 20.682 1.00 51.22 297 HIS A N 1
ATOM 2383 C CA . HIS A 1 297 ? -4.582 6.197 21.573 1.00 51.22 297 HIS A CA 1
ATOM 2384 C C . HIS A 1 297 ? -5.262 4.905 21.109 1.00 51.22 297 HIS A C 1
ATOM 2386 O O . HIS A 1 297 ? -5.611 4.766 19.932 1.00 51.22 297 HIS A O 1
ATOM 2392 N N . GLY A 1 298 ? -5.410 3.941 22.023 1.00 56.59 298 GLY A N 1
ATOM 2393 C CA . GLY A 1 298 ? -6.132 2.693 21.777 1.00 56.59 298 GLY A CA 1
ATOM 2394 C C . GLY A 1 298 ? -7.563 2.932 21.281 1.00 56.59 298 GLY A C 1
ATOM 2395 O O . GLY A 1 298 ? -8.066 4.051 21.239 1.00 56.59 298 GLY A O 1
ATOM 2396 N N . ASN A 1 299 ? -8.239 1.869 20.858 1.00 66.06 299 ASN A N 1
ATOM 2397 C CA . ASN A 1 299 ? -9.617 1.953 20.387 1.00 66.06 299 ASN A CA 1
ATOM 2398 C C . ASN A 1 299 ? -10.527 1.196 21.345 1.00 66.06 299 ASN A C 1
ATOM 2400 O O . ASN A 1 299 ? -10.427 -0.026 21.432 1.00 66.06 299 ASN A O 1
ATOM 2404 N N . THR A 1 300 ? -11.438 1.893 22.009 1.00 70.50 300 THR A N 1
ATOM 2405 C CA . THR A 1 300 ? -12.471 1.238 22.809 1.00 70.50 300 THR A CA 1
ATOM 2406 C C . THR A 1 300 ? -13.463 0.547 21.873 1.00 70.50 300 THR A C 1
ATOM 2408 O O . THR A 1 300 ? -13.990 1.139 20.921 1.00 70.50 300 THR A O 1
ATOM 2411 N N . ILE A 1 301 ? -13.645 -0.752 22.085 1.00 73.50 301 ILE A N 1
ATOM 2412 C CA . ILE A 1 301 ? -14.746 -1.525 21.525 1.00 73.50 301 ILE A CA 1
ATOM 2413 C C . ILE A 1 301 ? -15.875 -1.460 22.531 1.00 73.50 301 ILE A C 1
ATOM 2415 O O . ILE A 1 301 ? -15.654 -1.712 23.707 1.00 73.50 301 ILE A O 1
ATOM 2419 N N . MET A 1 302 ? -17.063 -1.126 22.048 1.00 71.56 302 MET A N 1
ATOM 2420 C CA . MET A 1 302 ? -18.289 -1.116 22.826 1.00 71.56 302 MET A CA 1
ATOM 2421 C C . MET A 1 302 ? -19.252 -2.084 22.148 1.00 71.56 302 MET A C 1
ATOM 2423 O O . MET A 1 302 ? -19.379 -2.069 20.920 1.00 71.56 302 MET A O 1
ATOM 2427 N N . VAL A 1 303 ? -19.858 -2.953 22.943 1.00 75.00 303 VAL A N 1
ATOM 2428 C CA . VAL A 1 303 ? -20.882 -3.916 22.548 1.00 75.00 303 VAL A CA 1
ATOM 2429 C C . VAL A 1 303 ? -22.112 -3.598 23.387 1.00 75.00 303 VAL A C 1
ATOM 2431 O O . VAL A 1 303 ? -22.015 -3.479 24.606 1.00 75.00 303 VAL A O 1
ATOM 2434 N N . ARG A 1 304 ? -23.254 -3.409 22.732 1.00 76.19 304 ARG A N 1
ATOM 2435 C CA . ARG A 1 304 ? -24.532 -3.070 23.367 1.00 76.19 304 ARG A CA 1
ATOM 2436 C C . ARG A 1 304 ? -25.487 -4.250 23.306 1.00 76.19 304 ARG A C 1
ATOM 2438 O O . ARG A 1 304 ? -25.338 -5.099 22.428 1.00 76.19 304 ARG A O 1
ATOM 2445 N N . SER A 1 305 ? -26.504 -4.215 24.160 1.00 77.94 305 SER A N 1
ATOM 2446 C CA . SER A 1 305 ? -27.670 -5.078 23.990 1.00 77.94 305 SER A CA 1
ATOM 2447 C C . SER A 1 305 ? -28.317 -4.856 22.617 1.00 77.94 305 SER A C 1
ATOM 2449 O O . SER A 1 305 ? -28.351 -3.736 22.089 1.00 77.94 305 SER A O 1
ATOM 2451 N N . PHE A 1 306 ? -28.798 -5.943 22.019 1.00 77.56 306 PHE A N 1
ATOM 2452 C CA . PHE A 1 306 ? -29.423 -5.953 20.703 1.00 77.56 306 PHE A CA 1
ATOM 2453 C C . PHE A 1 306 ? -30.737 -6.734 20.752 1.00 77.56 306 PHE A C 1
ATOM 2455 O O . PHE A 1 306 ? -30.738 -7.942 20.947 1.00 77.56 306 PHE A O 1
ATOM 2462 N N . HIS A 1 307 ? -31.850 -6.039 20.512 1.00 71.88 307 HIS A N 1
ATOM 2463 C CA . HIS A 1 307 ? -33.204 -6.592 20.638 1.00 71.88 307 HIS A CA 1
ATOM 2464 C C . HIS A 1 307 ? -33.703 -7.301 19.363 1.00 71.88 307 HIS A C 1
ATOM 2466 O O . HIS A 1 307 ? -34.794 -7.857 19.351 1.00 71.88 307 HIS A O 1
ATOM 2472 N N . GLY A 1 308 ? -32.922 -7.283 18.277 1.00 68.56 308 GLY A N 1
ATOM 2473 C CA . GLY A 1 308 ? -33.279 -7.916 17.001 1.00 68.56 308 GLY A CA 1
ATOM 2474 C C . GLY A 1 308 ? -32.744 -9.342 16.825 1.00 68.56 308 GLY A C 1
ATOM 2475 O O . GLY A 1 308 ? -32.773 -9.856 15.711 1.00 68.56 308 GLY A O 1
ATOM 2476 N N . GLY A 1 309 ? -32.175 -9.958 17.865 1.00 76.31 309 GLY A N 1
ATOM 2477 C CA . GLY A 1 309 ? -31.506 -11.258 17.780 1.00 76.31 309 GLY A CA 1
ATOM 2478 C C . GLY A 1 309 ? -30.953 -11.721 19.128 1.00 76.31 309 GLY A C 1
ATOM 2479 O O . GLY A 1 309 ? -31.497 -11.377 20.170 1.00 76.31 309 GLY A O 1
ATOM 2480 N N . VAL A 1 310 ? -29.865 -12.499 19.112 1.00 81.94 310 VAL A N 1
ATOM 2481 C CA . VAL A 1 310 ? -29.174 -12.908 20.348 1.00 81.94 310 VAL A CA 1
ATOM 2482 C C . VAL A 1 310 ? -28.520 -11.690 20.987 1.00 81.94 310 VAL A C 1
ATOM 2484 O O . VAL A 1 310 ? -27.634 -11.094 20.367 1.00 81.94 310 VAL A O 1
ATOM 2487 N N . ASP A 1 311 ? -28.920 -11.356 22.213 1.00 84.06 311 ASP A N 1
ATOM 2488 C CA . ASP A 1 311 ? -28.263 -10.307 22.989 1.00 84.06 311 ASP A CA 1
ATOM 2489 C C . ASP A 1 311 ? -26.809 -10.726 23.287 1.00 84.06 311 ASP A C 1
ATOM 2491 O O . ASP A 1 311 ? -26.583 -11.795 23.863 1.00 84.06 311 ASP A O 1
ATOM 2495 N N . PRO A 1 312 ? -25.798 -9.938 22.881 1.00 86.12 312 PRO A N 1
ATOM 2496 C CA . PRO A 1 312 ? -24.408 -10.272 23.157 1.00 86.12 312 PRO A CA 1
ATOM 2497 C C . PRO A 1 312 ? -24.004 -10.132 24.625 1.00 86.12 312 PRO A C 1
ATOM 2499 O O . PRO A 1 312 ? -23.011 -10.750 25.011 1.00 86.12 312 PRO A O 1
ATOM 2502 N N . LEU A 1 313 ? -24.699 -9.318 25.431 1.00 87.19 313 LEU A N 1
ATOM 2503 C CA . LEU A 1 313 ? -24.253 -9.029 26.798 1.00 87.19 313 LEU A CA 1
ATOM 2504 C C . LEU A 1 313 ? -24.265 -10.279 27.689 1.00 87.19 313 LEU A C 1
ATOM 2506 O O . LEU A 1 313 ? -23.207 -10.575 28.242 1.00 87.19 313 LEU A O 1
ATOM 2510 N N . PRO A 1 314 ? -25.348 -11.084 27.758 1.00 88.81 314 PRO A N 1
ATOM 2511 C CA . PRO A 1 314 ? -25.349 -12.314 28.555 1.00 88.81 314 PRO A CA 1
ATOM 2512 C C . PRO A 1 314 ? -24.269 -13.316 28.128 1.00 88.81 314 PRO A C 1
ATOM 2514 O O . PRO A 1 314 ? -23.657 -13.971 28.966 1.00 88.81 314 PRO A O 1
ATOM 2517 N N . VAL A 1 315 ? -23.995 -13.409 26.821 1.00 89.31 315 VAL A N 1
ATOM 2518 C CA . VAL A 1 315 ? -22.969 -14.310 26.266 1.00 89.31 315 VAL A CA 1
ATOM 2519 C C . VAL A 1 315 ? -21.573 -13.909 26.737 1.00 89.31 315 VAL A C 1
ATOM 2521 O O . VAL A 1 315 ? -20.755 -14.756 27.099 1.00 89.31 315 VAL A O 1
ATOM 2524 N N . ILE A 1 316 ? -21.287 -12.608 26.710 1.00 89.12 316 ILE A N 1
ATOM 2525 C CA . ILE A 1 316 ? -19.997 -12.068 27.135 1.00 89.12 316 ILE A CA 1
ATOM 2526 C C . ILE A 1 316 ? -19.848 -12.190 28.654 1.00 89.12 316 ILE A C 1
ATOM 2528 O O . ILE A 1 316 ? -18.793 -12.623 29.116 1.00 89.12 316 ILE A O 1
ATOM 2532 N N . ASP A 1 317 ? -20.899 -11.882 29.413 1.00 90.31 317 ASP A N 1
ATOM 2533 C CA . ASP A 1 317 ? -20.900 -11.991 30.873 1.00 90.31 317 ASP A CA 1
ATOM 2534 C C . ASP A 1 317 ? -20.620 -13.422 31.332 1.00 90.31 317 ASP A C 1
ATOM 2536 O O . ASP A 1 317 ? -19.788 -13.635 32.213 1.00 90.31 317 ASP A O 1
ATOM 2540 N N . GLN A 1 318 ? -21.243 -14.419 30.699 1.00 90.75 318 GLN A N 1
ATOM 2541 C CA . GLN A 1 318 ? -21.026 -15.828 31.029 1.00 90.75 318 GLN A CA 1
ATOM 2542 C C . GLN A 1 318 ? -19.555 -16.241 30.851 1.00 90.75 318 GLN A C 1
ATOM 2544 O O . GLN A 1 318 ? -18.990 -16.949 31.689 1.00 90.75 318 GLN A O 1
ATOM 2549 N N . TYR A 1 319 ? -18.903 -15.760 29.788 1.00 93.12 319 TYR A N 1
ATOM 2550 C CA . TYR A 1 319 ? -17.472 -15.977 29.588 1.00 93.12 319 TYR A CA 1
ATOM 2551 C C . TYR A 1 319 ? -16.622 -15.260 30.645 1.00 93.12 319 TYR A C 1
ATOM 2553 O O . TYR A 1 319 ? -15.686 -15.867 31.165 1.00 93.12 319 TYR A O 1
ATOM 2561 N N . ILE A 1 320 ? -16.937 -14.005 30.988 1.00 90.56 320 ILE A N 1
ATOM 2562 C CA . ILE A 1 320 ? -16.185 -13.233 31.992 1.00 90.56 320 ILE A CA 1
ATOM 2563 C C . ILE A 1 320 ? -16.236 -13.926 33.352 1.00 90.56 320 ILE A C 1
ATOM 2565 O O . ILE A 1 320 ? -15.190 -14.129 33.960 1.00 90.56 320 ILE A O 1
ATOM 2569 N N . HIS A 1 321 ? -17.411 -14.392 33.781 1.00 91.19 321 HIS A N 1
ATOM 2570 C CA . HIS A 1 321 ? -17.546 -15.150 35.026 1.00 91.19 321 HIS A CA 1
ATOM 2571 C C . HIS A 1 321 ? -16.686 -16.423 35.011 1.00 91.19 321 HIS A C 1
ATOM 2573 O O . HIS A 1 321 ? -15.967 -16.706 35.970 1.00 91.19 321 HIS A O 1
ATOM 2579 N N . SER A 1 322 ? -16.701 -17.173 33.903 1.00 92.06 322 SER A N 1
ATOM 2580 C CA . SER A 1 322 ? -15.870 -18.373 33.748 1.00 92.06 322 SER A CA 1
ATOM 2581 C C . SER A 1 322 ? -14.367 -18.052 33.759 1.00 92.06 322 SER A C 1
ATOM 2583 O O . SER A 1 322 ? -13.581 -18.757 34.392 1.00 92.06 322 SER A O 1
ATOM 2585 N N . ARG A 1 323 ? -13.960 -16.971 33.086 1.00 92.38 323 ARG A N 1
ATOM 2586 C CA . ARG A 1 323 ? -12.576 -16.485 33.030 1.00 92.38 323 ARG A CA 1
ATOM 2587 C C . ARG A 1 323 ? -12.083 -16.061 34.408 1.00 92.38 323 ARG A C 1
ATOM 2589 O O . ARG A 1 323 ? -11.017 -16.508 34.816 1.00 92.38 323 ARG A O 1
ATOM 2596 N N . ASP A 1 324 ? -12.834 -15.220 35.107 1.00 90.25 324 ASP A N 1
ATOM 2597 C CA . ASP A 1 324 ? -12.421 -14.653 36.392 1.00 90.25 324 ASP A CA 1
ATOM 2598 C C . ASP A 1 324 ? -12.327 -15.736 37.472 1.00 90.25 324 ASP A C 1
ATOM 2600 O O . ASP A 1 324 ? -11.420 -15.699 38.304 1.00 90.25 324 ASP A O 1
ATOM 2604 N N . HIS A 1 325 ? -13.187 -16.757 37.392 1.00 88.94 325 HIS A N 1
ATOM 2605 C CA . HIS A 1 325 ? -13.104 -17.948 38.233 1.00 88.94 325 HIS A CA 1
ATOM 2606 C C . HIS A 1 325 ? -11.839 -18.788 37.963 1.00 88.94 325 HIS A C 1
ATOM 2608 O O . HIS A 1 325 ? -11.195 -19.258 38.898 1.00 88.94 325 HIS A O 1
ATOM 2614 N N . LEU A 1 326 ? -11.458 -19.001 36.696 1.00 86.25 326 LEU A N 1
ATOM 2615 C CA . LEU A 1 326 ? -10.309 -19.851 36.334 1.00 86.25 326 LEU A CA 1
ATOM 2616 C C . LEU A 1 326 ? -8.952 -19.130 36.406 1.00 86.25 326 LEU A C 1
ATOM 2618 O O . LEU A 1 326 ? -7.913 -19.759 36.652 1.00 86.25 326 LEU A O 1
ATOM 2622 N N . PHE A 1 327 ? -8.945 -17.822 36.149 1.00 86.38 327 PHE A N 1
ATOM 2623 C CA . PHE A 1 327 ? -7.751 -17.016 35.877 1.00 86.38 327 PHE A CA 1
ATOM 2624 C C . PHE A 1 327 ? -7.707 -15.745 36.716 1.00 86.38 327 PHE A C 1
ATOM 2626 O O . PHE A 1 327 ? -7.427 -14.650 36.218 1.00 86.38 327 PHE A O 1
ATOM 2633 N N . TYR A 1 328 ? -7.936 -15.915 38.013 1.00 74.19 328 TYR A N 1
ATOM 2634 C CA . TYR A 1 328 ? -7.809 -14.855 38.998 1.00 74.19 328 TYR A CA 1
ATOM 2635 C C . TYR A 1 328 ? -6.439 -14.152 38.856 1.00 74.19 328 TYR A C 1
ATOM 2637 O O . TYR A 1 328 ? -5.402 -14.814 38.785 1.00 74.19 328 TYR A O 1
ATOM 2645 N N . PHE A 1 329 ? -6.449 -12.818 38.745 1.00 73.31 329 PHE A N 1
ATOM 2646 C CA . PHE A 1 329 ? -5.293 -11.931 38.489 1.00 73.31 329 PHE A CA 1
ATOM 2647 C C . PHE A 1 329 ? -4.677 -11.905 37.084 1.00 73.31 329 PHE A C 1
ATOM 2649 O O . PHE A 1 329 ? -3.672 -11.222 36.880 1.00 73.31 329 PHE A O 1
ATOM 2656 N N . SER A 1 330 ? -5.259 -12.576 36.091 1.00 75.50 330 SER A N 1
ATOM 2657 C CA . SER A 1 330 ? -4.760 -12.427 34.719 1.00 75.50 330 SER A CA 1
ATOM 2658 C C . SER A 1 330 ? -5.242 -11.093 34.121 1.00 75.50 330 SER A C 1
ATOM 2660 O O . SER A 1 330 ? -6.432 -10.786 34.227 1.00 75.50 330 SER A O 1
ATOM 2662 N N . PRO A 1 331 ? -4.378 -10.266 33.503 1.00 77.06 331 PRO A N 1
ATOM 2663 C CA . PRO A 1 331 ? -4.796 -9.017 32.859 1.00 77.06 331 PRO A CA 1
ATOM 2664 C C . PRO A 1 331 ? -5.436 -9.229 31.475 1.00 77.06 331 PRO A C 1
ATOM 2666 O O . PRO A 1 331 ? -6.135 -8.350 30.967 1.00 77.06 331 PRO A O 1
ATOM 2669 N N . GLU A 1 332 ? -5.222 -10.380 30.833 1.00 82.31 332 GLU A N 1
ATOM 2670 C CA . GLU A 1 332 ? -5.719 -10.660 29.487 1.00 82.31 332 GLU A CA 1
ATOM 2671 C C . GLU A 1 332 ? -7.212 -10.991 29.492 1.00 82.31 332 GLU A C 1
ATOM 2673 O O . GLU A 1 332 ? -7.648 -11.962 30.112 1.00 82.31 332 GLU A O 1
ATOM 2678 N N . LEU A 1 333 ? -8.006 -10.219 28.746 1.00 85.31 333 LEU A N 1
ATOM 2679 C CA . LEU A 1 333 ? -9.449 -10.445 28.629 1.00 85.31 333 LEU A CA 1
ATOM 2680 C C . LEU A 1 333 ? -9.782 -11.788 27.961 1.00 85.31 333 LEU A C 1
ATOM 2682 O O . LEU A 1 333 ? -10.706 -12.469 28.388 1.00 85.31 333 LEU A O 1
ATOM 2686 N N . TRP A 1 334 ? -9.043 -12.169 26.916 1.00 90.00 334 TRP A N 1
ATOM 2687 C CA . TRP A 1 334 ? -9.315 -13.363 26.112 1.00 90.00 334 TRP A CA 1
ATOM 2688 C C . TRP A 1 334 ? -8.290 -14.454 26.408 1.00 90.00 334 TRP A C 1
ATOM 2690 O O . TRP A 1 334 ? -7.147 -14.366 25.952 1.00 90.00 334 TRP A O 1
ATOM 2700 N N . LEU A 1 335 ? -8.706 -15.483 27.139 1.00 90.94 335 LEU A N 1
ATOM 2701 C CA . LEU A 1 335 ? -7.870 -16.603 27.545 1.00 90.94 335 LEU A CA 1
ATOM 2702 C C . LEU A 1 335 ? -8.593 -17.908 27.251 1.00 90.94 335 LEU A C 1
ATOM 2704 O O . LEU A 1 335 ? -9.783 -18.027 27.489 1.00 90.94 335 LEU A O 1
ATOM 2708 N N . THR A 1 336 ? -7.857 -18.865 26.704 1.00 93.44 336 THR A N 1
ATOM 2709 C CA . THR A 1 336 ? -8.279 -20.271 26.620 1.00 93.44 336 THR A CA 1
ATOM 2710 C C . THR A 1 336 ? -8.141 -20.949 27.983 1.00 93.44 336 THR A C 1
ATOM 2712 O O . THR A 1 336 ? -7.443 -20.430 28.856 1.00 93.44 336 THR A O 1
ATOM 2715 N N . SER A 1 337 ? -8.726 -22.139 28.146 1.00 93.12 337 SER A N 1
ATOM 2716 C CA . SER A 1 337 ? -8.597 -22.984 29.345 1.00 93.12 337 SER A CA 1
ATOM 2717 C C . SER A 1 337 ? -7.128 -23.239 29.726 1.00 93.12 337 SER A C 1
ATOM 2719 O O . SER A 1 337 ? -6.794 -23.353 30.902 1.00 93.12 337 SER A O 1
ATOM 2721 N N . GLU A 1 338 ? -6.232 -23.228 28.736 1.00 91.94 338 GLU A N 1
ATOM 2722 C CA . GLU A 1 338 ? -4.779 -23.372 28.880 1.00 91.94 338 GLU A CA 1
ATOM 2723 C C . GLU A 1 338 ? -4.032 -22.060 29.205 1.00 91.94 338 GLU A C 1
ATOM 2725 O O . GLU A 1 338 ? -2.803 -22.019 29.122 1.00 91.94 338 GLU A O 1
ATOM 2730 N N . ARG A 1 339 ? -4.736 -20.962 29.524 1.00 89.50 339 ARG A N 1
ATOM 2731 C CA . ARG A 1 339 ? -4.163 -19.617 29.764 1.00 89.50 339 ARG A CA 1
ATOM 2732 C C . ARG A 1 339 ? -3.406 -19.033 28.569 1.00 89.50 339 ARG A C 1
ATOM 2734 O O . ARG A 1 339 ? -2.488 -18.231 28.724 1.00 89.50 339 ARG A O 1
ATOM 2741 N N . ARG A 1 340 ? -3.784 -19.415 27.348 1.00 90.25 340 ARG A N 1
ATOM 2742 C CA . ARG A 1 340 ? -3.200 -18.870 26.110 1.00 90.25 340 ARG A CA 1
ATOM 2743 C C . ARG A 1 340 ? -4.157 -17.901 25.441 1.00 90.25 340 ARG A C 1
ATOM 2745 O O . ARG A 1 340 ? -5.361 -18.153 25.395 1.00 90.25 340 ARG A O 1
ATOM 2752 N N . ILE A 1 341 ? -3.609 -16.848 24.841 1.00 88.69 341 ILE A N 1
ATOM 2753 C CA . ILE A 1 341 ? -4.376 -15.909 24.018 1.00 88.69 341 ILE A CA 1
ATOM 2754 C C . ILE A 1 341 ? -4.863 -16.642 22.752 1.00 88.69 341 ILE A C 1
ATOM 2756 O O . ILE A 1 341 ? -4.042 -17.221 22.028 1.00 88.69 341 ILE A O 1
ATOM 2760 N N . PRO A 1 342 ? -6.172 -16.624 22.438 1.00 88.88 342 PRO A N 1
ATOM 2761 C CA . PRO A 1 342 ? -6.710 -17.320 21.278 1.00 88.88 342 PRO A CA 1
ATOM 2762 C C . PRO A 1 342 ? -6.146 -16.737 19.978 1.00 88.88 342 PRO A C 1
ATOM 2764 O O . PRO A 1 342 ? -6.220 -15.537 19.703 1.00 88.88 342 PRO A O 1
ATOM 2767 N N . THR A 1 343 ? -5.582 -17.605 19.139 1.00 90.19 343 THR A N 1
ATOM 2768 C CA . THR A 1 343 ? -5.013 -17.198 17.851 1.00 90.19 343 THR A CA 1
ATOM 2769 C C . THR A 1 343 ? -6.086 -17.101 16.766 1.00 90.19 343 THR A C 1
ATOM 2771 O O . THR A 1 343 ? -7.163 -17.697 16.849 1.00 90.19 343 THR A O 1
ATOM 2774 N N . ARG A 1 344 ? -5.763 -16.424 15.656 1.00 83.88 344 ARG A N 1
ATOM 2775 C CA . ARG A 1 344 ? -6.623 -16.424 14.460 1.00 83.88 344 ARG A CA 1
ATOM 2776 C C . ARG A 1 344 ? -6.939 -17.846 13.984 1.00 83.88 344 ARG A C 1
ATOM 2778 O O . ARG A 1 344 ? -8.066 -18.093 13.561 1.00 83.88 344 ARG A O 1
ATOM 2785 N N . ALA A 1 345 ? -5.962 -18.753 14.015 1.00 88.56 345 ALA A N 1
ATOM 2786 C CA . ALA A 1 345 ? -6.147 -20.137 13.584 1.00 88.56 345 ALA A CA 1
ATOM 2787 C C . ALA A 1 345 ? -7.131 -20.880 14.499 1.00 88.56 345 ALA A C 1
ATOM 2789 O O . ALA A 1 345 ? -8.030 -21.550 13.995 1.00 88.56 345 ALA A O 1
ATOM 2790 N N . TRP A 1 346 ? -7.017 -20.682 15.818 1.00 93.69 346 TRP A N 1
ATOM 2791 C CA . TRP A 1 346 ? -7.944 -21.234 16.810 1.00 93.69 346 TRP A CA 1
ATOM 2792 C C . TRP A 1 346 ? -9.387 -20.789 16.535 1.00 93.69 346 TRP A C 1
ATOM 2794 O O . TRP A 1 346 ? -10.272 -21.631 16.383 1.00 93.69 346 TRP A O 1
ATOM 2804 N N . PHE A 1 347 ? -9.602 -19.480 16.361 1.00 90.62 347 PHE A N 1
ATOM 2805 C CA . PHE A 1 347 ? -10.937 -18.931 16.108 1.00 90.62 347 PHE A CA 1
ATOM 2806 C C . PHE A 1 347 ? -11.499 -19.393 14.760 1.00 90.62 347 PHE A C 1
ATOM 2808 O O . PHE A 1 347 ? -12.648 -19.810 14.669 1.00 90.62 347 PHE A O 1
ATOM 2815 N N . THR A 1 348 ? -10.676 -19.352 13.706 1.00 88.19 348 THR A N 1
ATOM 2816 C CA . THR A 1 348 ? -11.100 -19.731 12.349 1.00 88.19 348 THR A CA 1
ATOM 2817 C C . THR A 1 348 ? -11.505 -21.203 12.290 1.00 88.19 348 THR A C 1
ATOM 2819 O O . THR A 1 348 ? -12.504 -21.524 11.659 1.00 88.19 348 THR A O 1
ATOM 2822 N N . ARG A 1 349 ? -10.774 -22.089 12.980 1.00 91.88 349 ARG A N 1
ATOM 2823 C CA . ARG A 1 349 ? -11.114 -23.514 13.068 1.00 91.88 349 ARG A CA 1
ATOM 2824 C C . ARG A 1 349 ? -12.477 -23.726 13.728 1.00 91.88 349 ARG A C 1
ATOM 2826 O O . ARG A 1 349 ? -13.308 -24.424 13.164 1.00 91.88 349 ARG A O 1
ATOM 2833 N N . ARG A 1 350 ? -12.727 -23.090 14.877 1.00 92.00 350 ARG A N 1
ATOM 2834 C CA . ARG A 1 350 ? -14.023 -23.186 15.574 1.00 92.00 350 ARG A CA 1
ATOM 2835 C C . ARG A 1 350 ? -15.172 -22.605 14.746 1.00 92.00 350 ARG A C 1
ATOM 2837 O O . ARG A 1 350 ? -16.216 -23.235 14.641 1.00 92.00 350 ARG A O 1
ATOM 2844 N N . LEU A 1 351 ? -14.949 -21.471 14.079 1.00 89.06 351 LEU A N 1
ATOM 2845 C CA . LEU A 1 351 ? -15.931 -20.872 13.172 1.00 89.06 351 LEU A CA 1
ATOM 2846 C C . LEU A 1 351 ? -16.268 -21.800 11.997 1.00 89.06 351 LEU A C 1
ATOM 2848 O O . LEU A 1 351 ? -17.438 -22.016 11.704 1.00 89.06 351 LEU A O 1
ATOM 2852 N N . HIS A 1 352 ? -15.255 -22.367 11.338 1.00 90.94 352 HIS A N 1
ATOM 2853 C CA . HIS A 1 352 ? -15.475 -23.282 10.218 1.00 90.94 352 HIS A CA 1
ATOM 2854 C C . HIS A 1 352 ? -16.194 -24.561 10.653 1.00 90.94 352 HIS A C 1
ATOM 2856 O O . HIS A 1 352 ? -17.035 -25.053 9.909 1.00 90.94 352 HIS A O 1
ATOM 2862 N N . ASN A 1 353 ? -15.901 -25.073 11.850 1.00 89.19 353 ASN A N 1
ATOM 2863 C CA . ASN A 1 353 ? -16.592 -26.241 12.392 1.00 89.19 353 ASN A CA 1
ATOM 2864 C C . ASN A 1 353 ? -18.069 -25.951 12.697 1.00 89.19 353 ASN A C 1
ATOM 2866 O O . ASN A 1 353 ? -18.900 -26.837 12.541 1.00 89.19 353 ASN A O 1
ATOM 2870 N N . ALA A 1 354 ? -18.397 -24.728 13.122 1.00 86.56 354 ALA A N 1
ATOM 2871 C CA . ALA A 1 354 ? -19.763 -24.363 13.488 1.00 86.56 354 ALA A CA 1
ATOM 2872 C C . ALA A 1 354 ? -20.635 -23.953 12.288 1.00 86.56 354 ALA A C 1
ATOM 2874 O O . ALA A 1 354 ? -21.833 -24.230 12.282 1.00 86.56 354 ALA A O 1
ATOM 2875 N N . CYS A 1 355 ? -20.055 -23.280 11.287 1.00 84.50 355 CYS A N 1
ATOM 2876 C CA . CYS A 1 355 ? -20.823 -22.661 10.199 1.00 84.50 355 CYS A CA 1
ATOM 2877 C C . CYS A 1 355 ? -20.429 -23.133 8.795 1.00 84.50 355 CYS A C 1
ATOM 2879 O O . CYS A 1 355 ? -21.166 -22.849 7.861 1.00 84.50 355 CYS A O 1
ATOM 2881 N N . GLY A 1 356 ? -19.271 -23.778 8.627 1.00 86.69 356 GLY A N 1
ATOM 2882 C CA . GLY A 1 356 ? -18.682 -24.093 7.322 1.00 86.69 356 GLY A CA 1
ATOM 2883 C C . GLY A 1 356 ? -17.496 -23.194 6.933 1.00 86.69 356 GLY A C 1
ATOM 2884 O O . GLY A 1 356 ? -17.319 -22.074 7.422 1.00 86.69 356 GLY A O 1
ATOM 2885 N N . SER A 1 357 ? -16.641 -23.703 6.038 1.00 85.81 357 SER A N 1
ATOM 2886 C CA . SER A 1 357 ? -15.381 -23.063 5.593 1.00 85.81 357 SER A CA 1
ATOM 2887 C C . SER A 1 357 ? -15.562 -21.834 4.684 1.00 85.81 357 SER A C 1
ATOM 2889 O O . SER A 1 357 ? -14.628 -21.077 4.387 1.00 85.81 357 SER A O 1
ATOM 2891 N N . GLU A 1 358 ? -16.783 -21.617 4.212 1.00 82.88 358 GLU A N 1
ATOM 2892 C CA . GLU A 1 358 ? -17.198 -20.443 3.470 1.00 82.88 358 GLU A CA 1
ATOM 2893 C C . GLU A 1 358 ? -17.312 -19.208 4.372 1.00 82.88 358 GLU A C 1
ATOM 2895 O O . GLU A 1 358 ? -17.076 -18.093 3.896 1.00 82.88 358 GLU A O 1
ATOM 2900 N N . PHE A 1 359 ? -17.580 -19.383 5.670 1.00 82.44 359 PHE A N 1
ATOM 2901 C CA . PHE A 1 359 ? -17.690 -18.282 6.620 1.00 82.44 359 PHE A CA 1
ATOM 2902 C C . PHE A 1 359 ? -16.325 -17.882 7.163 1.00 82.44 359 PHE A C 1
ATOM 2904 O O . PHE A 1 359 ? -15.530 -18.691 7.622 1.00 82.44 359 PHE A O 1
ATOM 2911 N N . THR A 1 360 ? -16.039 -16.585 7.127 1.00 82.94 360 THR A N 1
ATOM 2912 C CA . THR A 1 360 ? -14.764 -16.043 7.615 1.00 82.94 360 THR A CA 1
ATOM 2913 C C . THR A 1 360 ? -15.007 -14.815 8.479 1.00 82.94 360 THR A C 1
ATOM 2915 O O . THR A 1 360 ? -16.123 -14.309 8.564 1.00 82.94 360 THR A O 1
ATOM 2918 N N . GLY A 1 361 ? -13.950 -14.226 9.042 1.00 75.69 361 GLY A N 1
ATOM 2919 C CA . GLY A 1 361 ? -14.084 -12.953 9.760 1.00 75.69 361 GLY A CA 1
ATOM 2920 C C . GLY A 1 361 ? -14.698 -11.807 8.931 1.00 75.69 361 GLY A C 1
ATOM 2921 O O . GLY A 1 361 ? -15.252 -10.874 9.505 1.00 75.69 361 GLY A O 1
ATOM 2922 N N . HIS A 1 362 ? -14.656 -11.865 7.589 1.00 74.50 362 HIS A N 1
ATOM 2923 C CA . HIS A 1 362 ? -15.373 -10.894 6.744 1.00 74.50 362 HIS A CA 1
ATOM 2924 C C . HIS A 1 362 ? -16.892 -11.119 6.741 1.00 74.50 362 HIS A C 1
ATOM 2926 O O . HIS A 1 362 ? -17.637 -10.147 6.629 1.00 74.50 362 HIS A O 1
ATOM 2932 N N . SER A 1 363 ? -17.346 -12.362 6.907 1.00 82.06 363 SER A N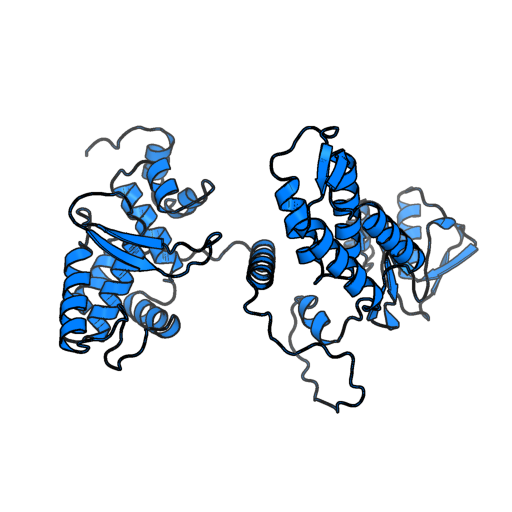 1
ATOM 2933 C CA . SER A 1 363 ? -18.765 -12.722 6.980 1.00 82.06 363 SER A CA 1
ATOM 2934 C C . SER A 1 363 ? -19.451 -12.086 8.185 1.00 82.06 363 SER A C 1
ATOM 2936 O O . SER A 1 363 ? -20.570 -11.606 8.047 1.00 82.06 363 SER A O 1
ATOM 2938 N N . MET A 1 364 ? -18.758 -11.988 9.328 1.00 81.56 364 MET A N 1
ATOM 2939 C CA . MET A 1 364 ? -19.274 -11.308 10.527 1.00 81.56 364 MET A CA 1
ATOM 2940 C C . MET A 1 364 ? -19.515 -9.816 10.274 1.00 81.56 364 MET A C 1
ATOM 2942 O O . MET A 1 364 ? -20.555 -9.282 10.635 1.00 81.56 364 MET A O 1
ATOM 2946 N N . ARG A 1 365 ? -18.578 -9.142 9.591 1.00 77.25 365 ARG A N 1
ATOM 2947 C CA . ARG A 1 365 ? -18.724 -7.718 9.247 1.00 77.25 365 ARG A CA 1
ATOM 2948 C C . ARG A 1 365 ? -19.860 -7.463 8.264 1.00 77.25 365 ARG A C 1
ATOM 2950 O O . ARG A 1 365 ? -20.563 -6.471 8.403 1.00 77.25 365 ARG A O 1
ATOM 2957 N N . ALA A 1 366 ? -20.008 -8.332 7.268 1.00 78.25 366 ALA A N 1
ATOM 2958 C CA . ALA A 1 366 ? -21.119 -8.255 6.327 1.00 78.25 366 ALA A CA 1
ATOM 2959 C C . ALA A 1 366 ? -22.463 -8.513 7.032 1.00 78.25 366 ALA A C 1
ATOM 2961 O O . ALA A 1 366 ? -23.438 -7.808 6.782 1.00 78.25 366 ALA A O 1
ATOM 2962 N N . GLY A 1 367 ? -22.474 -9.479 7.951 1.00 81.31 367 GLY A N 1
ATOM 2963 C CA . GLY A 1 367 ? -23.604 -9.837 8.800 1.00 81.31 367 GLY A CA 1
ATOM 2964 C C . GLY A 1 367 ? -24.086 -8.700 9.691 1.00 81.31 367 GLY A C 1
ATOM 2965 O O . GLY A 1 367 ? -25.226 -8.270 9.558 1.00 81.31 367 GLY A O 1
ATOM 2966 N N . GLY A 1 368 ? -23.204 -8.143 10.525 1.00 80.75 368 GLY A N 1
ATOM 2967 C CA . GLY A 1 368 ? -23.558 -7.052 11.440 1.00 80.75 368 GLY A CA 1
ATOM 2968 C C . GLY A 1 368 ? -24.045 -5.790 10.718 1.00 80.75 368 GLY A C 1
ATOM 2969 O O . GLY A 1 368 ? -25.000 -5.156 11.156 1.00 80.75 368 GLY A O 1
ATOM 2970 N N . ALA A 1 369 ? -23.461 -5.458 9.559 1.00 79.38 369 ALA A N 1
ATOM 2971 C CA . ALA A 1 369 ? -23.947 -4.358 8.720 1.00 79.38 369 ALA A CA 1
ATOM 2972 C C . ALA A 1 369 ? -25.374 -4.604 8.204 1.00 79.38 369 ALA A C 1
ATOM 2974 O O . ALA A 1 369 ? -26.195 -3.690 8.174 1.00 79.38 369 ALA A O 1
ATOM 2975 N N . THR A 1 370 ? -25.662 -5.848 7.811 1.00 78.62 370 THR A N 1
ATOM 2976 C CA . THR A 1 370 ? -26.985 -6.263 7.331 1.00 78.62 370 THR A CA 1
ATOM 2977 C C . THR A 1 370 ? -28.001 -6.271 8.471 1.00 78.62 370 THR A C 1
ATOM 2979 O O . THR A 1 370 ? -29.102 -5.768 8.290 1.00 78.62 370 THR A O 1
ATOM 2982 N N . ALA A 1 371 ? -27.624 -6.748 9.659 1.00 78.62 371 ALA A N 1
ATOM 2983 C CA . ALA A 1 371 ? -28.483 -6.742 10.842 1.00 78.62 371 ALA A CA 1
ATOM 2984 C C . ALA A 1 371 ? -28.883 -5.316 11.261 1.00 78.62 371 ALA A C 1
ATOM 2986 O O . ALA A 1 371 ? -30.051 -5.065 11.537 1.00 78.62 371 ALA A O 1
ATOM 2987 N N . LEU A 1 372 ? -27.946 -4.360 11.231 1.00 76.75 372 LEU A N 1
ATOM 2988 C CA . LEU A 1 372 ? -28.242 -2.947 11.499 1.00 76.75 372 LEU A CA 1
ATOM 2989 C C . LEU A 1 372 ? -29.175 -2.332 10.454 1.00 76.75 372 LEU A C 1
ATOM 2991 O O . LEU A 1 372 ? -30.097 -1.599 10.808 1.00 76.75 372 LEU A O 1
ATOM 2995 N N . ALA A 1 373 ? -28.949 -2.647 9.179 1.00 77.75 373 ALA A N 1
ATOM 2996 C CA . ALA A 1 373 ? -29.820 -2.220 8.090 1.00 77.75 373 ALA A CA 1
ATOM 2997 C C . ALA A 1 373 ? -31.244 -2.780 8.248 1.00 77.75 373 ALA A C 1
ATOM 2999 O O . ALA A 1 373 ? -32.210 -2.040 8.087 1.00 77.75 373 ALA A O 1
ATOM 3000 N N . MET A 1 374 ? -31.375 -4.059 8.613 1.00 76.56 374 MET A N 1
ATOM 3001 C CA . MET A 1 374 ? -32.666 -4.703 8.890 1.00 76.56 374 MET A CA 1
ATOM 3002 C C . MET A 1 374 ? -33.360 -4.119 10.123 1.00 76.56 374 MET A C 1
ATOM 3004 O O . MET A 1 374 ? -34.577 -3.997 10.129 1.00 76.56 374 MET A O 1
ATOM 3008 N N . ALA A 1 375 ? -32.593 -3.702 11.132 1.00 75.38 375 ALA A N 1
ATOM 3009 C CA . ALA A 1 375 ? -33.103 -3.010 12.314 1.00 75.38 375 ALA A CA 1
ATOM 3010 C C . ALA A 1 375 ? -33.467 -1.530 12.054 1.00 75.38 375 ALA A C 1
ATOM 3012 O O . ALA A 1 375 ? -33.735 -0.795 13.000 1.00 75.38 375 ALA A O 1
ATOM 3013 N N . GLY A 1 376 ? -33.436 -1.065 10.798 1.00 74.25 376 GLY A N 1
ATOM 3014 C CA . GLY A 1 376 ? -33.817 0.300 10.424 1.00 74.25 376 GLY A CA 1
ATOM 3015 C C . GLY A 1 376 ? -32.757 1.367 10.717 1.00 74.25 376 GLY A C 1
ATOM 3016 O O . GLY A 1 376 ? -33.064 2.557 10.716 1.00 74.25 376 GLY A O 1
ATOM 3017 N N . THR A 1 377 ? -31.502 0.979 10.965 1.00 75.62 377 THR A N 1
ATOM 3018 C CA . THR A 1 377 ? -30.429 1.948 11.239 1.00 75.62 377 THR A CA 1
ATOM 3019 C C . THR A 1 377 ? -30.113 2.763 9.976 1.00 75.62 377 THR A C 1
ATOM 3021 O O . THR A 1 377 ? -29.863 2.169 8.922 1.00 75.62 377 THR A O 1
ATOM 3024 N N . PRO A 1 378 ? -30.046 4.107 10.047 1.00 75.31 378 PRO A N 1
ATOM 3025 C CA . PRO A 1 378 ? -29.776 4.926 8.870 1.00 75.31 378 PRO A CA 1
ATOM 3026 C C . PRO A 1 378 ? -28.414 4.628 8.205 1.00 75.31 378 PRO A C 1
ATOM 3028 O O . PRO A 1 378 ? -27.418 4.414 8.905 1.00 75.31 378 PRO A O 1
ATOM 3031 N N . PRO A 1 379 ? -28.312 4.715 6.863 1.00 76.06 379 PRO A N 1
ATOM 3032 C CA . PRO A 1 379 ? -27.084 4.514 6.083 1.00 76.06 379 PRO A CA 1
ATOM 3033 C C . PRO A 1 379 ? -25.828 5.202 6.622 1.00 76.06 379 PRO A C 1
ATOM 3035 O O . PRO A 1 379 ? -24.779 4.575 6.765 1.00 76.06 379 PRO A O 1
ATOM 3038 N N . HIS A 1 380 ? -25.934 6.491 6.948 1.00 74.44 380 HIS A N 1
ATOM 3039 C CA . HIS A 1 380 ? -24.813 7.297 7.427 1.00 74.44 380 HIS A CA 1
ATOM 3040 C C . HIS A 1 380 ? -24.337 6.846 8.817 1.00 74.44 380 HIS A C 1
ATOM 3042 O O . HIS A 1 380 ? -23.142 6.895 9.106 1.00 74.44 380 HIS A O 1
ATOM 3048 N N . VAL A 1 381 ? -25.248 6.335 9.653 1.00 72.12 381 VAL A N 1
ATOM 3049 C CA . VAL A 1 381 ? -24.929 5.753 10.963 1.00 72.12 381 VAL A CA 1
ATOM 3050 C C . VAL A 1 381 ? -24.209 4.419 10.774 1.00 72.12 381 VAL A C 1
ATOM 3052 O O . VAL A 1 381 ? -23.140 4.223 11.345 1.00 72.12 381 VAL A O 1
ATOM 3055 N N . ILE A 1 382 ? -24.708 3.535 9.903 1.00 73.69 382 ILE A N 1
ATOM 3056 C CA . ILE A 1 382 ? -24.025 2.272 9.564 1.00 73.69 382 ILE A CA 1
ATOM 3057 C C . ILE A 1 382 ? -22.617 2.556 9.015 1.00 73.69 382 ILE A C 1
ATOM 3059 O O . ILE A 1 382 ? -21.636 1.939 9.446 1.00 73.69 382 ILE A O 1
ATOM 3063 N N . GLN A 1 383 ? -22.498 3.533 8.111 1.00 71.81 383 GLN A N 1
ATOM 3064 C CA . GLN A 1 383 ? -21.232 3.967 7.527 1.00 71.81 383 GLN A CA 1
ATOM 3065 C C . GLN A 1 383 ? -20.238 4.456 8.590 1.00 71.81 383 GLN A C 1
ATOM 3067 O O . GLN A 1 383 ? -19.080 4.014 8.611 1.00 71.81 383 GLN A O 1
ATOM 3072 N N . ALA A 1 384 ? -20.701 5.335 9.484 1.00 68.50 384 ALA A N 1
ATOM 3073 C CA . ALA A 1 384 ? -19.909 5.887 10.574 1.00 68.50 384 ALA A CA 1
ATOM 3074 C C . ALA A 1 384 ? -19.440 4.789 11.536 1.00 68.50 384 ALA A C 1
ATOM 3076 O O . ALA A 1 384 ? -18.247 4.712 11.851 1.00 68.50 384 ALA A O 1
ATOM 3077 N N . ILE A 1 385 ? -20.336 3.884 11.950 1.00 67.69 385 ILE A N 1
ATOM 3078 C CA . ILE A 1 385 ? -19.976 2.856 12.927 1.00 67.69 385 ILE A CA 1
ATOM 3079 C C . ILE A 1 385 ? -19.016 1.812 12.329 1.00 67.69 385 ILE A C 1
ATOM 3081 O O . ILE A 1 385 ? -18.062 1.386 12.990 1.00 67.69 385 ILE A O 1
ATOM 3085 N N . GLY A 1 386 ? -19.183 1.447 11.054 1.00 67.44 386 GLY A N 1
ATOM 3086 C CA . GLY A 1 386 ? -18.253 0.545 10.369 1.00 67.44 386 GLY A CA 1
ATOM 3087 C C . GLY A 1 386 ? -16.947 1.185 9.890 1.00 67.44 386 GLY A C 1
ATOM 3088 O O . GLY A 1 386 ? -16.067 0.466 9.397 1.00 67.44 386 GLY A O 1
ATOM 3089 N N . ARG A 1 387 ? -16.775 2.504 10.087 1.00 65.00 387 ARG A N 1
ATOM 3090 C CA . ARG A 1 387 ? -15.615 3.305 9.648 1.00 65.00 387 ARG A CA 1
ATOM 3091 C C . ARG A 1 387 ? -15.328 3.163 8.151 1.00 65.00 387 ARG A C 1
ATOM 3093 O O . ARG A 1 387 ? -14.170 3.029 7.741 1.00 65.00 387 ARG A O 1
ATOM 3100 N N . TRP A 1 388 ? -16.378 3.156 7.336 1.00 68.44 388 TRP A N 1
ATOM 3101 C CA . TRP A 1 388 ? -16.240 3.117 5.884 1.00 68.44 388 TRP A CA 1
ATOM 3102 C C . TRP A 1 388 ? -16.092 4.535 5.330 1.00 68.44 388 TRP A C 1
ATOM 3104 O O . TRP A 1 388 ? -16.980 5.366 5.469 1.00 68.44 388 TRP A O 1
ATOM 3114 N N . SER A 1 389 ? -14.966 4.810 4.668 1.00 55.34 389 SER A N 1
ATOM 3115 C CA . SER A 1 389 ? -14.700 6.101 4.014 1.00 55.34 389 SER A CA 1
ATOM 3116 C C . SER A 1 389 ? -15.446 6.285 2.685 1.00 55.34 389 SER A C 1
ATOM 3118 O O . SER A 1 389 ? -15.282 7.307 2.033 1.00 55.34 389 SER A O 1
ATOM 3120 N N . SER A 1 390 ? -16.202 5.278 2.249 1.00 60.78 390 SER A N 1
ATOM 3121 C CA . SER A 1 390 ? -16.958 5.243 0.996 1.00 60.78 390 SER A CA 1
ATOM 3122 C C . SER A 1 390 ? -18.202 4.365 1.160 1.00 60.78 390 SER A C 1
ATOM 3124 O O . SER A 1 390 ? -18.316 3.617 2.137 1.00 60.78 390 SER A O 1
ATOM 3126 N N . ASP A 1 391 ? -19.086 4.365 0.163 1.00 58.81 391 ASP A N 1
ATOM 3127 C CA . ASP A 1 391 ? -20.295 3.524 0.096 1.00 58.81 391 ASP A CA 1
ATOM 3128 C C . ASP A 1 391 ? -20.012 2.021 -0.100 1.00 58.81 391 ASP A C 1
ATOM 3130 O O . ASP A 1 391 ? -20.856 1.231 -0.522 1.00 58.81 391 ASP A O 1
ATOM 3134 N N . GLU A 1 392 ? -18.801 1.572 0.228 1.00 59.31 392 GLU A N 1
ATOM 3135 C CA . GLU A 1 392 ? -18.408 0.167 0.210 1.00 59.31 392 GLU A CA 1
ATOM 3136 C C . GLU A 1 392 ? -19.279 -0.718 1.102 1.00 59.31 392 GLU A C 1
ATOM 3138 O O . GLU A 1 392 ? -19.409 -1.907 0.813 1.00 59.31 392 GLU A O 1
ATOM 3143 N N . TRP A 1 393 ? -19.892 -0.161 2.147 1.00 63.81 393 TRP A N 1
ATOM 3144 C CA . TRP A 1 393 ? -20.770 -0.898 3.052 1.00 63.81 393 TRP A CA 1
ATOM 3145 C C . TRP A 1 393 ? -22.067 -1.360 2.375 1.00 63.81 393 TRP A C 1
ATOM 3147 O O . TRP A 1 393 ? -22.539 -2.464 2.650 1.00 63.81 393 TRP A O 1
ATOM 3157 N N . GLN A 1 394 ? -22.571 -0.591 1.399 1.00 64.75 394 GLN A N 1
ATOM 3158 C CA . GLN A 1 394 ? -23.745 -0.951 0.595 1.00 64.75 394 GLN A CA 1
ATOM 3159 C C . GLN A 1 394 ? -23.535 -2.278 -0.148 1.00 64.75 394 GLN A C 1
ATOM 3161 O O . GLN A 1 394 ? -24.485 -2.985 -0.473 1.00 64.75 394 GLN A O 1
ATOM 3166 N N . LYS A 1 395 ? -22.275 -2.667 -0.400 1.00 62.50 395 LYS A N 1
ATOM 3167 C CA . LYS A 1 395 ? -21.927 -3.949 -1.033 1.00 62.50 395 LYS A CA 1
ATOM 3168 C C . LYS A 1 395 ? -22.263 -5.158 -0.151 1.00 62.50 395 LYS A C 1
ATOM 3170 O O . LYS A 1 395 ? -22.383 -6.251 -0.701 1.00 62.50 395 LYS A O 1
ATOM 3175 N N . TYR A 1 396 ? -22.419 -4.979 1.164 1.00 63.56 396 TYR A N 1
ATOM 3176 C CA . TYR A 1 396 ? -22.750 -6.053 2.107 1.00 63.56 396 TYR A CA 1
ATOM 3177 C C . TYR A 1 396 ? -24.260 -6.306 2.244 1.00 63.56 396 TYR A C 1
ATOM 3179 O O . TYR A 1 396 ? -24.642 -7.448 2.467 1.00 63.56 396 TYR A O 1
ATOM 3187 N N . VAL A 1 397 ? -25.107 -5.292 2.029 1.00 61.00 397 VAL A N 1
ATOM 3188 C CA . VAL A 1 397 ? -26.573 -5.353 2.250 1.00 61.00 397 VAL A CA 1
ATOM 3189 C C . VAL A 1 397 ? -27.353 -5.857 1.014 1.00 61.00 397 VAL A C 1
ATOM 3191 O O . VAL A 1 397 ? -28.551 -6.113 1.073 1.00 61.00 397 VAL A O 1
ATOM 3194 N N . ARG A 1 398 ? -26.668 -6.093 -0.117 1.00 53.81 398 ARG A N 1
ATOM 3195 C CA . ARG A 1 398 ? -27.259 -6.383 -1.447 1.00 53.81 398 ARG A CA 1
ATOM 3196 C C . ARG A 1 398 ? -28.195 -7.597 -1.550 1.00 53.81 398 ARG A C 1
ATOM 3198 O O . ARG A 1 398 ? -28.838 -7.750 -2.582 1.00 53.81 398 ARG A O 1
ATOM 3205 N N . LYS A 1 399 ? -28.262 -8.483 -0.551 1.00 51.59 399 LYS A N 1
ATOM 3206 C CA . LYS A 1 399 ? -29.156 -9.657 -0.600 1.00 51.59 399 LYS A CA 1
ATOM 3207 C C . LYS A 1 399 ? -30.634 -9.326 -0.342 1.00 51.59 399 LYS A C 1
ATOM 3209 O O . LYS A 1 399 ? -31.469 -10.193 -0.559 1.00 51.59 399 LYS A O 1
ATOM 3214 N N . HIS A 1 400 ? -30.963 -8.089 0.037 1.00 52.31 400 HIS A N 1
ATOM 3215 C CA . HIS A 1 400 ? -32.342 -7.617 0.181 1.00 52.31 400 HIS A CA 1
ATOM 3216 C C . HIS A 1 400 ? -32.578 -6.371 -0.694 1.00 52.31 400 HIS A C 1
ATOM 3218 O O . HIS A 1 400 ? -32.363 -5.250 -0.226 1.00 52.31 400 HIS A O 1
ATOM 3224 N N . PRO A 1 401 ? -33.016 -6.538 -1.959 1.00 53.19 401 PRO A N 1
ATOM 3225 C CA . PRO A 1 401 ? -33.228 -5.434 -2.905 1.00 53.19 401 PRO A CA 1
ATOM 3226 C C . PRO A 1 401 ? -34.140 -4.331 -2.350 1.00 53.19 401 PRO A C 1
ATOM 3228 O O . PRO A 1 401 ? -33.849 -3.147 -2.502 1.00 53.19 401 PRO A O 1
ATOM 3231 N N . TYR A 1 402 ? -35.180 -4.725 -1.610 1.00 54.12 402 TYR A N 1
ATOM 3232 C CA . TYR A 1 402 ? -36.131 -3.818 -0.966 1.00 54.12 402 TYR A CA 1
ATOM 3233 C C . TYR A 1 402 ? -35.507 -2.972 0.151 1.00 54.12 402 TYR A C 1
ATOM 3235 O O . TYR A 1 402 ? -35.796 -1.784 0.245 1.00 54.12 402 TYR A O 1
ATOM 3243 N N . LEU A 1 403 ? -34.595 -3.538 0.953 1.00 54.16 403 LEU A N 1
ATOM 3244 C CA . LEU A 1 403 ? -33.876 -2.776 1.983 1.00 54.16 403 LEU A CA 1
ATOM 3245 C C . LEU A 1 403 ? -32.919 -1.771 1.351 1.00 54.16 403 LEU A C 1
ATOM 3247 O O . LEU A 1 403 ? -32.811 -0.647 1.823 1.00 54.16 403 LEU A O 1
ATOM 3251 N N . GLN A 1 404 ? -32.252 -2.141 0.256 1.00 52.03 404 GLN A N 1
ATOM 3252 C CA . GLN A 1 404 ? -31.374 -1.220 -0.461 1.00 52.03 404 GLN A CA 1
ATOM 3253 C C . GLN A 1 404 ? -32.164 -0.050 -1.072 1.00 52.03 404 GLN A C 1
ATOM 3255 O O . GLN A 1 404 ? -31.701 1.085 -1.016 1.00 52.03 404 GLN A O 1
ATOM 3260 N N . GLN A 1 405 ? -33.368 -0.306 -1.589 1.00 50.94 405 GLN A N 1
ATOM 3261 C CA . GLN A 1 405 ? -34.255 0.729 -2.121 1.00 50.94 405 GLN A CA 1
ATOM 3262 C C . GLN A 1 405 ? -34.828 1.633 -1.014 1.00 50.94 405 GLN A C 1
ATOM 3264 O O . GLN A 1 405 ? -34.780 2.853 -1.148 1.00 50.94 405 GLN A O 1
ATOM 3269 N N . ALA A 1 406 ? -35.270 1.065 0.113 1.00 53.56 406 ALA A N 1
ATOM 3270 C CA . ALA A 1 406 ? -35.740 1.824 1.277 1.00 53.56 406 ALA A CA 1
ATOM 3271 C C . ALA A 1 406 ? -34.631 2.701 1.894 1.00 53.56 406 ALA A C 1
ATOM 3273 O O . ALA A 1 406 ? -34.862 3.861 2.227 1.00 53.56 406 ALA A O 1
ATOM 3274 N N . LEU A 1 407 ? -33.401 2.182 1.977 1.00 54.28 407 LEU A N 1
ATOM 3275 C CA . LEU A 1 407 ? -32.236 2.901 2.507 1.00 54.28 407 LEU A CA 1
ATOM 3276 C C . LEU A 1 407 ? -31.733 4.018 1.577 1.00 54.28 407 LEU A C 1
ATOM 3278 O O . LEU A 1 407 ? -31.177 4.996 2.068 1.00 54.28 407 LEU A O 1
ATOM 3282 N N . LEU A 1 408 ? -31.903 3.885 0.257 1.00 53.59 408 LEU A N 1
ATOM 3283 C CA . LEU A 1 408 ? -31.496 4.903 -0.723 1.00 53.59 408 LEU A CA 1
ATOM 3284 C C . LEU A 1 408 ? -32.563 5.987 -0.946 1.00 53.59 408 LEU A C 1
ATOM 3286 O O . LEU A 1 408 ? -32.206 7.114 -1.278 1.00 53.59 408 LEU A O 1
ATOM 3290 N N . HIS A 1 409 ? -33.847 5.660 -0.759 1.00 51.25 409 HIS A N 1
ATOM 3291 C CA . HIS A 1 409 ? -34.973 6.542 -1.098 1.00 51.25 409 HIS A CA 1
ATOM 3292 C C . HIS A 1 409 ? -35.852 6.955 0.100 1.00 51.25 409 HIS A C 1
ATOM 3294 O O . HIS A 1 409 ? -36.856 7.635 -0.090 1.00 51.25 409 HIS A O 1
ATOM 3300 N N . GLY A 1 410 ? -35.480 6.594 1.334 1.00 40.16 410 GLY A N 1
ATOM 3301 C CA . GLY A 1 410 ? -36.017 7.194 2.563 1.00 40.16 410 GLY A CA 1
ATOM 3302 C C . GLY A 1 410 ? -37.472 6.867 2.915 1.00 40.16 410 GLY A C 1
ATOM 3303 O O . GLY A 1 410 ? -38.037 7.541 3.769 1.00 40.16 410 GLY A O 1
ATOM 3304 N N . SER A 1 411 ? -38.093 5.858 2.299 1.00 36.62 411 SER A N 1
ATOM 3305 C CA . SER A 1 411 ? -39.457 5.440 2.659 1.00 36.62 411 SER A CA 1
ATOM 3306 C C . SER A 1 411 ? -39.417 4.211 3.577 1.00 36.62 411 SER A C 1
ATOM 3308 O O . SER A 1 411 ? -38.769 3.224 3.212 1.00 36.62 411 SER A O 1
ATOM 3310 N N . PRO A 1 412 ? -40.069 4.235 4.756 1.00 33.91 412 PRO A N 1
ATOM 3311 C CA . PRO A 1 412 ? -40.157 3.059 5.614 1.00 33.91 412 PRO A CA 1
ATOM 3312 C C . PRO A 1 412 ? -40.939 1.942 4.898 1.00 33.91 412 PRO A C 1
ATOM 3314 O O . PRO A 1 412 ? -41.854 2.240 4.125 1.00 33.91 412 PRO A O 1
ATOM 3317 N N . PRO A 1 413 ? -40.603 0.657 5.123 1.00 37.38 413 PRO A N 1
ATOM 3318 C CA . PRO A 1 413 ? -41.416 -0.437 4.612 1.00 37.38 413 PRO A CA 1
ATOM 3319 C C . PRO A 1 413 ? -42.807 -0.366 5.253 1.00 37.38 413 PRO A C 1
ATOM 3321 O O . PRO A 1 413 ? -42.927 -0.296 6.476 1.00 37.38 413 PRO A O 1
ATOM 3324 N N . ALA A 1 414 ? -43.850 -0.362 4.420 1.00 34.81 414 ALA A N 1
ATOM 3325 C CA . ALA A 1 414 ? -45.221 -0.508 4.882 1.00 34.81 414 ALA A CA 1
ATOM 3326 C C . ALA A 1 414 ? -45.351 -1.839 5.636 1.00 34.81 414 ALA A C 1
ATOM 3328 O O . ALA A 1 414 ? -44.951 -2.887 5.128 1.00 34.81 414 ALA A O 1
ATOM 3329 N N . SER A 1 415 ? -45.874 -1.768 6.857 1.00 33.31 415 SER A N 1
ATOM 3330 C CA . SER A 1 415 ? -46.258 -2.922 7.663 1.00 33.31 415 SER A CA 1
ATOM 3331 C C . SER A 1 415 ? -47.261 -3.782 6.895 1.00 33.31 415 SER A C 1
ATOM 3333 O O . SER A 1 415 ? -48.320 -3.276 6.516 1.00 33.31 415 SER A O 1
ATOM 3335 N N . ALA A 1 416 ? -46.925 -5.054 6.694 1.00 31.50 416 ALA A N 1
ATOM 3336 C CA . ALA A 1 416 ? -47.852 -6.105 6.292 1.00 31.50 416 ALA A CA 1
ATOM 3337 C C . ALA A 1 416 ? -47.908 -7.154 7.400 1.00 31.50 416 ALA A C 1
ATOM 3339 O O . ALA A 1 416 ? -46.814 -7.498 7.914 1.00 31.50 416 ALA A O 1
#

Organism: NCBI:txid1328754

Foldseek 3Di:
DVVLVVCLCPVVVLPQWDDDPHDIDGDADPPQWDQAVVVRDIDHPSLSSSVVSCVVVVNDDDPVSSDDDQWDQDLQWIQRVVQQFTFHDPVLLVVLLVLLVVVLDAFDWDFQLSLVVNVVSVVSQCVFVVPLPVLCVVSCVQCPPPDGRRDIGGRHPSNSVSSVVSSVVSVVDRTDRPDVVNVVVVDPPDDDDDDDDDDDDDDDDPDDPPDPCPVPPVVVVVVVVVVVVPDDDDPDFAACAQVLLQQLLVVLLVDPFLVSLLLNLVLLLLLQLLPDDDDDAWDKDWAQDDPPDPDRGTDIRIGGADPLHDGSPSSLVVNQVVCCVQPPPDPDSRAHNVRDHQDLVNNLVSVCVSRNNSDHSVSSLLHSLLSCLVVVNAPVSSCVSSVPPDSVNLVSNPVDVVSSCCNVPVDDDDDD

Sequence (416 aa):
MSLVIWIAIYVKFLAHLKAYVDDSYSFERADNMKFYPPYNKWFPRKQTDLLLLWDGIGLPHDEPKQVFGDTLEVIGFIVGPNAMSVLFPEDKRAELLVRIRTFAVVGKRWPLREVLRIAGWCNWAFNVFYLLPPGLSALYEKVSGKTNMFAGVSVNTTVVRELGWLAVTWNTCPGSVFSTHVLGNLQTLKSPSFSLTLLHPATLTCAWYTWQHRDNPVVKRTLAGRLRRARQQPSRKPPLDLTILHRVLHPPMQSALHDDLLFAALLASGFYALMRLVDAASFSFNLPTHKTLKVGHGNTIMVRSFHGGVDPLPVIDQYIHSRDHLFYFSPELWLTSERRIPTRAWFTRRLHNACGSEFTGHSMRAGGATALAMAGTPPHVIQAIGRWSSDEWQKYVRKHPYLQQALLHGSPPASA